Protein AF-0000000066030313 (afdb_homodimer)

InterPro domains:
  IPR007260 Putative N-acetylmannosamine-6-phosphate epimerase [MF_01235] (8-229)
  IPR007260 Putative N-acetylmannosamine-6-phosphate epimerase [NF002231] (2-230)
  IPR007260 Putative N-acetylmannosamine-6-phosphate epimerase [PF04131] (34-229)
  IPR007260 Putative N-acetylmannosamine-6-phosphate epimerase [PTHR36204] (2-231)
  IPR007260 Putative N-acetylmannosamine-6-phosphate epimerase [cd04729] (4-224)
  IPR011060 Ribulose-phosphate binding barrel [SSF51366] (8-228)
  IPR013785 Aldolase-type TIM barrel [G3DSA:3.20.20.70] (1-230)

Radius of gyration: 24.52 Å; Cα contacts (8 Å, |Δi|>4): 1024; chains: 2; bounding box: 46×73×56 Å

Organism: Lactococcus lactis subsp. cremoris (strain MG1363) (NCBI:txid416870)

Nearest PDB structures (foldseek):
  1yxy-assembly1_A  TM=9.949E-01  e=2.187E-37  Streptococcus pyogenes
  4utu-assembly1_B  TM=9.594E-01  e=4.363E-30  Clostridium perfringens str. 13
  5zkn-assembly1_A-2  TM=9.705E-01  e=3.990E-28  Fusobacterium nucleatum subsp. nucleatum ATCC 25586
  7mqt-assembly1_BBB  TM=9.387E-01  e=2.310E-27  Staphylococcus aureus
  7mfn-assembly1_AAA  TM=9.379E-01  e=8.098E-27  Staphylococcus aureus

pLDDT: mean 97.38, std 4.44, range [51.12, 98.94]

Foldseek 3Di:
DALVVLLVQFFPFEEEEQEDDPPAPQDDPVDDRSLVLLLVCVVVPGRAYEYEDLVNLLSNVVNDVHAYAYWYAADDPPWDWGICQAVVRVVSVVVSVHQEYEGEQEQTQGNVRDGSLVRLVVSCVVPVRHAYEYAYQAQVSQVVVVVSPHSAYENACHLPDPPHDHDQAWPLVRLLVCVVVVGAYEYEDNHQDPVSVVVSVVSPHSHYYDYCNRNRVVSVVVVVVVVVVVVVVD/DALVVLLVQFFPFEEEEQEDDPPAPQDDPVDDRSLVLLLVCVVVPGRAYEYEDLVNLLSNVVNDVHAYAYWYAADDPPWDWGICQAVVRVVSVVVSVGQEYEGEQEQTQGNVRDGSLVRLVVSCVVPVRRAYEYAYQAQVSQVVNVVSPHSAYENACHLPDPPHDHDQAWPLVRLLVCVVVVGAYEYEDNHQDPVSVVVSVVSPHSHYYDYCNRNRVVSVVVVVVVVVVVVVVD

Structure (mmCIF, N/CA/C/O backbone):
data_AF-0000000066030313-model_v1
#
loop_
_entity.id
_entity.type
_entity.pdbx_description
1 polymer 'Putative N-acetylmannosamine-6-phosphate 2-epimerase'
#
loop_
_atom_site.group_PDB
_atom_site.id
_atom_site.type_symbol
_atom_site.label_atom_id
_atom_site.label_alt_id
_atom_site.label_comp_id
_atom_site.label_asym_id
_atom_site.label_entity_id
_atom_site.label_seq_id
_atom_site.pdbx_PDB_ins_code
_atom_site.Cartn_x
_atom_site.Cartn_y
_atom_site.Cartn_z
_atom_site.occupancy
_atom_site.B_iso_or_equiv
_atom_site.auth_seq_id
_atom_site.auth_comp_id
_atom_site.auth_asym_id
_atom_site.auth_atom_id
_atom_site.pdbx_PDB_model_num
ATOM 1 N N . MET A 1 1 ? -4.012 29.891 -4.449 1 90.5 1 MET A N 1
ATOM 2 C CA . MET A 1 1 ? -5.156 29.234 -3.812 1 90.5 1 MET A CA 1
ATOM 3 C C . MET A 1 1 ? -5.336 29.734 -2.383 1 90.5 1 MET A C 1
ATOM 5 O O . MET A 1 1 ? -4.359 29.891 -1.647 1 90.5 1 MET A O 1
ATOM 9 N N . ASN A 1 2 ? -6.469 30.156 -2.045 1 94.06 2 ASN A N 1
ATOM 10 C CA . ASN A 1 2 ? -6.695 30.578 -0.669 1 94.06 2 ASN A CA 1
ATOM 11 C C . ASN A 1 2 ? -7.355 29.484 0.159 1 94.06 2 ASN A C 1
ATOM 13 O O . ASN A 1 2 ? -7.617 28.391 -0.349 1 94.06 2 ASN A O 1
ATOM 17 N N . LYS A 1 3 ? -7.516 29.75 1.426 1 95.69 3 LYS A N 1
ATOM 18 C CA . LYS A 1 3 ? -8.023 28.766 2.387 1 95.69 3 LYS A CA 1
ATOM 19 C C . LYS A 1 3 ? -9.352 28.188 1.929 1 95.69 3 LYS A C 1
ATOM 21 O O . LYS A 1 3 ? -9.539 26.969 1.931 1 95.69 3 LYS A O 1
ATOM 26 N N . GLU A 1 4 ? -10.273 29 1.562 1 96.44 4 GLU A N 1
ATOM 27 C CA . GLU A 1 4 ? -11.602 28.578 1.155 1 96.44 4 GLU A CA 1
ATOM 28 C C . GLU A 1 4 ? -11.539 27.672 -0.075 1 96.44 4 GLU A C 1
ATOM 30 O O . GLU A 1 4 ? -12.242 26.656 -0.15 1 96.44 4 GLU A O 1
ATOM 35 N N . GLN A 1 5 ? -10.758 28.031 -0.99 1 97.62 5 GLN A N 1
ATOM 36 C CA . GLN A 1 5 ? -10.578 27.25 -2.205 1 97.62 5 GLN A CA 1
ATOM 37 C C . GLN A 1 5 ? -9.992 25.875 -1.888 1 97.62 5 GLN A C 1
ATOM 39 O O . GLN A 1 5 ? -10.414 24.875 -2.455 1 97.62 5 GLN A O 1
ATOM 44 N N . PHE A 1 6 ? -9.023 25.891 -1.028 1 98.38 6 PHE A N 1
ATOM 45 C CA . PHE A 1 6 ? -8.414 24.625 -0.639 1 98.38 6 PHE A CA 1
ATOM 46 C C . PHE A 1 6 ? -9.438 23.719 0.04 1 98.38 6 PHE A C 1
ATOM 48 O O . PHE A 1 6 ? -9.531 22.531 -0.283 1 98.38 6 PHE A O 1
ATOM 55 N N . LEU A 1 7 ? -10.18 24.281 0.96 1 97.69 7 LEU A N 1
ATOM 56 C CA . LEU A 1 7 ? -11.18 23.516 1.686 1 97.69 7 LEU A CA 1
ATOM 57 C C . LEU A 1 7 ? -12.242 22.969 0.733 1 97.69 7 LEU A C 1
ATOM 59 O O . LEU A 1 7 ? -12.719 21.844 0.905 1 97.69 7 LEU A O 1
ATOM 63 N N . GLU A 1 8 ? -12.586 23.766 -0.223 1 97.25 8 GLU A N 1
ATOM 64 C CA . GLU A 1 8 ? -13.547 23.312 -1.224 1 97.25 8 GLU A CA 1
ATOM 65 C C . GLU A 1 8 ? -12.984 22.141 -2.035 1 97.25 8 GLU A C 1
ATOM 67 O O . GLU A 1 8 ? -13.703 21.188 -2.332 1 97.25 8 GLU A O 1
ATOM 72 N N . LYS A 1 9 ? -11.766 22.203 -2.352 1 97.5 9 LYS A N 1
ATOM 73 C CA . LYS A 1 9 ? -11.109 21.188 -3.164 1 97.5 9 LYS A CA 1
ATOM 74 C C . LYS A 1 9 ? -11.047 19.844 -2.43 1 97.5 9 LYS A C 1
ATOM 76 O O . LYS A 1 9 ? -11.164 18.797 -3.047 1 97.5 9 LYS A O 1
ATOM 81 N N . ILE A 1 10 ? -10.891 19.891 -1.136 1 97.81 10 ILE A N 1
ATOM 82 C CA . ILE A 1 10 ? -10.633 18.641 -0.428 1 97.81 10 ILE A CA 1
ATOM 83 C C . ILE A 1 10 ? -11.93 18.109 0.183 1 97.81 10 ILE A C 1
ATOM 85 O O . ILE A 1 10 ? -11.961 17.016 0.751 1 97.81 10 ILE A O 1
ATOM 89 N N . LYS A 1 11 ? -12.969 18.875 0.043 1 95.44 11 LYS A N 1
ATOM 90 C CA . LYS A 1 11 ? -14.242 18.531 0.68 1 95.44 11 LYS A CA 1
ATOM 91 C C . LYS A 1 11 ? -14.742 17.172 0.215 1 95.44 11 LYS A C 1
ATOM 93 O O . LYS A 1 11 ? -14.844 16.922 -0.987 1 95.44 11 LYS A O 1
ATOM 98 N N . GLY A 1 12 ? -14.984 16.266 1.164 1 95.38 12 GLY A N 1
ATOM 99 C CA . GLY A 1 12 ? -15.594 14.984 0.869 1 95.38 12 GLY A CA 1
ATOM 100 C C . GLY A 1 12 ? -14.617 13.984 0.281 1 95.38 12 GLY A C 1
ATOM 101 O O . GLY A 1 12 ? -14.992 12.852 -0.03 1 95.38 12 GLY A O 1
ATOM 102 N N . GLY A 1 13 ? -13.359 14.328 0.081 1 97.62 13 GLY A N 1
ATOM 103 C CA . GLY A 1 13 ? -12.359 13.438 -0.501 1 97.62 13 GLY A CA 1
ATOM 104 C C . GLY A 1 13 ? -11.281 13.023 0.48 1 97.62 13 GLY A C 1
ATOM 105 O O . GLY A 1 13 ? -11.383 13.312 1.676 1 97.62 13 GLY A O 1
ATOM 106 N N . ILE A 1 14 ? -10.336 12.297 -0.029 1 98.5 14 ILE A N 1
ATOM 107 C CA . ILE A 1 14 ? -9.242 11.82 0.806 1 98.5 14 ILE A CA 1
ATOM 108 C C . ILE A 1 14 ? -7.922 12.43 0.334 1 98.5 14 ILE A C 1
ATOM 110 O O . ILE A 1 14 ? -7.688 12.562 -0.869 1 98.5 14 ILE A O 1
ATOM 114 N N . ILE A 1 15 ? -7.172 12.961 1.251 1 98.94 15 ILE A N 1
ATOM 115 C CA . ILE A 1 15 ? -5.785 13.352 1.035 1 98.94 15 ILE A CA 1
ATOM 116 C C . ILE A 1 15 ? -4.867 12.164 1.318 1 98.94 15 ILE A C 1
ATOM 118 O O . ILE A 1 15 ? -5.004 11.492 2.346 1 98.94 15 ILE A O 1
ATOM 122 N N . VAL A 1 16 ? -3.994 11.82 0.392 1 98.94 16 VAL A N 1
ATOM 123 C CA . VAL A 1 16 ? -3.104 10.68 0.599 1 98.94 16 VAL A CA 1
ATOM 124 C C . VAL A 1 16 ? -1.712 11.18 0.984 1 98.94 16 VAL A C 1
ATOM 126 O O . VAL A 1 16 ? -1.138 12.023 0.297 1 98.94 16 VAL A O 1
ATOM 129 N N . SER A 1 17 ? -1.238 10.711 2.125 1 98.94 17 SER A N 1
ATOM 130 C CA . SER A 1 17 ? 0.113 11.039 2.568 1 98.94 17 SER A CA 1
ATOM 131 C C . SER A 1 17 ? 1.151 10.172 1.858 1 98.94 17 SER A C 1
ATOM 133 O O . SER A 1 17 ? 1.125 8.945 1.968 1 98.94 17 SER A O 1
ATOM 135 N N . CYS A 1 18 ? 2.023 10.742 1.121 1 98.75 18 CYS A N 1
ATOM 136 C CA . CYS A 1 18 ? 3.121 10.094 0.41 1 98.75 18 CYS A CA 1
ATOM 137 C C . CYS A 1 18 ? 4.469 10.5 0.996 1 98.75 18 CYS A C 1
ATOM 139 O O . CYS A 1 18 ? 5.074 11.477 0.55 1 98.75 18 CYS A O 1
ATOM 141 N N . GLN A 1 19 ? 4.902 9.727 1.975 1 97.69 19 GLN A N 1
ATOM 142 C CA . GLN A 1 19 ? 6.137 10.016 2.699 1 97.69 19 GLN A CA 1
ATOM 143 C C . GLN A 1 19 ? 6.926 8.734 2.963 1 97.69 19 GLN A C 1
ATOM 145 O O . GLN A 1 19 ? 6.348 7.691 3.264 1 97.69 19 GLN A O 1
ATOM 150 N N . ALA A 1 20 ? 8.188 8.812 2.768 1 97.19 20 ALA A N 1
ATOM 151 C CA . ALA A 1 20 ? 9.117 7.781 3.213 1 97.19 20 ALA A CA 1
ATOM 152 C C . ALA A 1 20 ? 10.352 8.406 3.859 1 97.19 20 ALA A C 1
ATOM 154 O O . ALA A 1 20 ? 11.039 9.219 3.24 1 97.19 20 ALA A O 1
ATOM 155 N N . LEU A 1 21 ? 10.633 8.039 5.066 1 96.31 21 LEU A N 1
ATOM 156 C CA . LEU A 1 21 ? 11.766 8.578 5.801 1 96.31 21 LEU A CA 1
ATOM 157 C C . LEU A 1 21 ? 12.977 7.645 5.695 1 96.31 21 LEU A C 1
ATOM 159 O O . LEU A 1 21 ? 12.82 6.457 5.41 1 96.31 21 LEU A O 1
ATOM 163 N N . PRO A 1 22 ? 14.219 8.234 5.91 1 95.19 22 PRO A N 1
ATOM 164 C CA . PRO A 1 22 ? 15.375 7.344 5.938 1 95.19 22 PRO A CA 1
ATOM 165 C C . PRO A 1 22 ? 15.188 6.152 6.875 1 95.19 22 PRO A C 1
ATOM 167 O O . PRO A 1 22 ? 14.688 6.316 7.988 1 95.19 22 PRO A O 1
ATOM 170 N N . GLY A 1 23 ? 15.523 4.969 6.387 1 95.19 23 GLY A N 1
ATOM 171 C CA . GLY A 1 23 ? 15.352 3.764 7.18 1 95.19 23 GLY A CA 1
ATOM 172 C C . GLY A 1 23 ? 14.094 2.992 6.828 1 95.19 23 GLY A C 1
ATOM 173 O O . GLY A 1 23 ? 13.992 1.802 7.129 1 95.19 23 GLY A O 1
ATOM 174 N N . GLU A 1 24 ? 13.133 3.635 6.246 1 96.88 24 GLU A N 1
ATOM 175 C CA . GLU A 1 24 ? 11.922 2.961 5.801 1 96.88 24 GLU A CA 1
ATOM 176 C C . GLU A 1 24 ? 12.125 2.293 4.445 1 96.88 24 GLU A C 1
ATOM 178 O O . GLU A 1 24 ? 12.914 2.77 3.625 1 96.88 24 GLU A O 1
ATOM 183 N N . PRO A 1 25 ? 11.438 1.259 4.168 1 97.56 25 PRO A N 1
ATOM 184 C CA . PRO A 1 25 ? 11.727 0.451 2.98 1 97.56 25 PRO A CA 1
ATOM 185 C C . PRO A 1 25 ? 11.531 1.228 1.679 1 97.56 25 PRO A C 1
ATOM 187 O O . PRO A 1 25 ? 12.266 1.009 0.712 1 97.56 25 PRO A O 1
ATOM 190 N N . LEU A 1 26 ? 10.609 2.178 1.649 1 97.75 26 LEU A N 1
ATOM 191 C CA . LEU A 1 26 ? 10.328 2.85 0.386 1 97.75 26 LEU A CA 1
ATOM 192 C C . LEU A 1 26 ? 11.172 4.113 0.24 1 97.75 26 LEU A C 1
ATOM 194 O O . LEU A 1 26 ? 11.031 4.844 -0.742 1 97.75 26 LEU A O 1
ATOM 198 N N . TYR A 1 27 ? 12 4.379 1.258 1 97.44 27 TYR A N 1
ATOM 199 C CA . TYR A 1 27 ? 12.898 5.52 1.136 1 97.44 27 TYR A CA 1
ATOM 200 C C . TYR A 1 27 ? 14.031 5.219 0.164 1 97.44 27 TYR A C 1
ATOM 202 O O . TYR A 1 27 ? 14.688 4.176 0.266 1 97.44 27 TYR A O 1
ATOM 210 N N . SER A 1 28 ? 14.188 6.035 -0.846 1 94.75 28 SER A N 1
ATOM 211 C CA . SER A 1 28 ? 15.32 6.012 -1.767 1 94.75 28 SER A CA 1
ATOM 212 C C . SER A 1 28 ? 16.125 7.301 -1.685 1 94.75 28 SER A C 1
ATOM 214 O O . SER A 1 28 ? 15.57 8.398 -1.781 1 94.75 28 SER A O 1
ATOM 216 N N . GLU A 1 29 ? 17.422 7.203 -1.538 1 93.5 29 GLU A N 1
ATOM 217 C CA . GLU A 1 29 ? 18.281 8.375 -1.461 1 93.5 29 GLU A CA 1
ATOM 218 C C . GLU A 1 29 ? 18.156 9.234 -2.719 1 93.5 29 GLU A C 1
ATOM 220 O O . GLU A 1 29 ? 18.266 10.461 -2.652 1 93.5 29 GLU A O 1
ATOM 225 N N . ASN A 1 30 ? 17.922 8.586 -3.824 1 92.31 30 ASN A N 1
ATOM 226 C CA . ASN A 1 30 ? 17.859 9.281 -5.102 1 92.31 30 ASN A CA 1
ATOM 227 C C . ASN A 1 30 ? 16.438 9.773 -5.402 1 92.31 30 ASN A C 1
ATOM 229 O O . ASN A 1 30 ? 16.203 10.414 -6.426 1 92.31 30 ASN A O 1
ATOM 233 N N . GLY A 1 31 ? 15.523 9.578 -4.512 1 95.44 31 GLY A N 1
ATOM 234 C CA . GLY A 1 31 ? 14.141 9.945 -4.766 1 95.44 31 GLY A CA 1
ATOM 235 C C . GLY A 1 31 ? 13.461 9.07 -5.801 1 95.44 31 GLY A C 1
ATOM 236 O O . GLY A 1 31 ? 13.891 7.941 -6.043 1 95.44 31 GLY A O 1
ATOM 237 N N . GLY A 1 32 ? 12.305 9.461 -6.281 1 96.44 32 GLY A N 1
ATOM 238 C CA . GLY A 1 32 ? 11.648 8.82 -7.41 1 96.44 32 GLY A CA 1
ATOM 239 C C . GLY A 1 32 ? 10.539 7.875 -6.996 1 96.44 32 GLY A C 1
ATOM 240 O O . GLY A 1 32 ? 9.781 7.387 -7.84 1 96.44 32 GLY A O 1
ATOM 241 N N . VAL A 1 33 ? 10.383 7.613 -5.715 1 97.75 33 VAL A N 1
ATOM 242 C CA . VAL A 1 33 ? 9.406 6.621 -5.277 1 97.75 33 VAL A CA 1
ATOM 243 C C . VAL A 1 33 ? 8.102 7.309 -4.895 1 97.75 33 VAL A C 1
ATOM 245 O O . VAL A 1 33 ? 7.023 6.914 -5.348 1 97.75 33 VAL A O 1
ATOM 248 N N . MET A 1 34 ? 8.141 8.398 -4.168 1 98.38 34 MET A N 1
ATOM 249 C CA . MET A 1 34 ? 6.945 9.055 -3.648 1 98.38 34 MET A CA 1
ATOM 250 C C . MET A 1 34 ? 6.117 9.656 -4.777 1 98.38 34 MET A C 1
ATOM 252 O O . MET A 1 34 ? 4.887 9.672 -4.711 1 98.38 34 MET A O 1
ATOM 256 N N . PRO A 1 35 ? 6.785 10.156 -5.902 1 98.44 35 PRO A N 1
ATOM 257 C CA . PRO A 1 35 ? 5.949 10.625 -7.012 1 98.44 35 PRO A CA 1
ATOM 258 C C . PRO A 1 35 ? 5.09 9.516 -7.613 1 98.44 35 PRO A C 1
ATOM 260 O O . PRO A 1 35 ? 3.99 9.781 -8.102 1 98.44 35 PRO A O 1
ATOM 263 N N . LEU A 1 36 ? 5.543 8.242 -7.586 1 98.56 36 LEU A N 1
ATOM 264 C CA . LEU A 1 36 ? 4.75 7.113 -8.062 1 98.56 36 LEU A CA 1
ATOM 265 C C . LEU A 1 36 ? 3.547 6.871 -7.16 1 98.56 36 LEU A C 1
ATOM 267 O O . LEU A 1 36 ? 2.439 6.625 -7.645 1 98.56 36 LEU A O 1
ATOM 271 N N . MET A 1 37 ? 3.766 7 -5.852 1 98.81 37 MET A N 1
ATOM 272 C CA . MET A 1 37 ? 2.672 6.879 -4.891 1 98.81 37 MET A CA 1
ATOM 273 C C . MET A 1 37 ? 1.629 7.969 -5.113 1 98.81 37 MET A C 1
ATOM 275 O O . MET A 1 37 ? 0.427 7.699 -5.078 1 98.81 37 MET A O 1
ATOM 279 N N . ALA A 1 38 ? 2.139 9.172 -5.336 1 98.88 38 ALA A N 1
ATOM 280 C CA . ALA A 1 38 ? 1.247 10.305 -5.566 1 98.88 38 ALA A CA 1
ATOM 281 C C . ALA A 1 38 ? 0.435 10.109 -6.844 1 98.88 38 ALA A C 1
ATOM 283 O O . ALA A 1 38 ? -0.753 10.438 -6.887 1 98.88 38 ALA A O 1
ATOM 284 N N . LYS A 1 39 ? 1.07 9.602 -7.863 1 98.81 39 LYS A N 1
ATOM 285 C CA . LYS A 1 39 ? 0.362 9.305 -9.109 1 98.81 39 LYS A CA 1
ATOM 286 C C . LYS A 1 39 ? -0.758 8.297 -8.867 1 98.81 39 LYS A C 1
ATOM 288 O O . LYS A 1 39 ? -1.868 8.461 -9.383 1 98.81 39 LYS A O 1
ATOM 293 N N . ALA A 1 40 ? -0.456 7.227 -8.148 1 98.88 40 ALA A N 1
ATOM 294 C CA . ALA A 1 40 ? -1.468 6.234 -7.789 1 98.88 40 ALA A CA 1
ATOM 295 C C . ALA A 1 40 ? -2.639 6.887 -7.059 1 98.88 40 ALA A C 1
ATOM 297 O O . ALA A 1 40 ? -3.801 6.598 -7.355 1 98.88 40 ALA A O 1
ATOM 298 N N . ALA A 1 41 ? -2.303 7.766 -6.133 1 98.94 41 ALA A N 1
ATOM 299 C CA . ALA A 1 41 ? -3.322 8.469 -5.359 1 98.94 41 ALA A CA 1
ATOM 300 C C . ALA A 1 41 ? -4.207 9.32 -6.266 1 98.94 41 ALA A C 1
ATOM 302 O O . ALA A 1 41 ? -5.434 9.281 -6.164 1 98.94 41 ALA A O 1
ATOM 303 N N . GLU A 1 42 ? -3.58 10.062 -7.125 1 98.88 42 GLU A N 1
ATOM 304 C CA . GLU A 1 42 ? -4.34 10.914 -8.039 1 98.88 42 GLU A CA 1
ATOM 305 C C . GLU A 1 42 ? -5.254 10.086 -8.938 1 98.88 42 GLU A C 1
ATOM 307 O O . GLU A 1 42 ? -6.426 10.414 -9.109 1 98.88 42 GLU A O 1
ATOM 312 N N . GLN A 1 43 ? -4.738 9.008 -9.469 1 98.75 43 GLN A N 1
ATOM 313 C CA . GLN A 1 43 ? -5.523 8.133 -10.336 1 98.75 43 GLN A CA 1
ATOM 314 C C . GLN A 1 43 ? -6.703 7.531 -9.586 1 98.75 43 GLN A C 1
ATOM 316 O O . GLN A 1 43 ? -7.758 7.285 -10.172 1 98.75 43 GLN A O 1
ATOM 321 N N . ALA A 1 44 ? -6.57 7.316 -8.305 1 98.81 44 ALA A N 1
ATOM 322 C CA . ALA A 1 44 ? -7.621 6.723 -7.484 1 98.81 44 ALA A CA 1
ATOM 323 C C . ALA A 1 44 ? -8.703 7.746 -7.156 1 98.81 44 ALA A C 1
ATOM 325 O O . ALA A 1 44 ? -9.797 7.379 -6.711 1 98.81 44 ALA A O 1
ATOM 326 N N . GLY A 1 45 ? -8.375 9.062 -7.297 1 98.81 45 GLY A N 1
ATOM 327 C CA . GLY A 1 45 ? -9.375 10.086 -7.027 1 98.81 45 GLY A CA 1
ATOM 328 C C . GLY A 1 45 ? -9.078 10.883 -5.77 1 98.81 45 GLY A C 1
ATOM 329 O O . GLY A 1 45 ? -9.953 11.586 -5.254 1 98.81 45 GLY A O 1
ATOM 330 N N . ALA A 1 46 ? -7.875 10.758 -5.258 1 98.88 46 ALA A N 1
ATOM 331 C CA . ALA A 1 46 ? -7.492 11.617 -4.133 1 98.88 46 ALA A CA 1
ATOM 332 C C . ALA A 1 46 ? -7.617 13.094 -4.496 1 98.88 46 ALA A C 1
ATOM 334 O O . ALA A 1 46 ? -7.449 13.469 -5.66 1 98.88 46 ALA A O 1
ATOM 335 N N . VAL A 1 47 ? -7.809 13.875 -3.48 1 98.81 47 VAL A N 1
ATOM 336 C CA . VAL A 1 47 ? -8.117 15.273 -3.77 1 98.81 47 VAL A CA 1
ATOM 337 C C . VAL A 1 47 ? -6.918 16.141 -3.424 1 98.81 47 VAL A C 1
ATOM 339 O O . VAL A 1 47 ? -6.859 17.312 -3.814 1 98.81 47 VAL A O 1
ATOM 342 N N . ALA A 1 48 ? -5.941 15.656 -2.764 1 98.94 48 ALA A N 1
ATOM 343 C CA . ALA A 1 48 ? -4.691 16.328 -2.414 1 98.94 48 ALA A CA 1
ATOM 344 C C . ALA A 1 48 ? -3.645 15.328 -1.938 1 98.94 48 ALA A C 1
ATOM 346 O O . ALA A 1 48 ? -3.941 14.141 -1.769 1 98.94 48 ALA A O 1
ATOM 347 N N . ILE A 1 49 ? -2.416 15.797 -1.796 1 98.94 49 ILE A N 1
ATOM 348 C CA . ILE A 1 49 ? -1.299 14.992 -1.311 1 98.94 49 ILE A CA 1
ATOM 349 C C . ILE A 1 49 ? -0.691 15.648 -0.073 1 98.94 49 ILE A C 1
ATOM 351 O O . ILE A 1 49 ? -0.614 16.875 0.013 1 98.94 49 ILE A O 1
ATOM 355 N N . ARG A 1 50 ? -0.365 14.898 0.906 1 98.94 50 ARG A N 1
ATOM 356 C CA . ARG A 1 50 ? 0.564 15.312 1.952 1 98.94 50 ARG A CA 1
ATOM 357 C C . ARG A 1 50 ? 1.942 14.695 1.735 1 98.94 50 ARG A C 1
ATOM 359 O O . ARG A 1 50 ? 2.059 13.5 1.47 1 98.94 50 ARG A O 1
ATOM 366 N N . ALA A 1 51 ? 2.982 15.477 1.784 1 98.88 51 ALA A N 1
ATOM 367 C CA . ALA A 1 51 ? 4.309 14.977 1.433 1 98.88 51 ALA A CA 1
ATOM 368 C C . ALA A 1 51 ? 5.383 15.594 2.326 1 98.88 51 ALA A C 1
ATOM 370 O O . ALA A 1 51 ? 5.227 16.719 2.805 1 98.88 51 ALA A O 1
ATOM 371 N N . ASN A 1 52 ? 6.422 14.891 2.496 1 98.62 52 ASN A N 1
ATOM 372 C CA . ASN A 1 52 ? 7.566 15.297 3.301 1 98.62 52 ASN A CA 1
ATOM 373 C C . ASN A 1 52 ? 8.781 15.602 2.43 1 98.62 52 ASN A C 1
ATOM 375 O O . ASN A 1 52 ? 9.078 14.867 1.485 1 98.62 52 ASN A O 1
ATOM 379 N N . SER A 1 53 ? 9.523 16.703 2.729 1 98.31 53 SER A N 1
ATOM 380 C CA . SER A 1 53 ? 10.82 17.125 2.205 1 98.31 53 SER A CA 1
ATOM 381 C C . SER A 1 53 ? 10.656 17.922 0.91 1 98.31 53 SER A C 1
ATOM 383 O O . SER A 1 53 ? 9.719 17.688 0.145 1 98.31 53 SER A O 1
ATOM 385 N N . VAL A 1 54 ? 11.594 18.766 0.713 1 98.62 54 VAL A N 1
ATOM 386 C CA . VAL A 1 54 ? 11.625 19.594 -0.482 1 98.62 54 VAL A CA 1
ATOM 387 C C . VAL A 1 54 ? 11.742 18.719 -1.726 1 98.62 54 VAL A C 1
ATOM 389 O O . VAL A 1 54 ? 11.008 18.906 -2.697 1 98.62 54 VAL A O 1
ATOM 392 N N . ARG A 1 55 ? 12.594 17.734 -1.683 1 98.25 55 ARG A N 1
ATOM 393 C CA . ARG A 1 55 ? 12.844 16.875 -2.832 1 98.25 55 ARG A CA 1
ATOM 394 C C . ARG A 1 55 ? 11.562 16.172 -3.275 1 98.25 55 ARG A C 1
ATOM 396 O O . ARG A 1 55 ? 11.18 16.25 -4.441 1 98.25 55 ARG A O 1
ATOM 403 N N . ASP A 1 56 ? 10.938 15.492 -2.371 1 98.56 56 ASP A N 1
ATOM 404 C CA . ASP A 1 56 ? 9.758 14.703 -2.732 1 98.56 56 ASP A CA 1
ATOM 405 C C . ASP A 1 56 ? 8.609 15.609 -3.178 1 98.56 56 ASP A C 1
ATOM 407 O O . ASP A 1 56 ? 7.871 15.273 -4.102 1 98.56 56 ASP A O 1
ATOM 411 N N . ILE A 1 57 ? 8.469 16.734 -2.506 1 98.88 57 ILE A N 1
ATOM 412 C CA . ILE A 1 57 ? 7.418 17.672 -2.875 1 98.88 57 ILE A CA 1
ATOM 413 C C . ILE A 1 57 ? 7.625 18.141 -4.312 1 98.88 57 ILE A C 1
ATOM 415 O O . ILE A 1 57 ? 6.691 18.125 -5.121 1 98.88 57 ILE A O 1
ATOM 419 N N . LYS A 1 58 ? 8.828 18.516 -4.648 1 98.88 58 LYS A N 1
ATOM 420 C CA . LYS A 1 58 ? 9.125 18.984 -6 1 98.88 58 LYS A CA 1
ATOM 421 C C . LYS A 1 58 ? 8.906 17.875 -7.027 1 98.88 58 LYS A C 1
ATOM 423 O O . LYS A 1 58 ? 8.375 18.125 -8.109 1 98.88 58 LYS A O 1
ATOM 428 N N . GLU A 1 59 ? 9.289 16.672 -6.715 1 98.75 59 GLU A N 1
ATOM 429 C CA . GLU A 1 59 ? 9.078 15.555 -7.617 1 98.75 59 GLU A CA 1
ATOM 430 C C . GLU A 1 59 ? 7.586 15.266 -7.797 1 98.75 59 GLU A C 1
ATOM 432 O O . GLU A 1 59 ? 7.137 14.961 -8.906 1 98.75 59 GLU A O 1
ATOM 437 N N . ILE A 1 60 ? 6.855 15.328 -6.727 1 98.88 60 ILE A N 1
ATOM 438 C CA . ILE A 1 60 ? 5.418 15.07 -6.773 1 98.88 60 ILE A CA 1
ATOM 439 C C . ILE A 1 60 ? 4.727 16.156 -7.59 1 98.88 60 ILE A C 1
ATOM 441 O O . ILE A 1 60 ? 3.822 15.867 -8.383 1 98.88 60 ILE A O 1
ATOM 445 N N . GLN A 1 61 ? 5.164 17.422 -7.453 1 98.88 61 GLN A N 1
ATOM 446 C CA . GLN A 1 61 ? 4.594 18.531 -8.211 1 98.88 61 GLN A CA 1
ATOM 447 C C . GLN A 1 61 ? 4.762 18.312 -9.711 1 98.88 61 GLN A C 1
ATOM 449 O O . GLN A 1 61 ? 3.928 18.75 -10.5 1 98.88 61 GLN A O 1
ATOM 454 N N . LYS A 1 62 ? 5.801 17.625 -10.102 1 98.69 62 LYS A N 1
ATOM 455 C CA . LYS A 1 62 ? 6.031 17.312 -11.508 1 98.69 62 LYS A CA 1
ATOM 456 C C . LYS A 1 62 ? 5.164 16.141 -11.969 1 98.69 62 LYS A C 1
ATOM 458 O O . LYS A 1 62 ? 4.855 16.031 -13.148 1 98.69 62 LYS A O 1
ATOM 463 N N . ALA A 1 63 ? 4.723 15.336 -11.047 1 98.31 63 ALA A N 1
ATOM 464 C CA . ALA A 1 63 ? 4.082 14.062 -11.375 1 98.31 63 ALA A CA 1
ATOM 465 C C . ALA A 1 63 ? 2.562 14.188 -11.352 1 98.31 63 ALA A C 1
ATOM 467 O O . ALA A 1 63 ? 1.861 13.461 -12.055 1 98.31 63 ALA A O 1
ATOM 468 N N . VAL A 1 64 ? 2.029 15.086 -10.484 1 98.69 64 VAL A N 1
ATOM 469 C CA . VAL A 1 64 ? 0.583 15.195 -10.336 1 98.69 64 VAL A CA 1
ATOM 470 C C . VAL A 1 64 ? 0.183 16.672 -10.227 1 98.69 64 VAL A C 1
ATOM 472 O O . VAL A 1 64 ? 1.035 17.531 -10.031 1 98.69 64 VAL A O 1
ATOM 475 N N . SER A 1 65 ? -1.117 16.969 -10.328 1 98.5 65 SER A N 1
ATOM 476 C CA . SER A 1 65 ? -1.614 18.344 -10.305 1 98.5 65 SER A CA 1
ATOM 477 C C . SER A 1 65 ? -2.393 18.625 -9.023 1 98.5 65 SER A C 1
ATOM 479 O O . SER A 1 65 ? -2.971 19.703 -8.875 1 98.5 65 SER A O 1
ATOM 481 N N . LEU A 1 66 ? -2.424 17.75 -8.109 1 98.81 66 LEU A N 1
ATOM 482 C CA . LEU A 1 66 ? -3.162 17.891 -6.859 1 98.81 66 LEU A CA 1
ATOM 483 C C . LEU A 1 66 ? -2.479 18.891 -5.934 1 98.81 66 LEU A C 1
ATOM 485 O O . LEU A 1 66 ? -1.249 18.984 -5.91 1 98.81 66 LEU A O 1
ATOM 489 N N . PRO A 1 67 ? -3.279 19.672 -5.156 1 98.88 67 PRO A N 1
ATOM 490 C CA . PRO A 1 67 ? -2.646 20.5 -4.129 1 98.88 67 PRO A CA 1
ATOM 491 C C . PRO A 1 67 ? -1.861 19.672 -3.107 1 98.88 67 PRO A C 1
ATOM 493 O O . PRO A 1 67 ? -2.162 18.5 -2.891 1 98.88 67 PRO A O 1
ATOM 496 N N . ILE A 1 68 ? -0.87 20.328 -2.482 1 98.94 68 ILE A N 1
ATOM 497 C CA . ILE A 1 68 ? 0.041 19.609 -1.603 1 98.94 68 ILE A CA 1
ATOM 498 C C . ILE A 1 68 ? 0.082 20.281 -0.233 1 98.94 68 ILE A C 1
ATOM 500 O O . ILE A 1 68 ? 0.163 21.5 -0.141 1 98.94 68 ILE A O 1
ATOM 504 N N . ILE A 1 69 ? -0.099 19.453 0.798 1 98.94 69 ILE A N 1
ATOM 505 C CA . ILE A 1 69 ? 0.302 19.812 2.152 1 98.94 69 ILE A CA 1
ATOM 506 C C . ILE A 1 69 ? 1.753 19.391 2.389 1 98.94 69 ILE A C 1
ATOM 508 O O . ILE A 1 69 ? 2.068 18.203 2.424 1 98.94 69 ILE A O 1
ATOM 512 N N . GLY A 1 70 ? 2.629 20.375 2.527 1 98.94 70 GLY A N 1
ATOM 513 C CA . GLY A 1 70 ? 4.051 20.109 2.67 1 98.94 70 GLY A CA 1
ATOM 514 C C . GLY A 1 70 ? 4.523 20.141 4.109 1 98.94 70 GLY A C 1
ATOM 515 O O . GLY A 1 70 ? 4.082 20.984 4.898 1 98.94 70 GLY A O 1
ATOM 516 N N . ILE A 1 71 ? 5.391 19.25 4.445 1 98.94 71 ILE A N 1
ATOM 517 C CA . ILE A 1 71 ? 6.055 19.234 5.742 1 98.94 71 ILE A CA 1
ATOM 518 C C . ILE A 1 71 ? 7.531 18.891 5.566 1 98.94 71 ILE A C 1
ATOM 520 O O . ILE A 1 71 ? 7.949 18.469 4.488 1 98.94 71 ILE A O 1
ATOM 524 N N . ILE A 1 72 ? 8.289 19.125 6.531 1 98.88 72 ILE A N 1
ATOM 525 C CA . ILE A 1 72 ? 9.656 18.625 6.672 1 98.88 72 ILE A CA 1
ATOM 526 C C . ILE A 1 72 ? 9.844 18.047 8.07 1 98.88 72 ILE A C 1
ATOM 528 O O . ILE A 1 72 ? 9.609 18.734 9.07 1 98.88 72 ILE A O 1
ATOM 532 N N . LYS A 1 73 ? 10.18 16.812 8.109 1 98.69 73 LYS A N 1
ATOM 533 C CA . LYS A 1 73 ? 10.516 16.172 9.383 1 98.69 73 LYS A CA 1
ATOM 534 C C . LYS A 1 73 ? 12.008 16.25 9.664 1 98.69 73 LYS A C 1
ATOM 536 O O . LYS A 1 73 ? 12.82 15.789 8.852 1 98.69 73 LYS A O 1
ATOM 541 N N . LYS A 1 74 ? 12.344 16.844 10.734 1 98.19 74 LYS A N 1
ATOM 542 C CA . LYS A 1 74 ? 13.727 16.984 11.188 1 98.19 74 LYS A CA 1
ATOM 543 C C . LYS A 1 74 ? 13.805 17.078 12.711 1 98.19 74 LYS A C 1
ATOM 545 O O . LYS A 1 74 ? 13.07 17.859 13.328 1 98.19 74 LYS A O 1
ATOM 550 N N . ASP A 1 75 ? 14.719 16.328 13.281 1 97.69 75 ASP A N 1
ATOM 551 C CA . ASP A 1 75 ? 14.898 16.344 14.734 1 97.69 75 ASP A CA 1
ATOM 552 C C . ASP A 1 75 ? 15.789 17.5 15.164 1 97.69 75 ASP A C 1
ATOM 554 O O . ASP A 1 75 ? 16.812 17.781 14.523 1 97.69 75 ASP A O 1
ATOM 558 N N . TYR A 1 76 ? 15.359 18.188 16.109 1 98 76 TYR A N 1
ATOM 559 C CA . TYR A 1 76 ? 16.156 19.172 16.828 1 98 76 TYR A CA 1
ATOM 560 C C . TYR A 1 76 ? 16.312 18.797 18.297 1 98 76 TYR A C 1
ATOM 562 O O . TYR A 1 76 ? 15.75 19.469 19.172 1 98 76 TYR A O 1
ATOM 570 N N . LEU A 1 77 ? 17.188 17.859 18.531 1 96.75 77 LEU A N 1
ATOM 571 C CA . LEU A 1 77 ? 17.328 17.312 19.875 1 96.75 77 LEU A CA 1
ATOM 572 C C . LEU A 1 77 ? 17.938 18.344 20.828 1 96.75 77 LEU A C 1
ATOM 574 O O . LEU A 1 77 ? 18.781 19.141 20.422 1 96.75 77 LEU A O 1
ATOM 578 N N . PRO A 1 78 ? 17.516 18.344 22.094 1 97.69 78 PRO A N 1
ATOM 579 C CA . PRO A 1 78 ? 16.656 17.359 22.766 1 97.69 78 PRO A CA 1
ATOM 580 C C . PRO A 1 78 ? 15.172 17.703 22.656 1 97.69 78 PRO A C 1
ATOM 582 O O . PRO A 1 78 ? 14.336 17.016 23.25 1 97.69 78 PRO A O 1
ATOM 585 N N . GLN A 1 79 ? 14.781 18.828 21.969 1 98.12 79 GLN A N 1
ATOM 586 C CA . GLN A 1 79 ? 13.375 19.203 21.875 1 98.12 79 GLN A CA 1
ATOM 587 C C . GLN A 1 79 ? 12.586 18.188 21.062 1 98.12 79 GLN A C 1
ATOM 589 O O . GLN A 1 79 ? 13.156 17.453 20.25 1 98.12 79 GLN A O 1
ATOM 594 N N . LYS A 1 80 ? 11.297 18.141 21.234 1 97.81 80 LYS A N 1
ATOM 595 C CA . LYS A 1 80 ? 10.469 17.047 20.75 1 97.81 80 LYS A CA 1
ATOM 596 C C . LYS A 1 80 ? 9.844 17.391 19.391 1 97.81 80 LYS A C 1
ATOM 598 O O . LYS A 1 80 ? 9.719 16.516 18.531 1 97.81 80 LYS A O 1
ATOM 603 N N . PRO A 1 81 ? 9.477 18.719 19.219 1 98.31 81 PRO A N 1
ATOM 604 C CA . PRO A 1 81 ? 8.867 19.031 17.922 1 98.31 81 PRO A CA 1
ATOM 605 C C . PRO A 1 81 ? 9.805 18.766 16.75 1 98.31 81 PRO A C 1
ATOM 607 O O . PRO A 1 81 ? 10.984 19.156 16.797 1 98.31 81 PRO A O 1
ATOM 610 N N . PHE A 1 82 ? 9.258 18.109 15.672 1 98.06 82 PHE A N 1
ATOM 611 C CA . PHE A 1 82 ? 10.164 17.703 14.602 1 98.06 82 PHE A CA 1
ATOM 612 C C . PHE A 1 82 ? 9.523 17.938 13.234 1 98.06 82 PHE A C 1
ATOM 614 O O . PHE A 1 82 ? 10.156 17.719 12.203 1 98.06 82 PHE A O 1
ATOM 621 N N . ILE A 1 83 ? 8.211 18.281 13.195 1 98.81 83 ILE A N 1
ATOM 622 C CA . ILE A 1 83 ? 7.539 18.547 11.93 1 98.81 83 ILE A CA 1
ATOM 623 C C . ILE A 1 83 ? 7.574 20.047 11.648 1 98.81 83 ILE A C 1
ATOM 625 O O . ILE A 1 83 ? 6.898 20.828 12.32 1 98.81 83 ILE A O 1
ATOM 629 N N . THR A 1 84 ? 8.312 20.406 10.648 1 98.88 84 THR A N 1
ATOM 630 C CA . THR A 1 84 ? 8.445 21.797 10.234 1 98.88 84 THR A CA 1
ATOM 631 C C . THR A 1 84 ? 8.68 22.688 11.453 1 98.88 84 THR A C 1
ATOM 633 O O . THR A 1 84 ? 7.941 23.656 11.672 1 98.88 84 THR A O 1
ATOM 636 N N . ALA A 1 85 ? 9.797 22.453 12.141 1 98.62 85 ALA A N 1
ATOM 637 C CA . ALA A 1 85 ? 9.938 22.875 13.531 1 98.62 85 ALA A CA 1
ATOM 638 C C . ALA A 1 85 ? 10.531 24.281 13.617 1 98.62 85 ALA A C 1
ATOM 640 O O . ALA A 1 85 ? 10.469 24.922 14.664 1 98.62 85 ALA A O 1
ATOM 641 N N . THR A 1 86 ? 11.148 24.781 12.547 1 98.62 86 THR A N 1
ATOM 642 C CA . THR A 1 86 ? 11.797 26.094 12.594 1 98.62 86 THR A CA 1
ATOM 643 C C . THR A 1 86 ? 11.453 26.906 11.344 1 98.62 86 THR A C 1
ATOM 645 O O . THR A 1 86 ? 10.852 26.391 10.406 1 98.62 86 THR A O 1
ATOM 648 N N . MET A 1 87 ? 11.914 28.125 11.375 1 98.81 87 MET A N 1
ATOM 649 C CA . MET A 1 87 ? 11.688 29.016 10.234 1 98.81 87 MET A CA 1
ATOM 650 C C . MET A 1 87 ? 12.469 28.547 9.016 1 98.81 87 MET A C 1
ATOM 652 O O . MET A 1 87 ? 12.078 28.828 7.879 1 98.81 87 MET A O 1
ATOM 656 N N . LYS A 1 88 ? 13.523 27.797 9.258 1 98.75 88 LYS A N 1
ATOM 657 C CA . LYS A 1 88 ? 14.266 27.25 8.125 1 98.75 88 LYS A CA 1
ATOM 658 C C . LYS A 1 88 ? 13.375 26.344 7.273 1 98.75 88 LYS A C 1
ATOM 660 O O . LYS A 1 88 ? 13.312 26.5 6.051 1 98.75 88 LYS A O 1
ATOM 665 N N . GLU A 1 89 ? 12.68 25.406 7.883 1 98.88 89 GLU A N 1
ATOM 666 C CA . GLU A 1 89 ? 11.789 24.516 7.16 1 98.88 89 GLU A CA 1
ATOM 667 C C . GLU A 1 89 ? 10.625 25.281 6.535 1 98.88 89 GLU A C 1
ATOM 669 O O . GLU A 1 89 ? 10.188 24.953 5.43 1 98.88 89 GLU A O 1
ATOM 674 N N . ILE A 1 90 ? 10.133 26.281 7.242 1 98.94 90 ILE A N 1
ATOM 675 C CA . ILE A 1 90 ? 9.07 27.109 6.691 1 98.94 90 ILE A CA 1
ATOM 676 C C . ILE A 1 90 ? 9.539 27.75 5.387 1 98.94 90 ILE A C 1
ATOM 678 O O . ILE A 1 90 ? 8.859 27.656 4.363 1 98.94 90 ILE A O 1
ATOM 682 N N . ASP A 1 91 ? 10.703 28.344 5.441 1 98.94 91 ASP A N 1
ATOM 683 C CA . ASP A 1 91 ? 11.258 29 4.262 1 98.94 91 ASP A CA 1
ATOM 684 C C . ASP A 1 91 ? 11.406 28.031 3.102 1 98.94 91 ASP A C 1
ATOM 686 O O . ASP A 1 91 ? 11.062 28.344 1.962 1 98.94 91 ASP A O 1
ATOM 690 N N . GLU A 1 92 ? 11.898 26.891 3.387 1 98.94 92 GLU A N 1
ATOM 691 C CA . GLU A 1 92 ? 12.117 25.859 2.371 1 98.94 92 GLU A CA 1
ATOM 692 C C . GLU A 1 92 ? 10.805 25.422 1.747 1 98.94 92 GLU A C 1
ATOM 694 O O . GLU A 1 92 ? 10.719 25.234 0.53 1 98.94 92 GLU A O 1
ATOM 699 N N . LEU A 1 93 ? 9.82 25.234 2.539 1 98.94 93 LEU A N 1
ATOM 700 C CA . LEU A 1 93 ? 8.531 24.766 2.049 1 98.94 93 LEU A CA 1
ATOM 701 C C . LEU A 1 93 ? 7.828 25.844 1.237 1 98.94 93 LEU A C 1
ATOM 703 O O . LEU A 1 93 ? 7.207 25.562 0.211 1 98.94 93 LEU A O 1
ATOM 707 N N . VAL A 1 94 ? 7.852 27.125 1.732 1 98.88 94 VAL A N 1
ATOM 708 C CA . VAL A 1 94 ? 7.266 28.219 0.966 1 98.88 94 VAL A CA 1
ATOM 709 C C . VAL A 1 94 ? 7.887 28.266 -0.429 1 98.88 94 VAL A C 1
ATOM 711 O O . VAL A 1 94 ? 7.184 28.484 -1.42 1 98.88 94 VAL A O 1
ATOM 714 N N . ALA A 1 95 ? 9.195 28.016 -0.488 1 98.81 95 ALA A N 1
ATOM 715 C CA . ALA A 1 95 ? 9.922 28.078 -1.749 1 98.81 95 ALA A CA 1
ATOM 716 C C . ALA A 1 95 ? 9.453 27 -2.719 1 98.81 95 ALA A C 1
ATOM 718 O O . ALA A 1 95 ? 9.633 27.125 -3.932 1 98.81 95 ALA A O 1
ATOM 719 N N . THR A 1 96 ? 8.867 25.922 -2.254 1 98.75 96 THR A N 1
ATOM 720 C CA . THR A 1 96 ? 8.344 24.859 -3.121 1 98.75 96 THR A CA 1
ATOM 721 C C . THR A 1 96 ? 7.023 25.297 -3.754 1 98.75 96 THR A C 1
ATOM 723 O O . THR A 1 96 ? 6.566 24.672 -4.719 1 98.75 96 THR A O 1
ATOM 726 N N . SER A 1 97 ? 6.328 26.25 -3.182 1 98.5 97 SER A N 1
ATOM 727 C CA . SER A 1 97 ? 5.02 26.734 -3.594 1 98.5 97 SER A CA 1
ATOM 728 C C . SER A 1 97 ? 3.922 25.719 -3.285 1 98.5 97 SER A C 1
ATOM 730 O O . SER A 1 97 ? 2.895 25.688 -3.965 1 98.5 97 SER A O 1
ATOM 732 N N . CYS A 1 98 ? 4.145 24.781 -2.348 1 98.56 98 CYS A N 1
ATOM 733 C CA . CYS A 1 98 ? 3.037 23.938 -1.913 1 98.56 98 CYS A CA 1
ATOM 734 C C . CYS A 1 98 ? 1.908 24.781 -1.331 1 98.56 98 CYS A C 1
ATOM 736 O O . CYS A 1 98 ? 2.146 25.875 -0.808 1 98.56 98 CYS A O 1
ATOM 738 N N . GLU A 1 99 ? 0.709 24.312 -1.42 1 98.75 99 GLU A N 1
ATOM 739 C CA . GLU A 1 99 ? -0.468 25.109 -1.084 1 98.75 99 GLU A CA 1
ATOM 740 C C . GLU A 1 99 ? -0.602 25.297 0.426 1 98.75 99 GLU A C 1
ATOM 742 O O . GLU A 1 99 ? -0.928 26.375 0.902 1 98.75 99 GLU A O 1
ATOM 747 N N . VAL A 1 100 ? -0.345 24.25 1.2 1 98.94 100 VAL A N 1
ATOM 748 C CA . VAL A 1 100 ? -0.495 24.266 2.652 1 98.94 100 VAL A CA 1
ATOM 749 C C . VAL A 1 100 ? 0.807 23.812 3.309 1 98.94 100 VAL A C 1
ATOM 751 O O . VAL A 1 100 ? 1.472 22.891 2.816 1 98.94 100 VAL A O 1
ATOM 754 N N . ILE A 1 101 ? 1.205 24.484 4.336 1 98.94 101 ILE A N 1
ATOM 755 C CA . ILE A 1 101 ? 2.322 24.031 5.164 1 98.94 101 ILE A CA 1
ATOM 756 C C . ILE A 1 101 ? 1.807 23.578 6.523 1 98.94 101 ILE A C 1
ATOM 758 O O . ILE A 1 101 ? 1.084 24.312 7.203 1 98.94 101 ILE A O 1
ATOM 762 N N . ALA A 1 102 ? 2.098 22.359 6.863 1 98.94 102 ALA A N 1
ATOM 763 C CA . ALA A 1 102 ? 1.751 21.844 8.188 1 98.94 102 ALA A CA 1
ATOM 764 C C . ALA A 1 102 ? 2.955 21.875 9.125 1 98.94 102 ALA A C 1
ATOM 766 O O . ALA A 1 102 ? 4.098 21.75 8.68 1 98.94 102 ALA A O 1
ATOM 767 N N . LEU A 1 103 ? 2.732 22.062 10.367 1 98.88 103 LEU A N 1
ATOM 768 C CA . LEU A 1 103 ? 3.801 22.172 11.352 1 98.88 103 LEU A CA 1
ATOM 769 C C . LEU A 1 103 ? 3.338 21.656 12.711 1 98.88 103 LEU A C 1
ATOM 771 O O . LEU A 1 103 ? 2.139 21.625 13 1 98.88 103 LEU A O 1
ATOM 775 N N . ASP A 1 104 ? 4.258 21.219 13.5 1 98.81 104 ASP A N 1
ATOM 776 C CA . ASP A 1 104 ? 4.012 20.797 14.875 1 98.81 104 ASP A CA 1
ATOM 777 C C . ASP A 1 104 ? 3.555 21.953 15.742 1 98.81 104 ASP A C 1
ATOM 779 O O . ASP A 1 104 ? 4.328 22.891 16 1 98.81 104 ASP A O 1
ATOM 783 N N . CYS A 1 105 ? 2.32 21.875 16.188 1 98.81 105 CYS A N 1
ATOM 784 C CA . CYS A 1 105 ? 1.787 22.969 17 1 98.81 105 CYS A CA 1
ATOM 785 C C . CYS A 1 105 ? 1.455 22.484 18.406 1 98.81 105 CYS A C 1
ATOM 787 O O . CYS A 1 105 ? 0.486 22.938 19.016 1 98.81 105 CYS A O 1
ATOM 789 N N . THR A 1 106 ? 2.139 21.453 18.844 1 98.56 106 THR A N 1
ATOM 790 C CA . THR A 1 106 ? 2.021 21.047 20.234 1 98.56 106 THR A CA 1
ATOM 791 C C . THR A 1 106 ? 2.545 22.141 21.156 1 98.56 106 THR A C 1
ATOM 793 O O . THR A 1 106 ? 3.113 23.141 20.703 1 98.56 106 THR A O 1
ATOM 796 N N . LEU A 1 107 ? 2.289 21.969 22.453 1 98.38 107 LEU A N 1
ATOM 797 C CA . LEU A 1 107 ? 2.709 22.969 23.422 1 98.38 107 LEU A CA 1
ATOM 798 C C . LEU A 1 107 ? 4.078 22.609 24 1 98.38 107 LEU A C 1
ATOM 800 O O . LEU A 1 107 ? 4.5 23.203 25 1 98.38 107 LEU A O 1
ATOM 804 N N . ARG A 1 108 ? 4.742 21.703 23.391 1 97.88 108 ARG A N 1
ATOM 805 C CA . ARG A 1 108 ? 6.055 21.25 23.844 1 97.88 108 ARG A CA 1
ATOM 806 C C . ARG A 1 108 ? 7.117 22.312 23.562 1 97.88 108 ARG A C 1
ATOM 808 O O . ARG A 1 108 ? 6.949 23.156 22.672 1 97.88 108 ARG A O 1
ATOM 815 N N . GLU A 1 109 ? 8.227 22.172 24.297 1 98.06 109 GLU A N 1
ATOM 816 C CA . GLU A 1 109 ? 9.328 23.125 24.125 1 98.06 109 GLU A CA 1
ATOM 817 C C . GLU A 1 109 ? 9.922 23.031 22.719 1 98.06 109 GLU A C 1
ATOM 819 O O . GLU A 1 109 ? 10.156 21.938 22.203 1 98.06 109 GLU A O 1
ATOM 824 N N . ARG A 1 110 ? 10.219 24.188 22.188 1 98.25 110 ARG A N 1
ATOM 825 C CA . ARG A 1 110 ? 10.711 24.25 20.812 1 98.25 110 ARG A CA 1
ATOM 826 C C . ARG A 1 110 ? 12.203 24.547 20.781 1 98.25 110 ARG A C 1
ATOM 828 O O . ARG A 1 110 ? 12.734 25.203 21.672 1 98.25 110 ARG A O 1
ATOM 835 N N . HIS A 1 111 ? 12.812 24.094 19.734 1 98.12 111 HIS A N 1
ATOM 836 C CA . HIS A 1 111 ? 14.25 24.234 19.531 1 98.12 111 HIS A CA 1
ATOM 837 C C . HIS A 1 111 ? 14.648 25.703 19.422 1 98.12 111 HIS A C 1
ATOM 839 O O . HIS A 1 111 ? 15.734 26.094 19.859 1 98.12 111 HIS A O 1
ATOM 845 N N . ASP A 1 112 ? 13.844 26.547 18.875 1 97 112 ASP A N 1
ATOM 846 C CA . ASP A 1 112 ? 14.172 27.938 18.625 1 97 112 ASP A CA 1
ATOM 847 C C . ASP A 1 112 ? 13.859 28.812 19.844 1 97 112 ASP A C 1
ATOM 849 O O . ASP A 1 112 ? 14.023 30.031 19.797 1 97 112 ASP A O 1
ATOM 853 N N . GLY A 1 113 ? 13.266 28.203 20.859 1 97.62 113 GLY A N 1
ATOM 854 C CA . GLY A 1 113 ? 13 28.922 22.094 1 97.62 113 GLY A CA 1
ATOM 855 C C . GLY A 1 113 ? 11.68 29.672 22.078 1 97.62 113 GLY A C 1
ATOM 856 O O . GLY A 1 113 ? 11.281 30.25 23.094 1 97.62 113 GLY A O 1
ATOM 857 N N . LEU A 1 114 ? 10.977 29.672 21.016 1 98.31 114 LEU A N 1
ATOM 858 C CA . LEU A 1 114 ? 9.695 30.344 20.891 1 98.31 114 LEU A CA 1
ATOM 859 C C . LEU A 1 114 ? 8.562 29.469 21.422 1 98.31 114 LEU A C 1
ATOM 861 O O . LEU A 1 114 ? 8.648 28.25 21.375 1 98.31 114 LEU A O 1
ATOM 865 N N . THR A 1 115 ? 7.539 30.141 21.969 1 98.5 115 THR A N 1
ATOM 866 C CA . THR A 1 115 ? 6.277 29.422 22.094 1 98.5 115 THR A CA 1
ATOM 867 C C . THR A 1 115 ? 5.68 29.156 20.703 1 98.5 115 THR A C 1
ATOM 869 O O . THR A 1 115 ? 6.039 29.812 19.734 1 98.5 115 THR A O 1
ATOM 872 N N . ILE A 1 116 ? 4.789 28.25 20.703 1 98.75 116 ILE A N 1
ATOM 873 C CA . ILE A 1 116 ? 4.176 27.938 19.406 1 98.75 116 ILE A CA 1
ATOM 874 C C . ILE A 1 116 ? 3.395 29.141 18.906 1 98.75 116 ILE A C 1
ATOM 876 O O . ILE A 1 116 ? 3.352 29.391 17.703 1 98.75 116 ILE A O 1
ATOM 880 N N . ASN A 1 117 ? 2.768 29.922 19.766 1 98.88 117 ASN A N 1
ATOM 881 C CA . ASN A 1 117 ? 2.051 31.125 19.375 1 98.88 117 ASN A CA 1
ATOM 882 C C . ASN A 1 117 ? 2.986 32.156 18.734 1 98.88 117 ASN A C 1
ATOM 884 O O . ASN A 1 117 ? 2.646 32.781 17.734 1 98.88 117 ASN A O 1
ATOM 888 N N . GLN A 1 118 ? 4.148 32.312 19.328 1 98.81 118 GLN A N 1
ATOM 889 C CA . GLN A 1 118 ? 5.148 33.219 18.781 1 98.81 118 GLN A CA 1
ATOM 890 C C . GLN A 1 118 ? 5.629 32.75 17.406 1 98.81 118 GLN A C 1
ATOM 892 O O . GLN A 1 118 ? 5.844 33.562 16.516 1 98.81 118 GLN A O 1
ATOM 897 N N . PHE A 1 119 ? 5.84 31.516 17.297 1 98.81 119 PHE A N 1
ATOM 898 C CA . PHE A 1 119 ? 6.293 30.922 16.047 1 98.81 119 PHE A CA 1
ATOM 899 C C . PHE A 1 119 ? 5.266 31.156 14.945 1 98.81 119 PHE A C 1
ATOM 901 O O . PHE A 1 119 ? 5.617 31.609 13.852 1 98.81 119 PHE A O 1
ATOM 908 N N . ILE A 1 120 ? 3.982 30.844 15.203 1 98.88 120 ILE A N 1
ATOM 909 C CA . ILE A 1 120 ? 2.904 31.062 14.242 1 98.88 120 ILE A CA 1
ATOM 910 C C . ILE A 1 120 ? 2.859 32.531 13.82 1 98.88 120 ILE A C 1
ATOM 912 O O . ILE A 1 120 ? 2.74 32.844 12.633 1 98.88 120 ILE A O 1
ATOM 916 N N . LYS A 1 121 ? 2.947 33.406 14.812 1 98.75 121 LYS A N 1
ATOM 917 C CA . LYS A 1 121 ? 2.943 34.844 14.523 1 98.75 121 LYS A CA 1
ATOM 918 C C . LYS A 1 121 ? 4.086 35.219 13.586 1 98.75 121 LYS A C 1
ATOM 920 O O . LYS A 1 121 ? 3.887 35.969 12.633 1 98.75 121 LYS A O 1
ATOM 925 N N . LYS A 1 122 ? 5.27 34.688 13.883 1 98.69 122 LYS A N 1
ATOM 926 C CA . LYS A 1 122 ? 6.441 34.969 13.055 1 98.69 122 LYS A CA 1
ATOM 927 C C . LYS A 1 122 ? 6.215 34.5 11.617 1 98.69 122 LYS A C 1
ATOM 929 O O . LYS A 1 122 ? 6.566 35.219 10.672 1 98.69 122 LYS A O 1
ATOM 934 N N . ILE A 1 123 ? 5.656 33.344 11.398 1 98.88 123 ILE A N 1
ATOM 935 C CA . ILE A 1 123 ? 5.375 32.812 10.07 1 98.88 123 ILE A CA 1
ATOM 936 C C . ILE A 1 123 ? 4.391 33.75 9.352 1 98.88 123 ILE A C 1
ATOM 938 O O . ILE A 1 123 ? 4.617 34.125 8.203 1 98.88 123 ILE A O 1
ATOM 942 N N . LYS A 1 124 ? 3.314 34.125 10.062 1 98.44 124 LYS A N 1
ATOM 943 C CA . LYS A 1 124 ? 2.254 34.906 9.445 1 98.44 124 LYS A CA 1
ATOM 944 C C . LYS A 1 124 ? 2.752 36.312 9.094 1 98.44 124 LYS A C 1
ATOM 946 O O . LYS A 1 124 ? 2.295 36.906 8.117 1 98.44 124 LYS A O 1
ATOM 951 N N . GLU A 1 125 ? 3.648 36.812 9.867 1 98.62 125 GLU A N 1
ATOM 952 C CA . GLU A 1 125 ? 4.238 38.125 9.562 1 98.62 125 GLU A CA 1
ATOM 953 C C . GLU A 1 125 ? 5.086 38.062 8.297 1 98.62 125 GLU A C 1
ATOM 955 O O . GLU A 1 125 ? 5.02 38.969 7.453 1 98.62 125 GLU A O 1
ATOM 960 N N . LYS A 1 126 ? 5.852 37.031 8.156 1 98.69 126 LYS A N 1
ATOM 961 C CA . LYS A 1 126 ? 6.742 36.906 7.008 1 98.69 126 LYS A CA 1
ATOM 962 C C . LYS A 1 126 ? 5.98 36.438 5.766 1 98.69 126 LYS A C 1
ATOM 964 O O . LYS A 1 126 ? 6.273 36.875 4.652 1 98.69 126 LYS A O 1
ATOM 969 N N . TYR A 1 127 ? 5.078 35.531 5.93 1 98.62 127 TYR A N 1
ATOM 970 C CA . TYR A 1 127 ? 4.285 34.969 4.848 1 98.62 127 TYR A CA 1
ATOM 971 C C . TYR A 1 127 ? 2.795 35.094 5.141 1 98.62 127 TYR A C 1
ATOM 973 O O . TYR A 1 127 ? 2.131 34.094 5.406 1 98.62 127 TYR A O 1
ATOM 981 N N . PRO A 1 128 ? 2.166 36.219 4.969 1 97.56 128 PRO A N 1
ATOM 982 C CA . PRO A 1 128 ? 0.803 36.469 5.43 1 97.56 128 PRO A CA 1
ATOM 983 C C . PRO A 1 128 ? -0.25 35.688 4.656 1 97.56 128 PRO A C 1
ATOM 985 O O . PRO A 1 128 ? -1.357 35.469 5.156 1 97.56 128 PRO A O 1
ATOM 988 N N . THR A 1 129 ? 0.083 35.188 3.473 1 97.44 129 THR A N 1
ATOM 989 C CA . THR A 1 129 ? -0.929 34.5 2.66 1 97.44 129 THR A CA 1
ATOM 990 C C . THR A 1 129 ? -0.733 33 2.686 1 97.44 129 THR A C 1
ATOM 992 O O . THR A 1 129 ? -1.528 32.25 2.107 1 97.44 129 THR A O 1
ATOM 995 N N . GLN A 1 130 ? 0.34 32.531 3.318 1 98.5 130 GLN A N 1
ATOM 996 C CA . GLN A 1 130 ? 0.591 31.109 3.391 1 98.5 130 GLN A CA 1
ATOM 997 C C . GLN A 1 130 ? -0.443 30.406 4.27 1 98.5 130 GLN A C 1
ATOM 999 O O . GLN A 1 130 ? -0.692 30.844 5.402 1 98.5 130 GLN A O 1
ATOM 1004 N N . ILE A 1 131 ? -1.116 29.344 3.711 1 98.88 131 ILE A N 1
ATOM 1005 C CA . ILE A 1 131 ? -2.066 28.562 4.48 1 98.88 131 ILE A CA 1
ATOM 1006 C C . ILE A 1 131 ? -1.312 27.625 5.43 1 98.88 131 ILE A C 1
ATOM 1008 O O . ILE A 1 131 ? -0.389 26.922 5.016 1 98.88 131 ILE A O 1
ATOM 1012 N N . LEU A 1 132 ? -1.695 27.641 6.707 1 98.94 132 LEU A N 1
ATOM 1013 C CA . LEU A 1 132 ? -1.021 26.844 7.73 1 98.94 132 LEU A CA 1
ATOM 1014 C C . LEU A 1 132 ? -1.97 25.812 8.328 1 98.94 132 LEU A C 1
ATOM 1016 O O . LEU A 1 132 ? -3.139 26.109 8.586 1 98.94 132 LEU A O 1
ATOM 1020 N N . MET A 1 133 ? -1.493 24.594 8.461 1 98.94 133 MET A N 1
ATOM 1021 C CA . MET A 1 133 ? -2.176 23.531 9.18 1 98.94 133 MET A CA 1
ATOM 1022 C C . MET A 1 133 ? -1.414 23.156 10.445 1 98.94 133 MET A C 1
ATOM 1024 O O . MET A 1 133 ? -0.197 22.969 10.414 1 98.94 133 MET A O 1
ATOM 1028 N N . ALA A 1 134 ? -2.137 23.047 11.539 1 98.94 134 ALA A N 1
ATOM 1029 C CA . ALA A 1 134 ? -1.52 22.688 12.812 1 98.94 134 ALA A CA 1
ATOM 1030 C C . ALA A 1 134 ? -1.604 21.188 13.062 1 98.94 134 ALA A C 1
ATOM 1032 O O . ALA A 1 134 ? -2.699 20.641 13.211 1 98.94 134 ALA A O 1
ATOM 1033 N N . ASP A 1 135 ? -0.501 20.531 13.133 1 98.88 135 ASP A N 1
ATOM 1034 C CA . ASP A 1 135 ? -0.467 19.156 13.609 1 98.88 135 ASP A CA 1
ATOM 1035 C C . ASP A 1 135 ? -0.459 19.109 15.141 1 98.88 135 ASP A C 1
ATOM 1037 O O . ASP A 1 135 ? 0.492 19.562 15.773 1 98.88 135 ASP A O 1
ATOM 1041 N N . CYS A 1 136 ? -1.476 18.547 15.703 1 98.75 136 CYS A N 1
ATOM 1042 C CA . CYS A 1 136 ? -1.687 18.594 17.141 1 98.75 136 CYS A CA 1
ATOM 1043 C C . CYS A 1 136 ? -1.919 17.188 17.703 1 98.75 136 CYS A C 1
ATOM 1045 O O . CYS A 1 136 ? -2.162 16.25 16.938 1 98.75 136 CYS A O 1
ATOM 1047 N N . SER A 1 137 ? -1.806 17.078 19.062 1 98.38 137 SER A N 1
ATOM 1048 C CA . SER A 1 137 ? -1.963 15.781 19.703 1 98.38 137 SER A CA 1
ATOM 1049 C C . SER A 1 137 ? -3.201 15.75 20.578 1 98.38 137 SER A C 1
ATOM 1051 O O . SER A 1 137 ? -3.633 14.68 21.016 1 98.38 137 SER A O 1
ATOM 1053 N N . ASN A 1 138 ? -3.787 16.922 20.906 1 98.19 138 ASN A N 1
ATOM 1054 C CA . ASN A 1 138 ? -4.969 16.984 21.766 1 98.19 138 ASN A CA 1
ATOM 1055 C C . ASN A 1 138 ? -5.77 18.266 21.516 1 98.19 138 ASN A C 1
ATOM 1057 O O . ASN A 1 138 ? -5.355 19.109 20.719 1 98.19 138 ASN A O 1
ATOM 1061 N N . PHE A 1 139 ? -6.918 18.344 22.188 1 98.62 139 PHE A N 1
ATOM 1062 C CA . PHE A 1 139 ? -7.855 19.422 21.922 1 98.62 139 PHE A CA 1
ATOM 1063 C C . PHE A 1 139 ? -7.25 20.766 22.312 1 98.62 139 PHE A C 1
ATOM 1065 O O . PHE A 1 139 ? -7.398 21.75 21.578 1 98.62 139 PHE A O 1
ATOM 1072 N N . LYS A 1 140 ? -6.598 20.875 23.438 1 98.69 140 LYS A N 1
ATOM 1073 C CA . LYS A 1 140 ? -6.02 22.109 23.938 1 98.69 140 LYS A CA 1
ATOM 1074 C C . LYS A 1 140 ? -5.023 22.688 22.938 1 98.69 140 LYS A C 1
ATOM 1076 O O . LYS A 1 140 ? -5.023 23.891 22.672 1 98.69 140 LYS A O 1
ATOM 1081 N N . GLU A 1 141 ? -4.219 21.891 22.391 1 98.88 141 GLU A N 1
ATOM 1082 C CA . GLU A 1 141 ? -3.25 22.297 21.375 1 98.88 141 GLU A CA 1
ATOM 1083 C C . GLU A 1 141 ? -3.951 22.828 20.125 1 98.88 141 GLU A C 1
ATOM 1085 O O . GLU A 1 141 ? -3.545 23.844 19.562 1 98.88 141 GLU A O 1
ATOM 1090 N N . CYS A 1 142 ? -4.965 22.109 19.703 1 98.88 142 CYS A N 1
ATOM 1091 C CA . CYS A 1 142 ? -5.723 22.5 18.516 1 98.88 142 CYS A CA 1
ATOM 1092 C C . CYS A 1 142 ? -6.375 23.875 18.719 1 98.88 142 CYS A C 1
ATOM 1094 O O . CYS A 1 142 ? -6.266 24.75 17.875 1 98.88 142 CYS A O 1
ATOM 1096 N N . GLU A 1 143 ? -7.031 24 19.828 1 98.81 143 GLU A N 1
ATOM 1097 C CA . GLU A 1 143 ? -7.691 25.266 20.141 1 98.81 143 GLU A CA 1
ATOM 1098 C C . GLU A 1 143 ? -6.684 26.406 20.203 1 98.81 143 GLU A C 1
ATOM 1100 O O . GLU A 1 143 ? -6.934 27.5 19.672 1 98.81 143 GLU A O 1
ATOM 1105 N N . ASN A 1 144 ? -5.613 26.203 20.844 1 98.88 144 ASN A N 1
ATOM 1106 C CA . ASN A 1 144 ? -4.562 27.219 20.953 1 98.88 144 ASN A CA 1
ATOM 1107 C C . ASN A 1 144 ? -4.039 27.641 19.594 1 98.88 144 ASN A C 1
ATOM 1109 O O . ASN A 1 144 ? -3.934 28.828 19.297 1 98.88 144 ASN A O 1
ATOM 1113 N N . ALA A 1 145 ? -3.676 26.641 18.766 1 98.88 145 ALA A N 1
ATOM 1114 C CA . ALA A 1 145 ? -3.113 26.922 17.453 1 98.88 145 ALA A CA 1
ATOM 1115 C C . ALA A 1 145 ? -4.109 27.688 16.578 1 98.88 145 ALA A C 1
ATOM 1117 O O . ALA A 1 145 ? -3.732 28.641 15.883 1 98.88 145 ALA A O 1
ATOM 1118 N N . TYR A 1 146 ? -5.348 27.25 16.625 1 98.81 146 TYR A N 1
ATOM 1119 C CA . TYR A 1 146 ? -6.379 27.922 15.844 1 98.81 146 TYR A CA 1
ATOM 1120 C C . TYR A 1 146 ? -6.539 29.375 16.297 1 98.81 146 TYR A C 1
ATOM 1122 O O . TYR A 1 146 ? -6.609 30.281 15.469 1 98.81 146 TYR A O 1
ATOM 1130 N N . SER A 1 147 ? -6.57 29.547 17.562 1 98.56 147 SER A N 1
ATOM 1131 C CA . SER A 1 147 ? -6.684 30.891 18.125 1 98.56 147 SER A CA 1
ATOM 1132 C C . SER A 1 147 ? -5.473 31.75 17.766 1 98.56 147 SER A C 1
ATOM 1134 O O . SER A 1 147 ? -5.582 32.969 17.625 1 98.56 147 SER A O 1
ATOM 1136 N N . ALA A 1 148 ? -4.336 31.094 17.516 1 98.69 148 ALA A N 1
ATOM 1137 C CA . ALA A 1 148 ? -3.088 31.781 17.219 1 98.69 148 ALA A CA 1
ATOM 1138 C C . ALA A 1 148 ? -3.01 32.156 15.734 1 98.69 148 ALA A C 1
ATOM 1140 O O . ALA A 1 148 ? -2.117 32.875 15.312 1 98.69 148 ALA A O 1
ATOM 1141 N N . GLY A 1 149 ? -3.902 31.594 14.953 1 98.12 149 GLY A N 1
ATOM 1142 C CA . GLY A 1 149 ? -4 32.125 13.609 1 98.12 149 GLY A CA 1
ATOM 1143 C C . GLY A 1 149 ? -3.77 31.078 12.531 1 98.12 149 GLY A C 1
ATOM 1144 O O . GLY A 1 149 ? -3.744 31.406 11.344 1 98.12 149 GLY A O 1
ATOM 1145 N N . VAL A 1 150 ? -3.6 29.812 12.867 1 98.69 150 VAL A N 1
ATOM 1146 C CA . VAL A 1 150 ? -3.512 28.797 11.82 1 98.69 150 VAL A CA 1
ATOM 1147 C C . VAL A 1 150 ? -4.852 28.688 11.102 1 98.69 150 VAL A C 1
ATOM 1149 O O . VAL A 1 150 ? -5.879 29.141 11.617 1 98.69 150 VAL A O 1
ATOM 1152 N N . ASP A 1 151 ? -4.844 28.125 9.922 1 98.5 151 ASP A N 1
ATOM 1153 C CA . ASP A 1 151 ? -6.043 28.078 9.094 1 98.5 151 ASP A CA 1
ATOM 1154 C C . ASP A 1 151 ? -6.898 26.859 9.43 1 98.5 151 ASP A C 1
ATOM 1156 O O . ASP A 1 151 ? -8.125 26.938 9.422 1 98.5 151 ASP A O 1
ATOM 1160 N N . PHE A 1 152 ? -6.305 25.719 9.695 1 97.69 152 PHE A N 1
ATOM 1161 C CA . PHE A 1 152 ? -6.988 24.516 10.18 1 97.69 152 PHE A CA 1
ATOM 1162 C C . PHE A 1 152 ? -6.031 23.641 10.969 1 97.69 152 PHE A C 1
ATOM 1164 O O . PHE A 1 152 ? -4.824 23.875 10.984 1 97.69 152 PHE A O 1
ATOM 1171 N N . VAL A 1 153 ? -6.684 22.703 11.766 1 98.88 153 VAL A N 1
ATOM 1172 C CA . VAL A 1 153 ? -5.906 21.828 12.633 1 98.88 153 VAL A CA 1
ATOM 1173 C C . VAL A 1 153 ? -5.988 20.391 12.133 1 98.88 153 VAL A C 1
ATOM 1175 O O . VAL A 1 153 ? -6.898 20.031 11.375 1 98.88 153 VAL A O 1
ATOM 1178 N N . GLY A 1 154 ? -4.984 19.609 12.453 1 98.75 154 GLY A N 1
ATOM 1179 C CA . GLY A 1 154 ? -4.945 18.188 12.188 1 98.75 154 GLY A CA 1
ATOM 1180 C C . GLY A 1 154 ? -4.648 17.359 13.414 1 98.75 154 GLY A C 1
ATOM 1181 O O . GLY A 1 154 ? -3.869 17.766 14.281 1 98.75 154 GLY A O 1
ATOM 1182 N N . THR A 1 155 ? -5.184 16.203 13.445 1 98.69 155 THR A N 1
ATOM 1183 C CA . THR A 1 155 ? -5.016 15.32 14.594 1 98.69 155 THR A CA 1
ATOM 1184 C C . THR A 1 155 ? -3.826 14.391 14.391 1 98.69 155 THR A C 1
ATOM 1186 O O . THR A 1 155 ? -3.779 13.297 14.961 1 98.69 155 THR A O 1
ATOM 1189 N N . THR A 1 156 ? -2.943 14.789 13.625 1 97.69 156 THR A N 1
ATOM 1190 C CA . THR A 1 156 ? -1.795 14.039 13.133 1 97.69 156 THR A CA 1
ATOM 1191 C C . THR A 1 156 ? -1.017 13.414 14.281 1 97.69 156 THR A C 1
ATOM 1193 O O . THR A 1 156 ? -0.556 12.273 14.18 1 97.69 156 THR A O 1
ATOM 1196 N N . LEU A 1 157 ? -0.871 14.141 15.398 1 98.19 157 LEU A N 1
ATOM 1197 C CA . LEU A 1 157 ? 0.059 13.734 16.453 1 98.19 157 LEU A CA 1
ATOM 1198 C C . LEU A 1 157 ? -0.676 13.047 17.594 1 98.19 157 LEU A C 1
ATOM 1200 O O . LEU A 1 157 ? -0.052 12.594 18.562 1 98.19 157 LEU A O 1
ATOM 1204 N N . SER A 1 158 ? -2.008 13 17.484 1 98 158 SER A N 1
ATOM 1205 C CA . SER A 1 158 ? -2.781 12.297 18.516 1 98 158 SER A CA 1
ATOM 1206 C C . SER A 1 158 ? -2.379 10.828 18.609 1 98 158 SER A C 1
ATOM 1208 O O . SER A 1 158 ? -2.32 10.133 17.594 1 98 158 SER A O 1
ATOM 1210 N N . GLY A 1 159 ? -2.07 10.383 19.797 1 96.44 159 GLY A N 1
ATOM 1211 C CA . GLY A 1 159 ? -1.665 9 20.016 1 96.44 159 GLY A CA 1
ATOM 1212 C C . GLY A 1 159 ? -0.169 8.789 19.891 1 96.44 159 GLY A C 1
ATOM 1213 O O . GLY A 1 159 ? 0.337 7.703 20.172 1 96.44 159 GLY A O 1
ATOM 1214 N N . TYR A 1 160 ? 0.602 9.883 19.562 1 94.94 160 TYR A N 1
ATOM 1215 C CA . TYR A 1 160 ? 2.023 9.711 19.297 1 94.94 160 TYR A CA 1
ATOM 1216 C C . TYR A 1 160 ? 2.867 10.539 20.25 1 94.94 160 TYR A C 1
ATOM 1218 O O . TYR A 1 160 ? 4.098 10.469 20.234 1 94.94 160 TYR A O 1
ATOM 1226 N N . THR A 1 161 ? 2.24 11.359 21.047 1 95.88 161 THR A N 1
ATOM 1227 C CA . THR A 1 161 ? 2.938 12.164 22.031 1 95.88 161 THR A CA 1
ATOM 1228 C C . THR A 1 161 ? 2.602 11.688 23.453 1 95.88 161 THR A C 1
ATOM 1230 O O . THR A 1 161 ? 1.629 10.961 23.656 1 95.88 161 THR A O 1
ATOM 1233 N N . GLU A 1 162 ? 3.445 12.125 24.406 1 94.38 162 GLU A N 1
ATOM 1234 C CA . GLU A 1 162 ? 3.207 11.773 25.797 1 94.38 162 GLU A CA 1
ATOM 1235 C C . GLU A 1 162 ? 1.898 12.383 26.297 1 94.38 162 GLU A C 1
ATOM 1237 O O . GLU A 1 162 ? 1.247 11.812 27.188 1 94.38 162 GLU A O 1
ATOM 1242 N N . GLU A 1 163 ? 1.361 13.453 25.688 1 92.5 163 GLU A N 1
ATOM 1243 C CA . GLU A 1 163 ? 0.206 14.227 26.125 1 92.5 163 GLU A CA 1
ATOM 1244 C C . GLU A 1 163 ? -1.093 13.641 25.578 1 92.5 163 GLU A C 1
ATOM 1246 O O . GLU A 1 163 ? -2.184 14.078 25.953 1 92.5 163 GLU A O 1
ATOM 1251 N N . SER A 1 164 ? -0.95 12.633 24.703 1 93.06 164 SER A N 1
ATOM 1252 C CA . SER A 1 164 ? -2.158 12.125 24.062 1 93.06 164 SER A CA 1
ATOM 1253 C C . SER A 1 164 ? -2.361 10.641 24.375 1 93.06 164 SER A C 1
ATOM 1255 O O . SER A 1 164 ? -1.396 9.914 24.625 1 93.06 164 SER A O 1
ATOM 1257 N N . LYS A 1 165 ? -3.586 10.266 24.375 1 89.81 165 LYS A N 1
ATOM 1258 C CA . LYS A 1 165 ? -3.963 8.875 24.656 1 89.81 165 LYS A CA 1
ATOM 1259 C C . LYS A 1 165 ? -3.502 7.949 23.531 1 89.81 165 LYS A C 1
ATOM 1261 O O . LYS A 1 165 ? -3.627 8.281 22.359 1 89.81 165 LYS A O 1
ATOM 1266 N N . LYS A 1 166 ? -2.939 6.832 23.984 1 91.25 166 LYS A N 1
ATOM 1267 C CA . LYS A 1 166 ? -2.529 5.812 23.031 1 91.25 166 LYS A CA 1
ATOM 1268 C C . LYS A 1 166 ? -3.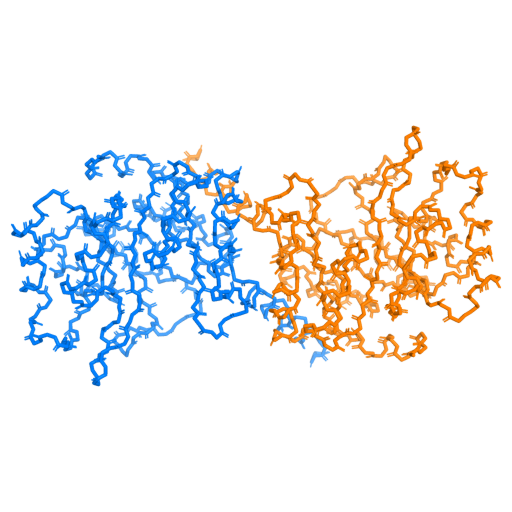695 4.898 22.656 1 91.25 166 LYS A C 1
ATOM 1270 O O . LYS A 1 166 ? -4.441 4.457 23.531 1 91.25 166 LYS A O 1
ATOM 1275 N N . GLN A 1 167 ? -3.861 4.801 21.328 1 90.56 167 GLN A N 1
ATOM 1276 C CA . GLN A 1 167 ? -4.918 3.928 20.844 1 90.56 167 GLN A CA 1
ATOM 1277 C C . GLN A 1 167 ? -4.594 3.402 19.438 1 90.56 167 GLN A C 1
ATOM 1279 O O . GLN A 1 167 ? -3.742 3.963 18.75 1 90.56 167 GLN A O 1
ATOM 1284 N N . ASP A 1 168 ? -5.152 2.264 18.906 1 87.25 168 ASP A N 1
ATOM 1285 C CA . ASP A 1 168 ? -4.859 1.636 17.625 1 87.25 168 ASP A CA 1
ATOM 1286 C C . ASP A 1 168 ? -5.586 2.35 16.484 1 87.25 168 ASP A C 1
ATOM 1288 O O . ASP A 1 168 ? -5.062 2.445 15.367 1 87.25 168 ASP A O 1
ATOM 1292 N N . GLY A 1 169 ? -6.668 3.086 16.672 1 94.56 169 GLY A N 1
ATOM 1293 C CA . GLY A 1 169 ? -7.48 3.725 15.641 1 94.56 169 GLY A CA 1
ATOM 1294 C C . GLY A 1 169 ? -7.512 5.238 15.766 1 94.56 169 GLY A C 1
ATOM 1295 O O . GLY A 1 169 ? -6.816 5.812 16.609 1 94.56 169 GLY A O 1
ATOM 1296 N N . PRO A 1 170 ? -8.18 5.832 14.781 1 97.31 170 PRO A N 1
ATOM 1297 C CA . PRO A 1 170 ? -8.281 7.293 14.82 1 97.31 170 PRO A CA 1
ATOM 1298 C C . PRO A 1 170 ? -8.859 7.809 16.141 1 97.31 170 PRO A C 1
ATOM 1300 O O . PRO A 1 170 ? -9.609 7.094 16.812 1 97.31 170 PRO A O 1
ATOM 1303 N N . ASP A 1 171 ? -8.477 8.969 16.547 1 98 171 ASP A N 1
ATOM 1304 C CA . ASP A 1 171 ? -9.023 9.609 17.734 1 98 171 ASP A CA 1
ATOM 1305 C C . ASP A 1 171 ? -10.383 10.234 17.453 1 98 171 ASP A C 1
ATOM 1307 O O . ASP A 1 171 ? -10.5 11.461 17.344 1 98 171 ASP A O 1
ATOM 1311 N N . PHE A 1 172 ? -11.43 9.414 17.391 1 98.19 172 PHE A N 1
ATOM 1312 C CA . PHE A 1 172 ? -12.773 9.852 17.031 1 98.19 172 PHE A CA 1
ATOM 1313 C C . PHE A 1 172 ? -13.281 10.898 18.016 1 98.19 172 PHE A C 1
ATOM 1315 O O . PHE A 1 172 ? -13.93 11.867 17.625 1 98.19 172 PHE A O 1
ATOM 1322 N N . GLU A 1 173 ? -13 10.672 19.25 1 97.88 173 GLU A N 1
ATOM 1323 C CA . GLU A 1 173 ? -13.453 11.602 20.281 1 97.88 173 GLU A CA 1
ATOM 1324 C C . GLU A 1 173 ? -12.891 13 20.062 1 97.88 173 GLU A C 1
ATOM 1326 O O . GLU A 1 173 ? -13.617 13.992 20.141 1 97.88 173 GLU A O 1
ATOM 1331 N N . LEU A 1 174 ? -11.648 13.102 19.797 1 98.56 174 LEU A N 1
ATOM 1332 C CA . LEU A 1 174 ? -11.016 14.383 19.516 1 98.56 174 LEU A CA 1
ATOM 1333 C C . LEU A 1 174 ? -11.633 15.039 18.281 1 98.56 174 LEU A C 1
ATOM 1335 O O . LEU A 1 174 ? -11.891 16.25 18.281 1 98.56 174 LEU A O 1
ATOM 1339 N N . LEU A 1 175 ? -11.875 14.258 17.266 1 98.75 175 LEU A N 1
ATOM 1340 C CA . LEU A 1 175 ? -12.477 14.773 16.031 1 98.75 175 LEU A CA 1
ATOM 1341 C C . LEU A 1 175 ? -13.867 15.352 16.312 1 98.75 175 LEU A C 1
ATOM 1343 O O . LEU A 1 175 ? -14.188 16.453 15.859 1 98.75 175 LEU A O 1
ATOM 1347 N N . GLU A 1 176 ? -14.633 14.617 17.047 1 98.81 176 GLU A N 1
ATOM 1348 C CA . GLU A 1 176 ? -15.977 15.062 17.391 1 98.81 176 GLU A CA 1
ATOM 1349 C C . GLU A 1 176 ? -15.953 16.375 18.172 1 98.81 176 GLU A C 1
ATOM 1351 O O . GLU A 1 176 ? -16.734 17.281 17.891 1 98.81 176 GLU A O 1
ATOM 1356 N N . LYS A 1 177 ? -15.055 16.484 19.094 1 98.75 177 LYS A N 1
ATOM 1357 C CA . LYS A 1 177 ? -14.922 17.703 19.906 1 98.75 177 LYS A CA 1
ATOM 1358 C C . LYS A 1 177 ? -14.547 18.891 19.031 1 98.75 177 LYS A C 1
ATOM 1360 O O . LYS A 1 177 ? -15.07 20 19.234 1 98.75 177 LYS A O 1
ATOM 1365 N N . LEU A 1 178 ? -13.656 18.656 18.141 1 98.88 178 LEU A N 1
ATOM 1366 C CA . LEU A 1 178 ? -13.203 19.734 17.281 1 98.88 178 LEU A CA 1
ATOM 1367 C C . LEU A 1 178 ? -14.328 20.203 16.359 1 98.88 178 LEU A C 1
ATOM 1369 O O . LEU A 1 178 ? -14.516 21.406 16.156 1 98.88 178 LEU A O 1
ATOM 1373 N N . VAL A 1 179 ? -15.039 19.25 15.789 1 98.75 179 VAL A N 1
ATOM 1374 C CA . VAL A 1 179 ? -16.172 19.594 14.93 1 98.75 179 VAL A CA 1
ATOM 1375 C C . VAL A 1 179 ? -17.219 20.344 15.734 1 98.75 179 VAL A C 1
ATOM 1377 O O . VAL A 1 179 ? -17.766 21.359 15.266 1 98.75 179 VAL A O 1
ATOM 1380 N N . GLU A 1 180 ? -17.5 19.891 16.922 1 98.69 180 GLU A N 1
ATOM 1381 C CA . GLU A 1 180 ? -18.469 20.562 17.797 1 98.69 180 GLU A CA 1
ATOM 1382 C C . GLU A 1 180 ? -18.031 21.984 18.125 1 98.69 180 GLU A C 1
ATOM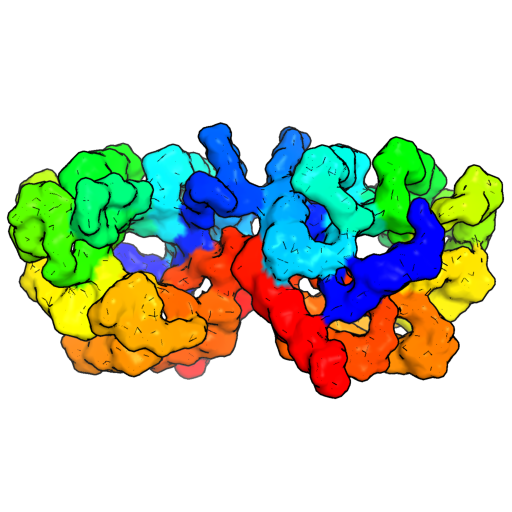 1384 O O . GLU A 1 180 ? -18.859 22.891 18.203 1 98.69 180 GLU A O 1
ATOM 1389 N N . ALA A 1 181 ? -16.797 22.188 18.266 1 98.69 181 ALA A N 1
ATOM 1390 C CA . ALA A 1 181 ? -16.234 23.5 18.609 1 98.69 181 ALA A CA 1
ATOM 1391 C C . ALA A 1 181 ? -16.141 24.391 17.375 1 98.69 181 ALA A C 1
ATOM 1393 O O . ALA A 1 181 ? -15.711 25.547 17.453 1 98.69 181 ALA A O 1
ATOM 1394 N N . LYS A 1 182 ? -16.453 23.859 16.219 1 98.19 182 LYS A N 1
ATOM 1395 C CA . LYS A 1 182 ? -16.422 24.578 14.945 1 98.19 182 LYS A CA 1
ATOM 1396 C C . LYS A 1 182 ? -15 25.016 14.594 1 98.19 182 LYS A C 1
ATOM 1398 O O . LYS A 1 182 ? -14.797 26.094 14.047 1 98.19 182 LYS A O 1
ATOM 1403 N N . ILE A 1 183 ? -14.047 24.234 14.992 1 98.5 183 ILE A N 1
ATOM 1404 C CA . ILE A 1 183 ? -12.664 24.406 14.555 1 98.5 183 ILE A CA 1
ATOM 1405 C C . ILE A 1 183 ? -12.422 23.578 13.297 1 98.5 183 ILE A C 1
ATOM 1407 O O . ILE A 1 183 ? -12.602 22.344 13.305 1 98.5 183 ILE A O 1
ATOM 1411 N N . PRO A 1 184 ? -12.086 24.25 12.133 1 98.44 184 PRO A N 1
ATOM 1412 C CA . PRO A 1 184 ? -11.828 23.469 10.922 1 98.44 184 PRO A CA 1
ATOM 1413 C C . PRO A 1 184 ? -10.766 22.391 11.125 1 98.44 184 PRO A C 1
ATOM 1415 O O . PRO A 1 184 ? -9.664 22.688 11.594 1 98.44 184 PRO A O 1
ATOM 1418 N N . VAL A 1 185 ? -11.117 21.141 10.797 1 98.75 185 VAL A N 1
ATOM 1419 C CA . VAL A 1 185 ? -10.234 20.031 11.172 1 98.75 185 VAL A CA 1
ATOM 1420 C C . VAL A 1 185 ? -10.055 19.078 9.992 1 98.75 185 VAL A C 1
ATOM 1422 O O . VAL A 1 185 ? -11.023 18.75 9.312 1 98.75 185 VAL A O 1
ATOM 1425 N N . ILE A 1 186 ? -8.82 18.71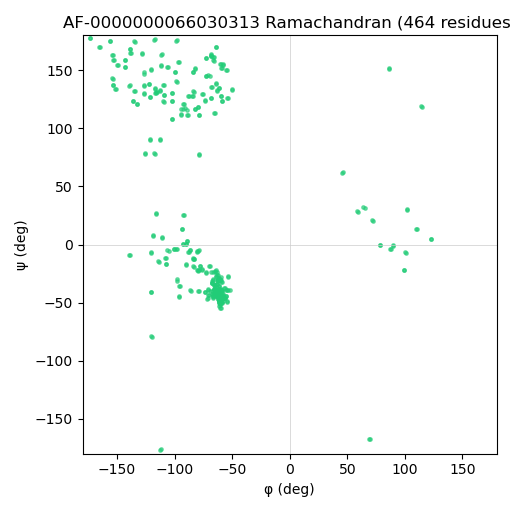9 9.711 1 98.81 186 ILE A N 1
ATOM 1426 C CA . ILE A 1 186 ? -8.43 17.641 8.812 1 98.81 186 ILE A CA 1
ATOM 1427 C C . ILE A 1 186 ? -8.008 16.422 9.617 1 98.81 186 ILE A C 1
ATOM 1429 O O . ILE A 1 186 ? -6.961 16.438 10.266 1 98.81 186 ILE A O 1
ATOM 1433 N N . ALA A 1 187 ? -8.859 15.43 9.586 1 98.81 187 ALA A N 1
ATOM 1434 C CA . ALA A 1 187 ? -8.578 14.203 10.336 1 98.81 187 ALA A CA 1
ATOM 1435 C C . ALA A 1 187 ? -7.316 13.523 9.812 1 98.81 187 ALA A C 1
ATOM 1437 O O . ALA A 1 187 ? -7.152 13.344 8.609 1 98.81 187 ALA A O 1
ATOM 1438 N N . GLU A 1 188 ? -6.484 13.148 10.68 1 98.38 188 GLU A N 1
ATOM 1439 C CA . GLU A 1 188 ? -5.27 12.406 10.336 1 98.38 188 GLU A CA 1
ATOM 1440 C C . GLU A 1 188 ? -4.793 11.555 11.508 1 98.38 188 GLU A C 1
ATOM 1442 O O . GLU A 1 188 ? -4.863 11.977 12.664 1 98.38 188 GLU A O 1
ATOM 1447 N N . GLY A 1 189 ? -4.305 10.438 11.109 1 97 189 GLY A N 1
ATOM 1448 C CA . GLY A 1 189 ? -3.717 9.547 12.102 1 97 189 GLY A CA 1
ATOM 1449 C C . GLY A 1 189 ? -4.484 8.25 12.273 1 97 189 GLY A C 1
ATOM 1450 O O . GLY A 1 189 ? -5.656 8.258 12.648 1 97 189 GLY A O 1
ATOM 1451 N N . ARG A 1 190 ? -3.867 7.176 12.016 1 96.69 190 ARG A N 1
ATOM 1452 C CA . ARG A 1 190 ? -4.246 5.805 12.344 1 96.69 190 ARG A CA 1
ATOM 1453 C C . ARG A 1 190 ? -5.598 5.449 11.727 1 96.69 190 ARG A C 1
ATOM 1455 O O . ARG A 1 190 ? -6.41 4.773 12.352 1 96.69 190 ARG A O 1
ATOM 1462 N N . ILE A 1 191 ? -5.957 6.047 10.648 1 98 191 ILE A N 1
ATOM 1463 C CA . ILE A 1 191 ? -7.082 5.562 9.852 1 98 191 ILE A CA 1
ATOM 1464 C C . ILE A 1 191 ? -6.645 4.363 9.016 1 98 191 ILE A C 1
ATOM 1466 O O . ILE A 1 191 ? -5.941 4.52 8.016 1 98 191 ILE A O 1
ATOM 1470 N N . HIS A 1 192 ? -7.16 3.199 9.359 1 96.75 192 HIS A N 1
ATOM 1471 C CA . HIS A 1 192 ? -6.551 1.979 8.844 1 96.75 192 HIS A CA 1
ATOM 1472 C C . HIS A 1 192 ? -7.434 1.329 7.777 1 96.75 192 HIS A C 1
ATOM 1474 O O . HIS A 1 192 ? -6.977 0.465 7.027 1 96.75 192 HIS A O 1
ATOM 1480 N N . SER A 1 193 ? -8.719 1.723 7.727 1 96.88 193 SER A N 1
ATOM 1481 C CA . SER A 1 193 ? -9.633 1 6.848 1 96.88 193 SER A CA 1
ATOM 1482 C C . SER A 1 193 ? -10.633 1.944 6.199 1 96.88 193 SER A C 1
ATOM 1484 O O . SER A 1 193 ? -10.883 3.041 6.703 1 96.88 193 SER A O 1
ATOM 1486 N N . PRO A 1 194 ? -11.211 1.529 5.094 1 97.56 194 PRO A N 1
ATOM 1487 C CA . PRO A 1 194 ? -12.281 2.309 4.469 1 97.56 194 PRO A CA 1
ATOM 1488 C C . PRO A 1 194 ? -13.453 2.566 5.418 1 97.56 194 PRO A C 1
ATOM 1490 O O . PRO A 1 194 ? -14.039 3.65 5.395 1 97.56 194 PRO A O 1
ATOM 1493 N N . GLU A 1 195 ? -13.766 1.571 6.238 1 96.88 195 GLU A N 1
ATOM 1494 C CA . GLU A 1 195 ? -14.852 1.735 7.199 1 96.88 195 GLU A CA 1
ATOM 1495 C C . GLU A 1 195 ? -14.547 2.85 8.195 1 96.88 195 GLU A C 1
ATOM 1497 O O . GLU A 1 195 ? -15.422 3.652 8.523 1 96.88 195 GLU A O 1
ATOM 1502 N N . GLN A 1 196 ? -13.367 2.916 8.656 1 97.69 196 GLN A N 1
ATOM 1503 C CA . GLN A 1 196 ? -12.961 3.984 9.562 1 97.69 196 GLN A CA 1
ATOM 1504 C C . GLN A 1 196 ? -13.008 5.344 8.867 1 97.69 196 GLN A C 1
ATOM 1506 O O . GLN A 1 196 ? -13.43 6.336 9.461 1 97.69 196 GLN A O 1
ATOM 1511 N N . ALA A 1 197 ? -12.586 5.34 7.621 1 98.5 197 ALA A N 1
ATOM 1512 C CA . ALA A 1 197 ? -12.625 6.578 6.844 1 98.5 197 ALA A CA 1
ATOM 1513 C C . ALA A 1 197 ? -14.055 7.078 6.684 1 98.5 197 ALA A C 1
ATOM 1515 O O . ALA A 1 197 ? -14.312 8.281 6.773 1 98.5 197 ALA A O 1
ATOM 1516 N N . GLN A 1 198 ? -14.953 6.164 6.477 1 98 198 GLN A N 1
ATOM 1517 C CA . GLN A 1 198 ? -16.359 6.523 6.379 1 98 198 GLN A CA 1
ATOM 1518 C C . GLN A 1 198 ? -16.859 7.156 7.676 1 98 198 GLN A C 1
ATOM 1520 O O . GLN A 1 198 ? -17.578 8.156 7.648 1 98 198 GLN A O 1
ATOM 1525 N N . TYR A 1 199 ? -16.484 6.512 8.727 1 97.88 199 TYR A N 1
ATOM 1526 C CA . TYR A 1 199 ? -16.922 7.027 10.023 1 97.88 199 TYR A CA 1
ATOM 1527 C C . TYR A 1 199 ? -16.359 8.422 10.266 1 97.88 199 TYR A C 1
ATOM 1529 O O . TYR A 1 199 ? -17.062 9.305 10.75 1 97.88 199 TYR A O 1
ATOM 1537 N N . VAL A 1 200 ? -15.156 8.609 9.922 1 98.38 200 VAL A N 1
ATOM 1538 C CA . VAL A 1 200 ? -14.508 9.914 10.047 1 98.38 200 VAL A CA 1
ATOM 1539 C C . VAL A 1 200 ? -15.273 10.953 9.227 1 98.38 200 VAL A C 1
ATOM 1541 O O . VAL A 1 200 ? -15.539 12.055 9.695 1 98.38 200 VAL A O 1
ATOM 1544 N N . GLN A 1 201 ? -15.578 10.594 8.023 1 98 201 GLN A N 1
ATOM 1545 C CA . GLN A 1 201 ? -16.328 11.484 7.152 1 98 201 GLN A CA 1
ATOM 1546 C C . GLN A 1 201 ? -17.688 11.844 7.77 1 98 201 GLN A C 1
ATOM 1548 O O . GLN A 1 201 ? -18.125 12.992 7.699 1 98 201 GLN A O 1
ATOM 1553 N N . LYS A 1 202 ? -18.359 10.898 8.391 1 97.81 202 LYS A N 1
ATOM 1554 C CA . LYS A 1 202 ? -19.672 11.094 8.992 1 97.81 202 LYS A CA 1
ATOM 1555 C C . LYS A 1 202 ? -19.594 12.039 10.18 1 97.81 202 LYS A C 1
ATOM 1557 O O . LYS A 1 202 ? -20.578 12.719 10.5 1 97.81 202 LYS A O 1
ATOM 1562 N N . ILE A 1 203 ? -18.484 12.078 10.883 1 97.94 203 ILE A N 1
ATOM 1563 C CA . ILE A 1 203 ? -18.281 12.984 12 1 97.94 203 ILE A CA 1
ATOM 1564 C C . ILE A 1 203 ? -18.391 14.43 11.523 1 97.94 203 ILE A C 1
ATOM 1566 O O . ILE A 1 203 ? -18.797 15.312 12.281 1 97.94 203 ILE A O 1
ATOM 1570 N N . GLY A 1 204 ? -18.016 14.664 10.25 1 97.44 204 GLY A N 1
ATOM 1571 C CA . GLY A 1 204 ? -18.188 15.984 9.672 1 97.44 204 GLY A CA 1
ATOM 1572 C C . GLY A 1 204 ? -16.891 16.781 9.625 1 97.44 204 GLY A C 1
ATOM 1573 O O . GLY A 1 204 ? -16.922 18.016 9.75 1 97.44 204 GLY A O 1
ATOM 1574 N N . VAL A 1 205 ? -15.812 16.141 9.508 1 98.25 205 VAL A N 1
ATOM 1575 C CA . VAL A 1 205 ? -14.523 16.812 9.414 1 98.25 205 VAL A CA 1
ATOM 1576 C C . VAL A 1 205 ? -14.43 17.562 8.086 1 98.25 205 VAL A C 1
ATOM 1578 O O . VAL A 1 205 ? -15.219 17.328 7.172 1 98.25 205 VAL A O 1
ATOM 1581 N N . ASP A 1 206 ? -13.492 18.516 7.969 1 98.12 206 ASP A N 1
ATOM 1582 C CA . ASP A 1 206 ? -13.328 19.328 6.766 1 98.12 206 ASP A CA 1
ATOM 1583 C C . ASP A 1 206 ? -12.484 18.594 5.723 1 98.12 206 ASP A C 1
ATOM 1585 O O . ASP A 1 206 ? -12.492 18.953 4.543 1 98.12 206 ASP A O 1
ATOM 1589 N N . GLY A 1 207 ? -11.727 17.594 6.121 1 98.06 207 GLY A N 1
ATOM 1590 C CA . GLY A 1 207 ? -10.875 16.766 5.281 1 98.06 207 GLY A CA 1
ATOM 1591 C C . GLY A 1 207 ? -10.266 15.602 6.027 1 98.06 207 GLY A C 1
ATOM 1592 O O . GLY A 1 207 ? -10.477 15.445 7.23 1 98.06 207 GLY A O 1
ATOM 1593 N N . MET A 1 208 ? -9.539 14.805 5.312 1 98.69 208 MET A N 1
ATOM 1594 C CA . MET A 1 208 ? -8.891 13.664 5.949 1 98.69 208 MET A CA 1
ATOM 1595 C C . MET A 1 208 ? -7.637 13.25 5.191 1 98.69 208 MET A C 1
ATOM 1597 O O . MET A 1 208 ? -7.621 13.25 3.959 1 98.69 208 MET A O 1
ATOM 1601 N N . VAL A 1 209 ? -6.617 12.969 5.961 1 98.88 209 VAL A N 1
ATOM 1602 C CA . VAL A 1 209 ? -5.363 12.461 5.426 1 98.88 209 VAL A CA 1
ATOM 1603 C C . VAL A 1 209 ? -5.199 10.992 5.805 1 98.88 209 VAL A C 1
ATOM 1605 O O . VAL A 1 209 ? -5.363 10.617 6.969 1 98.88 209 VAL A O 1
ATOM 1608 N N . ILE A 1 210 ? -4.926 10.188 4.848 1 98.88 210 ILE A N 1
ATOM 1609 C CA . ILE A 1 210 ? -4.613 8.781 5.082 1 98.88 210 ILE A CA 1
ATOM 1610 C C . ILE A 1 210 ? -3.229 8.461 4.523 1 98.88 210 ILE A C 1
ATOM 1612 O O . ILE A 1 210 ? -2.934 8.766 3.367 1 98.88 210 ILE A O 1
ATOM 1616 N N . GLY A 1 211 ? -2.348 7.867 5.379 1 98.31 211 GLY A N 1
ATOM 1617 C CA . GLY A 1 211 ? -0.998 7.52 4.965 1 98.31 211 GLY A CA 1
ATOM 1618 C C . GLY A 1 211 ? -0.703 6.035 5.074 1 98.31 211 GLY A C 1
ATOM 1619 O O . GLY A 1 211 ? -0.906 5.285 4.117 1 98.31 211 GLY A O 1
ATOM 1620 N N . GLY A 1 212 ? -0.42 5.559 6.258 1 97 212 GLY A N 1
ATOM 1621 C CA . GLY A 1 212 ? 0.087 4.227 6.539 1 97 212 GLY A CA 1
ATOM 1622 C C . GLY A 1 212 ? -0.772 3.125 5.953 1 97 212 GLY A C 1
ATOM 1623 O O . GLY A 1 212 ? -0.263 2.066 5.578 1 97 212 GLY A O 1
ATOM 1624 N N . ALA A 1 213 ? -2.031 3.32 5.762 1 98.12 213 ALA A N 1
ATOM 1625 C CA . ALA A 1 213 ? -2.967 2.311 5.277 1 98.12 213 ALA A CA 1
ATOM 1626 C C . ALA A 1 213 ? -2.932 2.219 3.754 1 98.12 213 ALA A C 1
ATOM 1628 O O . ALA A 1 213 ? -3.445 1.261 3.17 1 98.12 213 ALA A O 1
ATOM 1629 N N . ILE A 1 214 ? -2.273 3.221 3.104 1 98.75 214 ILE A N 1
ATOM 1630 C CA . ILE A 1 214 ? -2.299 3.246 1.646 1 98.75 214 ILE A CA 1
ATOM 1631 C C . ILE A 1 214 ? -0.874 3.174 1.103 1 98.75 214 ILE A C 1
ATOM 1633 O O . ILE A 1 214 ? -0.596 2.416 0.17 1 98.75 214 ILE A O 1
ATOM 1637 N N . THR A 1 215 ? 0.061 3.885 1.743 1 98.69 215 THR A N 1
ATOM 1638 C CA . THR A 1 215 ? 1.333 4.129 1.072 1 98.69 215 THR A CA 1
ATOM 1639 C C . THR A 1 215 ? 2.486 3.516 1.862 1 98.69 215 THR A C 1
ATOM 1641 O O . THR A 1 215 ? 3.654 3.787 1.575 1 98.69 215 THR A O 1
ATOM 1644 N N . ARG A 1 216 ? 2.246 2.744 2.906 1 98.44 216 ARG A N 1
ATOM 1645 C CA . ARG A 1 216 ? 3.305 2.092 3.668 1 98.44 216 ARG A CA 1
ATOM 1646 C C . ARG A 1 216 ? 3.127 0.577 3.666 1 98.44 216 ARG A C 1
ATOM 1648 O O . ARG A 1 216 ? 2.578 0.009 4.613 1 98.44 216 ARG A O 1
ATOM 1655 N N . PRO A 1 217 ? 3.727 -0.081 2.693 1 98.69 217 PRO A N 1
ATOM 1656 C CA . PRO A 1 217 ? 3.529 -1.525 2.555 1 98.69 217 PRO A CA 1
ATOM 1657 C C . PRO A 1 217 ? 4.027 -2.309 3.768 1 98.69 217 PRO A C 1
ATOM 1659 O O . PRO A 1 217 ? 3.479 -3.363 4.094 1 98.69 217 PRO A O 1
ATOM 1662 N N . LEU A 1 218 ? 5.059 -1.809 4.473 1 98.75 218 LEU A N 1
ATOM 1663 C CA . LEU A 1 218 ? 5.52 -2.482 5.684 1 98.75 218 LEU A CA 1
ATOM 1664 C C . LEU A 1 218 ? 4.406 -2.555 6.723 1 98.75 218 LEU A C 1
ATOM 1666 O O . LEU A 1 218 ? 4.129 -3.623 7.27 1 98.75 218 LEU A O 1
ATOM 1670 N N . GLU A 1 219 ? 3.781 -1.401 6.98 1 98 219 GLU A N 1
ATOM 1671 C CA . GLU A 1 219 ? 2.697 -1.357 7.953 1 98 219 GLU A CA 1
ATOM 1672 C C . GLU A 1 219 ? 1.513 -2.207 7.5 1 98 219 GLU A C 1
ATOM 1674 O O . GLU A 1 219 ? 0.93 -2.945 8.297 1 98 219 GLU A O 1
ATOM 1679 N N . ILE A 1 220 ? 1.153 -2.096 6.266 1 98.69 220 ILE A N 1
ATOM 1680 C CA . ILE A 1 220 ? 0.019 -2.836 5.723 1 98.69 220 ILE A CA 1
ATOM 1681 C C . ILE A 1 220 ? 0.276 -4.336 5.844 1 98.69 220 ILE A C 1
ATOM 1683 O O . ILE A 1 220 ? -0.546 -5.07 6.398 1 98.69 220 ILE A O 1
ATOM 1687 N N . ALA A 1 221 ? 1.451 -4.773 5.332 1 98.81 221 ALA A N 1
ATOM 1688 C CA . ALA A 1 221 ? 1.804 -6.191 5.379 1 98.81 221 ALA A CA 1
ATOM 1689 C C . ALA A 1 221 ? 1.85 -6.699 6.816 1 98.81 221 ALA A C 1
ATOM 1691 O O . ALA A 1 221 ? 1.444 -7.828 7.098 1 98.81 221 ALA A O 1
ATOM 1692 N N . SER A 1 222 ? 2.359 -5.871 7.738 1 98.56 222 SER A N 1
ATOM 1693 C CA . SER A 1 222 ? 2.443 -6.266 9.141 1 98.56 222 SER A CA 1
ATOM 1694 C C . SER A 1 222 ? 1.062 -6.578 9.711 1 98.56 222 SER A C 1
ATOM 1696 O O . SER A 1 222 ? 0.908 -7.512 10.5 1 98.56 222 SER A O 1
ATOM 1698 N N . ARG A 1 223 ? 0.08 -5.797 9.32 1 97.31 223 ARG A N 1
ATOM 1699 C CA . ARG A 1 223 ? -1.276 -6.059 9.789 1 97.31 223 ARG A CA 1
ATOM 1700 C C . ARG A 1 223 ? -1.78 -7.406 9.289 1 97.31 223 ARG A C 1
ATOM 1702 O O . ARG A 1 223 ? -2.432 -8.148 10.031 1 97.31 223 ARG A O 1
ATOM 1709 N N . PHE A 1 224 ? -1.502 -7.762 8.047 1 98.56 224 PHE A N 1
ATOM 1710 C CA . PHE A 1 224 ? -1.892 -9.055 7.492 1 98.56 224 PHE A CA 1
ATOM 1711 C C . PHE A 1 224 ? -1.147 -10.188 8.188 1 98.56 224 PHE A C 1
ATOM 1713 O O . PHE A 1 224 ? -1.749 -11.195 8.555 1 98.56 224 PHE A O 1
ATOM 1720 N N . VAL A 1 225 ? 0.172 -10.016 8.359 1 98.5 225 VAL A N 1
ATOM 1721 C CA . VAL A 1 225 ? 1.003 -11.047 8.977 1 98.5 225 VAL A CA 1
ATOM 1722 C C . VAL A 1 225 ? 0.517 -11.32 10.398 1 98.5 225 VAL A C 1
ATOM 1724 O O . VAL A 1 225 ? 0.327 -12.477 10.789 1 98.5 225 VAL A O 1
ATOM 1727 N N . GLN A 1 226 ? 0.299 -10.25 11.141 1 97.25 226 GLN A N 1
ATOM 1728 C CA . GLN A 1 226 ? -0.167 -10.391 12.516 1 97.25 226 GLN A CA 1
ATOM 1729 C C . GLN A 1 226 ? -1.516 -11.102 12.57 1 97.25 226 GLN A C 1
ATOM 1731 O O . GLN A 1 226 ? -1.734 -11.961 13.43 1 97.25 226 GLN A O 1
ATOM 1736 N N . ALA A 1 227 ? -2.375 -10.742 11.703 1 96.88 227 ALA A N 1
ATOM 1737 C CA . ALA A 1 227 ? -3.707 -11.336 11.664 1 96.88 227 ALA A CA 1
ATOM 1738 C C . ALA A 1 227 ? -3.631 -12.836 11.398 1 96.88 227 ALA A C 1
ATOM 1740 O O . ALA A 1 227 ? -4.281 -13.633 12.078 1 96.88 227 ALA A O 1
ATOM 1741 N N . VAL A 1 228 ? -2.852 -13.234 10.461 1 97.5 228 VAL A N 1
ATOM 1742 C CA . VAL A 1 228 ? -2.754 -14.625 10.047 1 97.5 228 VAL A CA 1
ATOM 1743 C C . VAL A 1 228 ? -2.041 -15.438 11.125 1 97.5 228 VAL A C 1
ATOM 1745 O O . VAL A 1 228 ? -2.426 -16.578 11.406 1 97.5 228 VAL A O 1
ATOM 1748 N N . GLU A 1 229 ? -1.04 -14.844 11.711 1 95.25 229 GLU A N 1
ATOM 1749 C CA . GLU A 1 229 ? -0.304 -15.516 12.781 1 95.25 229 GLU A CA 1
ATOM 1750 C C . GLU A 1 229 ? -1.198 -15.773 13.992 1 95.25 229 GLU A C 1
ATOM 1752 O O . GLU A 1 229 ? -0.955 -16.703 14.766 1 95.25 229 GLU A O 1
ATOM 1757 N N . SER A 1 230 ? -2.178 -14.984 14.156 1 92.5 230 SER A N 1
ATOM 1758 C CA . SER A 1 230 ? -3.07 -15.133 15.305 1 92.5 230 SER A CA 1
ATOM 1759 C C . SER A 1 230 ? -3.971 -16.359 15.148 1 92.5 230 SER A C 1
ATOM 1761 O O . SER A 1 230 ? -4.535 -16.844 16.125 1 92.5 230 SER A O 1
ATOM 1763 N N . VAL A 1 231 ? -4.234 -16.828 13.953 1 90.38 231 VAL A N 1
ATOM 1764 C CA . VAL A 1 231 ? -5.031 -18.031 13.703 1 90.38 231 VAL A CA 1
ATOM 1765 C C . VAL A 1 231 ? -4.25 -19.266 14.117 1 90.38 231 VAL A C 1
ATOM 1767 O O . VAL A 1 231 ? -4.828 -20.234 14.633 1 90.38 231 VAL A O 1
ATOM 1770 N N . GLU A 1 232 ? -3.01 -19.406 13.781 1 71.75 232 GLU A N 1
ATOM 1771 C CA . GLU A 1 232 ? -2.164 -20.562 14.078 1 71.75 232 GLU A CA 1
ATOM 1772 C C . GLU A 1 232 ? -2.018 -20.75 15.586 1 71.75 232 GLU A C 1
ATOM 1774 O O . GLU A 1 232 ? -1.768 -21.875 16.047 1 71.75 232 GLU A O 1
ATOM 1779 N N . LYS A 1 233 ? -2.105 -19.656 16.266 1 65.69 233 LYS A N 1
ATOM 1780 C CA . LYS A 1 233 ? -1.973 -19.766 17.719 1 65.69 233 LYS A CA 1
ATOM 1781 C C . LYS A 1 233 ? -3.262 -20.266 18.344 1 65.69 233 LYS A C 1
ATOM 1783 O O . LYS A 1 233 ? -3.279 -20.641 19.531 1 65.69 233 LYS A O 1
ATOM 1788 N N . LEU A 1 234 ? -4.477 -20.5 17.641 1 51.22 234 LEU A N 1
ATOM 1789 C CA . LEU A 1 234 ? -5.711 -21.031 18.203 1 51.22 234 LEU A CA 1
ATOM 1790 C C . LEU A 1 234 ? -5.852 -22.516 17.906 1 51.22 234 LEU A C 1
ATOM 1792 O O . LEU A 1 234 ? -5.43 -22.984 16.828 1 51.22 234 LEU A O 1
ATOM 1796 N N . MET B 1 1 ? 15.961 -26.078 -3.094 1 90.5 1 MET B N 1
ATOM 1797 C CA . MET B 1 1 ? 14.773 -26.25 -2.262 1 90.5 1 MET B CA 1
ATOM 1798 C C . MET B 1 1 ? 13.758 -27.156 -2.938 1 90.5 1 MET B C 1
ATOM 1800 O O . MET B 1 1 ? 13.523 -27.047 -4.145 1 90.5 1 MET B O 1
ATOM 1804 N N . ASN B 1 2 ? 13.297 -28.109 -2.273 1 94 2 ASN B N 1
ATOM 1805 C CA . ASN B 1 2 ? 12.273 -28.969 -2.865 1 94 2 ASN B CA 1
ATOM 1806 C C . ASN B 1 2 ? 10.875 -28.578 -2.402 1 94 2 ASN B C 1
ATOM 1808 O O . ASN B 1 2 ? 10.719 -27.625 -1.63 1 94 2 ASN B O 1
ATOM 1812 N N . LYS B 1 3 ? 9.875 -29.234 -2.953 1 95.69 3 LYS B N 1
ATOM 1813 C CA . LYS B 1 3 ? 8.477 -28.906 -2.719 1 95.69 3 LYS B CA 1
ATOM 1814 C C . LYS B 1 3 ? 8.156 -28.891 -1.226 1 95.69 3 LYS B C 1
ATOM 1816 O O . LYS B 1 3 ? 7.547 -27.938 -0.727 1 95.69 3 LYS B O 1
ATOM 1821 N N . GLU B 1 4 ? 8.539 -29.891 -0.52 1 96.38 4 GLU B N 1
ATOM 1822 C CA . GLU B 1 4 ? 8.25 -30.016 0.906 1 96.38 4 GLU B CA 1
ATOM 1823 C C . GLU B 1 4 ? 8.883 -28.875 1.698 1 96.38 4 GLU B C 1
ATOM 1825 O O . GLU B 1 4 ? 8.266 -28.312 2.605 1 96.38 4 GLU B O 1
ATOM 1830 N N . GLN B 1 5 ? 10.062 -28.562 1.384 1 97.56 5 GLN B N 1
ATOM 1831 C CA . GLN B 1 5 ? 10.773 -27.484 2.041 1 97.56 5 GLN B CA 1
ATOM 1832 C C . GLN B 1 5 ? 10.078 -26.141 1.795 1 97.56 5 GLN B C 1
ATOM 1834 O O . GLN B 1 5 ? 9.953 -25.328 2.709 1 97.56 5 GLN B O 1
ATOM 1839 N N . PHE B 1 6 ? 9.688 -25.969 0.577 1 98.31 6 PHE B N 1
ATOM 1840 C CA . PHE B 1 6 ? 8.992 -24.734 0.244 1 98.31 6 PHE B CA 1
ATOM 1841 C C . PHE B 1 6 ? 7.688 -24.609 1.021 1 98.31 6 PHE B C 1
ATOM 1843 O O . PHE B 1 6 ? 7.391 -23.562 1.595 1 98.31 6 PHE B O 1
ATOM 1850 N N . LEU B 1 7 ? 6.93 -25.688 1.037 1 97.69 7 LEU B N 1
ATOM 1851 C CA . LEU B 1 7 ? 5.648 -25.688 1.74 1 97.69 7 LEU B CA 1
ATOM 1852 C C . LEU B 1 7 ? 5.848 -25.453 3.232 1 97.69 7 LEU B C 1
ATOM 1854 O O . LEU B 1 7 ? 5.043 -24.766 3.863 1 97.69 7 LEU B O 1
ATOM 1858 N N . GLU B 1 8 ? 6.891 -26.016 3.756 1 97.25 8 GLU B N 1
ATOM 1859 C CA . GLU B 1 8 ? 7.203 -25.781 5.16 1 97.25 8 GLU B CA 1
ATOM 1860 C C . GLU B 1 8 ? 7.535 -24.312 5.418 1 97.25 8 GLU B C 1
ATOM 1862 O O . GLU B 1 8 ? 7.113 -23.734 6.426 1 97.25 8 GLU B O 1
ATOM 1867 N N . LYS B 1 9 ? 8.227 -23.719 4.535 1 97.5 9 LYS B N 1
ATOM 1868 C CA . LYS B 1 9 ? 8.656 -22.328 4.672 1 97.5 9 LYS B CA 1
ATOM 1869 C C . LYS B 1 9 ? 7.461 -21.375 4.648 1 97.5 9 LYS B C 1
ATOM 1871 O O . LYS B 1 9 ? 7.457 -20.359 5.348 1 97.5 9 LYS B O 1
ATOM 1876 N N . ILE B 1 10 ? 6.457 -21.703 3.879 1 97.81 10 ILE B N 1
ATOM 1877 C CA . ILE B 1 10 ? 5.387 -20.734 3.684 1 97.81 10 ILE B CA 1
ATOM 1878 C C . ILE B 1 10 ? 4.223 -21.047 4.617 1 97.81 10 ILE B C 1
ATOM 1880 O O . ILE B 1 10 ? 3.244 -20.297 4.68 1 97.81 10 ILE B O 1
ATOM 1884 N N . LYS B 1 11 ? 4.344 -22.125 5.332 1 95.38 11 LYS B N 1
ATOM 1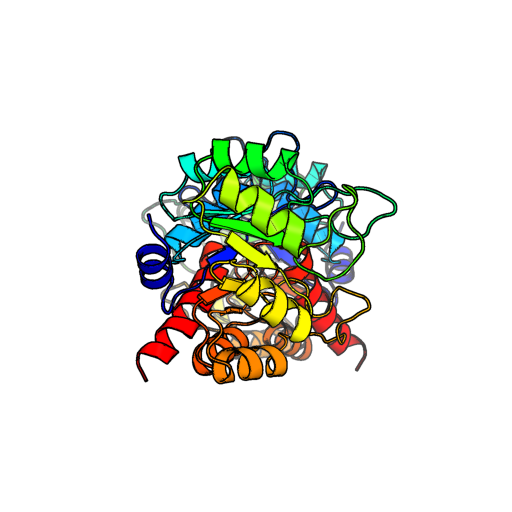885 C CA . LYS B 1 11 ? 3.252 -22.594 6.18 1 95.38 11 LYS B CA 1
ATOM 1886 C C . LYS B 1 11 ? 2.863 -21.531 7.211 1 95.38 11 LYS B C 1
ATOM 1888 O O . LYS B 1 11 ? 3.719 -21.016 7.941 1 95.38 11 LYS B O 1
ATOM 1893 N N . GLY B 1 12 ? 1.587 -21.141 7.223 1 95.38 12 GLY B N 1
ATOM 1894 C CA . GLY B 1 12 ? 1.06 -20.234 8.234 1 95.38 12 GLY B CA 1
ATOM 1895 C C . GLY B 1 12 ? 1.415 -18.781 7.988 1 95.38 12 GLY B C 1
ATOM 1896 O O . GLY B 1 12 ? 1.049 -17.906 8.773 1 95.38 12 GLY B O 1
ATOM 1897 N N . GLY B 1 13 ? 2.139 -18.453 6.93 1 97.62 13 GLY B N 1
ATOM 1898 C CA . GLY B 1 13 ? 2.543 -17.094 6.633 1 97.62 13 GLY B CA 1
ATOM 1899 C C . GLY B 1 13 ? 1.891 -16.531 5.383 1 97.62 13 GLY B C 1
ATOM 1900 O O . GLY B 1 13 ? 0.998 -17.156 4.809 1 97.62 13 GLY B O 1
ATOM 1901 N N . ILE B 1 14 ? 2.283 -15.344 5.047 1 98.5 14 ILE B N 1
ATOM 1902 C CA . ILE B 1 14 ? 1.727 -14.688 3.867 1 98.5 14 ILE B CA 1
ATOM 1903 C C . ILE B 1 14 ? 2.826 -14.477 2.828 1 98.5 14 ILE B C 1
ATOM 1905 O O . ILE B 1 14 ? 3.959 -14.141 3.174 1 98.5 14 ILE B O 1
ATOM 1909 N N . ILE B 1 15 ? 2.559 -14.844 1.621 1 98.94 15 ILE B N 1
ATOM 1910 C CA . ILE B 1 15 ? 3.363 -14.484 0.46 1 98.94 15 ILE B CA 1
ATOM 1911 C C . ILE B 1 15 ? 2.891 -13.141 -0.097 1 98.94 15 ILE B C 1
ATOM 1913 O O . ILE B 1 15 ? 1.689 -12.93 -0.28 1 98.94 15 ILE B O 1
ATOM 1917 N N . VAL B 1 16 ? 3.783 -12.195 -0.281 1 98.94 16 VAL B N 1
ATOM 1918 C CA . VAL B 1 16 ? 3.387 -10.891 -0.795 1 98.94 16 VAL B CA 1
ATOM 1919 C C . VAL B 1 16 ? 3.742 -10.789 -2.275 1 98.94 16 VAL B C 1
ATOM 1921 O O . VAL B 1 16 ? 4.883 -11.039 -2.666 1 98.94 16 VAL B O 1
ATOM 1924 N N . SER B 1 17 ? 2.736 -10.5 -3.088 1 98.94 17 SER B N 1
ATOM 1925 C CA . SER B 1 17 ? 2.953 -10.289 -4.516 1 98.94 17 SER B CA 1
ATOM 1926 C C . SER B 1 17 ? 3.486 -8.891 -4.793 1 98.94 17 SER B C 1
ATOM 1928 O O . SER B 1 17 ? 2.832 -7.895 -4.473 1 98.94 17 SER B O 1
ATOM 1930 N N . CYS B 1 18 ? 4.637 -8.758 -5.328 1 98.75 18 CYS B N 1
ATOM 1931 C CA . CYS B 1 18 ? 5.289 -7.512 -5.715 1 98.75 18 CYS B CA 1
ATOM 1932 C C . CYS B 1 18 ? 5.422 -7.414 -7.23 1 98.75 18 CYS B C 1
ATOM 1934 O O . CYS B 1 18 ? 6.426 -7.844 -7.797 1 98.75 18 CYS B O 1
ATOM 1936 N N . GLN B 1 19 ? 4.41 -6.832 -7.836 1 97.62 19 GLN B N 1
ATOM 1937 C CA . GLN B 1 19 ? 4.34 -6.723 -9.289 1 97.62 19 GLN B CA 1
ATOM 1938 C C . GLN B 1 19 ? 3.801 -5.359 -9.711 1 97.62 19 GLN B C 1
ATOM 1940 O O . GLN B 1 19 ? 2.887 -4.824 -9.078 1 97.62 19 GLN B O 1
ATOM 1945 N N . ALA B 1 20 ? 4.414 -4.809 -10.68 1 97.12 20 ALA B N 1
ATOM 1946 C CA . ALA B 1 20 ? 3.887 -3.639 -11.383 1 97.12 20 ALA B CA 1
ATOM 1947 C C . ALA B 1 20 ? 4.043 -3.791 -12.898 1 97.12 20 ALA B C 1
ATOM 1949 O O . ALA B 1 20 ? 5.152 -4 -13.391 1 97.12 20 ALA B O 1
ATOM 1950 N N . LEU B 1 21 ? 2.961 -3.695 -13.609 1 96.38 21 LEU B N 1
ATOM 1951 C CA . LEU B 1 21 ? 2.975 -3.842 -15.062 1 96.38 21 LEU B CA 1
ATOM 1952 C C . LEU B 1 21 ? 3.031 -2.48 -15.742 1 96.38 21 LEU B C 1
ATOM 1954 O O . LEU B 1 21 ? 2.68 -1.463 -15.141 1 96.38 21 LEU B O 1
ATOM 1958 N N . PRO B 1 22 ? 3.527 -2.467 -17.031 1 95.19 22 PRO B N 1
ATOM 1959 C CA . PRO B 1 22 ? 3.477 -1.197 -17.766 1 95.19 22 PRO B CA 1
ATOM 1960 C C . PRO B 1 22 ? 2.096 -0.547 -17.719 1 95.19 22 PRO B C 1
ATOM 1962 O O . PRO B 1 22 ? 1.083 -1.23 -17.891 1 95.19 22 PRO B O 1
ATOM 1965 N N . GLY B 1 23 ? 2.068 0.753 -17.438 1 95.19 23 GLY B N 1
ATOM 1966 C CA . GLY B 1 23 ? 0.804 1.466 -17.344 1 95.19 23 GLY B CA 1
ATOM 1967 C C . GLY B 1 23 ? 0.333 1.647 -15.906 1 95.19 23 GLY B C 1
ATOM 1968 O O . GLY B 1 23 ? -0.492 2.52 -15.625 1 95.19 23 GLY B O 1
ATOM 1969 N N . GLU B 1 24 ? 0.794 0.828 -15.008 1 96.88 24 GLU B N 1
ATOM 1970 C CA . GLU B 1 24 ? 0.46 0.972 -13.594 1 96.88 24 GLU B CA 1
ATOM 1971 C C . GLU B 1 24 ? 1.346 2.018 -12.922 1 96.88 24 GLU B C 1
ATOM 1973 O O . GLU B 1 24 ? 2.498 2.209 -13.32 1 96.88 24 GLU B O 1
ATOM 1978 N N . PRO B 1 25 ? 0.876 2.656 -11.922 1 97.62 25 PRO B N 1
ATOM 1979 C CA . PRO B 1 25 ? 1.586 3.803 -11.352 1 97.62 25 PRO B CA 1
ATOM 1980 C C . PRO B 1 25 ? 2.955 3.43 -10.789 1 97.62 25 PRO B C 1
ATOM 1982 O O . PRO B 1 25 ? 3.896 4.223 -10.867 1 97.62 25 PRO B O 1
ATOM 1985 N N . LEU B 1 26 ? 3.113 2.213 -10.281 1 97.81 26 LEU B N 1
ATOM 1986 C CA . LEU B 1 26 ? 4.371 1.876 -9.625 1 97.81 26 LEU B CA 1
ATOM 1987 C C . LEU B 1 26 ? 5.344 1.238 -10.609 1 97.81 26 LEU B C 1
ATOM 1989 O O . LEU B 1 26 ? 6.445 0.837 -10.234 1 97.81 26 LEU B O 1
ATOM 1993 N N . TYR B 1 27 ? 4.891 1.104 -11.875 1 97.5 27 TYR B N 1
ATOM 1994 C CA . TYR B 1 27 ? 5.805 0.587 -12.883 1 97.5 27 TYR B CA 1
ATOM 1995 C C . TYR B 1 27 ? 6.844 1.637 -13.266 1 97.5 27 TYR B C 1
ATOM 1997 O O . TYR B 1 27 ? 6.496 2.783 -13.562 1 97.5 27 TYR B O 1
ATOM 2005 N N . SER B 1 28 ? 8.094 1.297 -13.133 1 94.81 28 SER B N 1
ATOM 2006 C CA . SER B 1 28 ? 9.211 2.098 -13.617 1 94.81 28 SER B CA 1
ATOM 2007 C C . SER B 1 28 ? 9.992 1.356 -14.695 1 94.81 28 SER B C 1
ATOM 2009 O O . SER B 1 28 ? 10.398 0.207 -14.5 1 94.81 28 SER B O 1
ATOM 2011 N N . GLU B 1 29 ? 10.25 1.99 -15.805 1 93.56 29 GLU B N 1
ATOM 2012 C CA . GLU B 1 29 ? 11.008 1.378 -16.891 1 93.56 29 GLU B CA 1
ATOM 2013 C C . GLU B 1 29 ? 12.398 0.965 -16.438 1 93.56 29 GLU B C 1
ATOM 2015 O O . GLU B 1 29 ? 12.938 -0.041 -16.906 1 93.56 29 GLU B O 1
ATOM 2020 N N . ASN B 1 30 ? 12.938 1.711 -15.516 1 92.25 30 ASN B N 1
ATOM 2021 C CA . ASN B 1 30 ? 14.297 1.458 -15.039 1 92.25 30 ASN B CA 1
ATOM 2022 C C . ASN B 1 30 ? 14.305 0.479 -13.867 1 92.25 30 ASN B C 1
ATOM 2024 O O . ASN B 1 30 ? 15.367 0.13 -13.359 1 92.25 30 ASN B O 1
ATOM 2028 N N . GLY B 1 31 ? 13.195 -0.043 -13.484 1 95.44 31 GLY B N 1
ATOM 2029 C CA . GLY B 1 31 ? 13.117 -0.919 -12.32 1 95.44 31 GLY B CA 1
ATOM 2030 C C . GLY B 1 31 ? 13.359 -0.196 -11.016 1 95.44 31 GLY B C 1
ATOM 2031 O O . GLY B 1 31 ? 13.18 1.021 -10.93 1 95.44 31 GLY B O 1
ATOM 2032 N N . GLY B 1 32 ? 13.562 -0.916 -9.938 1 96.44 32 GLY B N 1
ATOM 2033 C CA . GLY B 1 32 ? 13.992 -0.357 -8.664 1 96.44 32 GLY B CA 1
ATOM 2034 C C . GLY B 1 32 ? 12.859 -0.178 -7.68 1 96.44 32 GLY B C 1
ATOM 2035 O O . GLY B 1 32 ? 13.086 0.131 -6.508 1 96.44 32 GLY B O 1
ATOM 2036 N N . VAL B 1 33 ? 11.625 -0.396 -8.086 1 97.75 33 VAL B N 1
ATOM 2037 C CA . VAL B 1 33 ? 10.492 -0.124 -7.211 1 97.75 33 VAL B CA 1
ATOM 2038 C C . VAL B 1 33 ? 10.062 -1.409 -6.508 1 97.75 33 VAL B C 1
ATOM 2040 O O . VAL B 1 33 ? 9.906 -1.435 -5.285 1 97.75 33 VAL B O 1
ATOM 2043 N N . MET B 1 34 ? 9.961 -2.512 -7.199 1 98.44 34 MET B N 1
ATOM 2044 C CA . MET B 1 34 ? 9.438 -3.756 -6.645 1 98.44 34 MET B CA 1
ATOM 2045 C C . MET B 1 34 ? 10.383 -4.32 -5.586 1 98.44 34 MET B C 1
ATOM 2047 O O . MET B 1 34 ? 9.938 -4.914 -4.605 1 98.44 34 MET B O 1
ATOM 2051 N N . PRO B 1 35 ? 11.758 -4.129 -5.738 1 98.5 35 PRO B N 1
ATOM 2052 C CA . PRO B 1 35 ? 12.625 -4.586 -4.648 1 98.5 35 PRO B CA 1
ATOM 2053 C C . PRO B 1 35 ? 12.344 -3.867 -3.33 1 98.5 35 PRO B C 1
ATOM 2055 O O . PRO B 1 35 ? 12.508 -4.449 -2.256 1 98.5 35 PRO B O 1
ATOM 2058 N N . LEU B 1 36 ? 11.883 -2.594 -3.359 1 98.56 36 LEU B N 1
ATOM 2059 C CA . LEU B 1 36 ? 11.523 -1.866 -2.148 1 98.56 36 LEU B CA 1
ATOM 2060 C C . LEU B 1 36 ? 10.266 -2.463 -1.514 1 98.56 36 LEU B C 1
ATOM 2062 O O . LEU B 1 36 ? 10.203 -2.619 -0.292 1 98.56 36 LEU B O 1
ATOM 2066 N N . MET B 1 37 ? 9.305 -2.836 -2.361 1 98.81 37 MET B N 1
ATOM 2067 C CA . MET B 1 37 ? 8.094 -3.5 -1.883 1 98.81 37 MET B CA 1
ATOM 2068 C C . MET B 1 37 ? 8.43 -4.832 -1.223 1 98.81 37 MET B C 1
ATOM 2070 O O . MET B 1 37 ? 7.891 -5.164 -0.166 1 98.81 37 MET B O 1
ATOM 2074 N N . ALA B 1 38 ? 9.336 -5.551 -1.873 1 98.94 38 ALA B N 1
ATOM 2075 C CA . ALA B 1 38 ? 9.742 -6.848 -1.345 1 98.94 38 ALA B CA 1
ATOM 2076 C C . ALA B 1 38 ? 10.453 -6.695 -0.004 1 98.94 38 ALA B C 1
ATOM 2078 O O . ALA B 1 38 ? 10.258 -7.5 0.91 1 98.94 38 ALA B O 1
ATOM 2079 N N . LYS B 1 39 ? 11.281 -5.699 0.093 1 98.81 39 LYS B N 1
ATOM 2080 C CA . LYS B 1 39 ? 11.953 -5.414 1.36 1 98.81 39 LYS B CA 1
ATOM 2081 C C . LYS B 1 39 ? 10.938 -5.133 2.465 1 98.81 39 LYS B C 1
ATOM 2083 O O . LYS B 1 39 ? 11.078 -5.633 3.584 1 98.81 39 LYS B O 1
ATOM 2088 N N . ALA B 1 40 ? 9.953 -4.293 2.176 1 98.88 40 ALA B N 1
ATOM 2089 C CA . ALA B 1 40 ? 8.883 -4.012 3.125 1 98.88 40 ALA B CA 1
ATOM 2090 C C . ALA B 1 40 ? 8.188 -5.301 3.562 1 98.88 40 ALA B C 1
ATOM 2092 O O . ALA B 1 40 ? 7.922 -5.496 4.75 1 98.88 40 ALA B O 1
ATOM 2093 N N . ALA B 1 41 ? 7.918 -6.152 2.592 1 98.94 41 ALA B N 1
ATOM 2094 C CA . ALA B 1 41 ? 7.266 -7.43 2.867 1 98.94 41 ALA B CA 1
ATOM 2095 C C . ALA B 1 41 ? 8.117 -8.289 3.797 1 98.94 41 ALA B C 1
ATOM 2097 O O . ALA B 1 41 ? 7.609 -8.836 4.777 1 98.94 41 ALA B O 1
ATOM 2098 N N . GLU B 1 42 ? 9.367 -8.398 3.475 1 98.88 42 GLU B N 1
ATOM 2099 C CA . GLU B 1 42 ? 10.266 -9.203 4.301 1 98.88 42 GLU B CA 1
ATOM 2100 C C . GLU B 1 42 ? 10.336 -8.656 5.727 1 98.88 42 GLU B C 1
ATOM 2102 O O . GLU B 1 42 ? 10.25 -9.422 6.691 1 98.88 42 GLU B O 1
ATOM 2107 N N . GLN B 1 43 ? 10.461 -7.355 5.855 1 98.75 43 GLN B N 1
ATOM 2108 C CA . GLN B 1 43 ? 10.539 -6.73 7.168 1 98.75 43 GLN B CA 1
ATOM 2109 C C . GLN B 1 43 ? 9.258 -6.961 7.965 1 98.75 43 GLN B C 1
ATOM 2111 O O . GLN B 1 43 ? 9.289 -7.062 9.195 1 98.75 43 GLN B O 1
ATOM 2116 N N . ALA B 1 44 ? 8.141 -7.086 7.301 1 98.81 44 ALA B N 1
ATOM 2117 C CA . ALA B 1 44 ? 6.848 -7.289 7.953 1 98.81 44 ALA B CA 1
ATOM 2118 C C . ALA B 1 44 ? 6.684 -8.734 8.406 1 98.81 44 ALA B C 1
ATOM 2120 O O . ALA B 1 44 ? 5.797 -9.047 9.203 1 98.81 44 ALA B O 1
ATOM 2121 N N . GLY B 1 45 ? 7.5 -9.664 7.828 1 98.81 45 GLY B N 1
ATOM 2122 C CA . GLY B 1 45 ? 7.418 -11.055 8.234 1 98.81 45 GLY B CA 1
ATOM 2123 C C . GLY B 1 45 ? 6.828 -11.961 7.168 1 98.81 45 GLY B C 1
ATOM 2124 O O . GLY B 1 45 ? 6.434 -13.094 7.449 1 98.81 45 GLY B O 1
ATOM 2125 N N . ALA B 1 46 ? 6.73 -11.461 5.957 1 98.88 46 ALA B N 1
ATOM 2126 C CA . ALA B 1 46 ? 6.309 -12.328 4.859 1 98.88 46 ALA B CA 1
ATOM 2127 C C . ALA B 1 46 ? 7.238 -13.523 4.719 1 98.88 46 ALA B C 1
ATOM 2129 O O . ALA B 1 46 ? 8.422 -13.445 5.039 1 98.88 46 ALA B O 1
ATOM 2130 N N . VAL B 1 47 ? 6.695 -14.555 4.156 1 98.81 47 VAL B N 1
ATOM 2131 C CA . VAL B 1 47 ? 7.469 -15.797 4.156 1 98.81 47 VAL B CA 1
ATOM 2132 C C . VAL B 1 47 ? 7.961 -16.094 2.74 1 98.81 47 VAL B C 1
ATOM 2134 O O . VAL B 1 47 ? 8.836 -16.938 2.549 1 98.81 47 VAL B O 1
ATOM 2137 N N . ALA B 1 48 ? 7.5 -15.43 1.761 1 98.94 48 ALA B N 1
ATOM 2138 C CA . ALA B 1 48 ? 7.918 -15.531 0.365 1 98.94 48 ALA B CA 1
ATOM 2139 C C . ALA B 1 48 ? 7.41 -14.344 -0.448 1 98.94 48 ALA B C 1
ATOM 2141 O O . ALA B 1 48 ? 6.637 -13.523 0.055 1 98.94 48 ALA B O 1
ATOM 2142 N N . ILE B 1 49 ? 7.906 -14.227 -1.666 1 98.94 49 ILE B N 1
ATOM 2143 C CA . ILE B 1 49 ? 7.504 -13.172 -2.598 1 98.94 49 ILE B CA 1
ATOM 2144 C C . ILE B 1 49 ? 6.969 -13.805 -3.881 1 98.94 49 ILE B C 1
ATOM 2146 O O . ILE B 1 49 ? 7.473 -14.836 -4.332 1 98.94 49 ILE B O 1
ATOM 2150 N N . ARG B 1 50 ? 5.926 -13.297 -4.414 1 98.94 50 ARG B N 1
ATOM 2151 C CA . ARG B 1 50 ? 5.543 -13.523 -5.805 1 98.94 50 ARG B CA 1
ATOM 2152 C C . ARG B 1 50 ? 5.895 -12.32 -6.672 1 98.94 50 ARG B C 1
ATOM 2154 O O . ARG B 1 50 ? 5.609 -11.18 -6.305 1 98.94 50 ARG B O 1
ATOM 2161 N N . ALA B 1 51 ? 6.543 -12.523 -7.781 1 98.88 51 ALA B N 1
ATOM 2162 C CA . ALA B 1 51 ? 7.039 -11.398 -8.57 1 98.88 51 ALA B CA 1
ATOM 2163 C C . ALA B 1 51 ? 6.926 -11.688 -10.062 1 98.88 51 ALA B C 1
ATOM 2165 O O . ALA B 1 51 ? 6.996 -12.844 -10.484 1 98.88 51 ALA B O 1
ATOM 2166 N N . ASN B 1 52 ? 6.797 -10.664 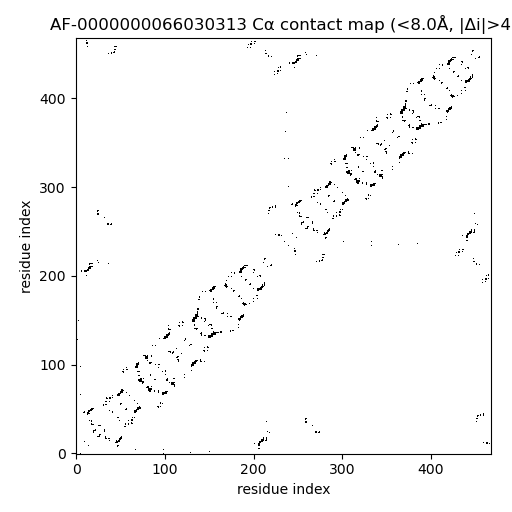-10.82 1 98.62 52 ASN B N 1
ATOM 2167 C CA . ASN B 1 52 ? 6.684 -10.719 -12.273 1 98.62 52 ASN B CA 1
ATOM 2168 C C . ASN B 1 52 ? 7.938 -10.18 -12.953 1 98.62 52 ASN B C 1
ATOM 2170 O O . ASN B 1 52 ? 8.484 -9.156 -12.531 1 98.62 52 ASN B O 1
ATOM 2174 N N . SER B 1 53 ? 8.43 -10.859 -14.016 1 98.38 53 SER B N 1
ATOM 2175 C CA . SER B 1 53 ? 9.477 -10.477 -14.961 1 98.38 53 SER B CA 1
ATOM 2176 C C . SER B 1 53 ? 10.859 -10.852 -14.438 1 98.38 53 SER B C 1
ATOM 2178 O O . SER B 1 53 ? 11.086 -10.859 -13.227 1 98.38 53 SER B O 1
ATOM 2180 N N . VAL B 1 54 ? 11.703 -11.094 -15.352 1 98.62 54 VAL B N 1
ATOM 2181 C CA . VAL B 1 54 ? 13.086 -11.445 -15.047 1 98.62 54 VAL B CA 1
ATOM 2182 C C . VAL B 1 54 ? 13.766 -10.297 -14.305 1 98.62 54 VAL B C 1
ATOM 2184 O O . VAL B 1 54 ? 14.414 -10.516 -13.281 1 98.62 54 VAL B O 1
ATOM 2187 N N . ARG B 1 55 ? 13.555 -9.102 -14.742 1 98.25 55 ARG B N 1
ATOM 2188 C CA . ARG B 1 55 ? 14.203 -7.934 -14.156 1 98.25 55 ARG B CA 1
ATOM 2189 C C . ARG B 1 55 ? 13.836 -7.789 -12.68 1 98.25 55 ARG B C 1
ATOM 2191 O O . ARG B 1 55 ? 14.719 -7.699 -11.828 1 98.25 55 ARG B O 1
ATOM 2198 N N . ASP B 1 56 ? 12.578 -7.758 -12.398 1 98.56 56 ASP B N 1
ATOM 2199 C CA . ASP B 1 56 ? 12.141 -7.523 -11.023 1 98.56 56 ASP B CA 1
ATOM 2200 C C . ASP B 1 56 ? 12.547 -8.68 -10.117 1 98.56 56 ASP B C 1
ATOM 2202 O O . ASP B 1 56 ? 12.922 -8.469 -8.961 1 98.56 56 ASP B O 1
ATOM 2206 N N . ILE B 1 57 ? 12.453 -9.875 -10.641 1 98.88 57 ILE B N 1
ATOM 2207 C CA . ILE B 1 57 ? 12.852 -11.039 -9.852 1 98.88 57 ILE B CA 1
ATOM 2208 C C . ILE B 1 57 ? 14.32 -10.93 -9.469 1 98.88 57 ILE B C 1
ATOM 2210 O O . ILE B 1 57 ? 14.68 -11.109 -8.305 1 98.88 57 ILE B O 1
ATOM 2214 N N . LYS B 1 58 ? 15.156 -10.617 -10.422 1 98.88 58 LYS B N 1
ATOM 2215 C CA . LYS B 1 58 ? 16.594 -10.492 -10.164 1 98.88 58 LYS B CA 1
ATOM 2216 C C . LYS B 1 58 ? 16.875 -9.367 -9.164 1 98.88 58 LYS B C 1
ATOM 2218 O O . LYS B 1 58 ? 17.719 -9.508 -8.281 1 98.88 58 LYS B O 1
ATOM 2223 N N . GLU B 1 59 ? 16.203 -8.266 -9.297 1 98.75 59 GLU B N 1
ATOM 2224 C CA . GLU B 1 59 ? 16.375 -7.156 -8.367 1 98.75 59 GLU B CA 1
ATOM 2225 C C . GLU B 1 59 ? 15.906 -7.539 -6.961 1 98.75 59 GLU B C 1
ATOM 2227 O O . GLU B 1 59 ? 16.547 -7.172 -5.973 1 98.75 59 GLU B O 1
ATOM 2232 N N . ILE B 1 60 ? 14.805 -8.227 -6.879 1 98.88 60 ILE B N 1
ATOM 2233 C CA . ILE B 1 60 ? 14.266 -8.648 -5.594 1 98.88 60 ILE B CA 1
ATOM 2234 C C . ILE B 1 60 ? 15.211 -9.648 -4.934 1 98.88 60 ILE B C 1
ATOM 2236 O O . ILE B 1 60 ? 15.445 -9.586 -3.723 1 98.88 60 ILE B O 1
ATOM 2240 N N . GLN B 1 61 ? 15.805 -10.555 -5.723 1 98.88 61 GLN B N 1
ATOM 2241 C CA . GLN B 1 61 ? 16.75 -11.531 -5.199 1 98.88 61 GLN B CA 1
ATOM 2242 C C . GLN B 1 61 ? 17.953 -10.852 -4.555 1 98.88 61 GLN B C 1
ATOM 2244 O O . GLN B 1 61 ? 18.547 -11.383 -3.611 1 98.88 61 GLN B O 1
ATOM 2249 N N . LYS B 1 62 ? 18.312 -9.695 -5.039 1 98.69 62 LYS B N 1
ATOM 2250 C CA . LYS B 1 62 ? 19.422 -8.938 -4.469 1 98.69 62 LYS B CA 1
ATOM 2251 C C . LYS B 1 62 ? 18.984 -8.203 -3.199 1 98.69 62 LYS B C 1
ATOM 2253 O O . LYS B 1 62 ? 19.812 -7.906 -2.334 1 98.69 62 LYS B O 1
ATOM 2258 N N . ALA B 1 63 ? 17.703 -7.973 -3.041 1 98.31 63 ALA B N 1
ATOM 2259 C CA . ALA B 1 63 ? 17.203 -7.094 -1.988 1 98.31 63 ALA B CA 1
ATOM 2260 C C . ALA B 1 63 ? 16.734 -7.898 -0.775 1 98.31 63 ALA B C 1
ATOM 2262 O O . ALA B 1 63 ? 16.766 -7.402 0.354 1 98.31 63 ALA B O 1
ATOM 2263 N N . VAL B 1 64 ? 16.25 -9.148 -1.005 1 98.69 64 VAL B N 1
ATOM 2264 C CA . VAL B 1 64 ? 15.703 -9.938 0.093 1 98.69 64 VAL B CA 1
ATOM 2265 C C . VAL B 1 64 ? 16.156 -11.391 -0.044 1 98.69 64 VAL B C 1
ATOM 2267 O O . VAL B 1 64 ? 16.656 -11.797 -1.094 1 98.69 64 VAL B O 1
ATOM 2270 N N . SER B 1 65 ? 15.953 -12.211 1 1 98.5 65 SER B N 1
ATOM 2271 C CA . SER B 1 65 ? 16.391 -13.602 1.013 1 98.5 65 SER B CA 1
ATOM 2272 C C . SER B 1 65 ? 15.203 -14.555 0.966 1 98.5 65 SER B C 1
ATOM 2274 O O . SER B 1 65 ? 15.375 -15.773 1.06 1 98.5 65 SER B O 1
ATOM 2276 N N . LEU B 1 66 ? 14.039 -14.094 0.81 1 98.81 66 LEU B N 1
ATOM 2277 C CA . LEU B 1 66 ? 12.82 -14.898 0.783 1 98.81 66 LEU B CA 1
ATOM 2278 C C . LEU B 1 66 ? 12.727 -15.695 -0.515 1 98.81 66 LEU B C 1
ATOM 2280 O O . LEU B 1 66 ? 13.148 -15.219 -1.572 1 98.81 66 LEU B O 1
ATOM 2284 N N . PRO B 1 67 ? 12.172 -16.922 -0.44 1 98.88 67 PRO B N 1
ATOM 2285 C CA . PRO B 1 67 ? 11.906 -17.625 -1.693 1 98.88 67 PRO B CA 1
ATOM 2286 C C . PRO B 1 67 ? 10.938 -16.875 -2.602 1 98.88 67 PRO B C 1
ATOM 2288 O O . PRO B 1 67 ? 10.125 -16.078 -2.119 1 98.88 67 PRO B O 1
ATOM 2291 N N . ILE B 1 68 ? 11.031 -17.156 -3.914 1 98.94 68 ILE B N 1
ATOM 2292 C CA . ILE B 1 68 ? 10.266 -16.375 -4.887 1 98.94 68 ILE B CA 1
ATOM 2293 C C . ILE B 1 68 ? 9.445 -17.328 -5.766 1 98.94 68 ILE B C 1
ATOM 2295 O O . ILE B 1 68 ? 9.953 -18.344 -6.234 1 98.94 68 ILE B O 1
ATOM 2299 N N . ILE B 1 69 ? 8.156 -17 -5.871 1 98.94 69 ILE B N 1
ATOM 2300 C CA . ILE B 1 69 ? 7.324 -17.5 -6.957 1 98.94 69 ILE B CA 1
ATOM 2301 C C . ILE B 1 69 ? 7.414 -16.562 -8.156 1 98.94 69 ILE B C 1
ATOM 2303 O O . ILE B 1 69 ? 6.945 -15.422 -8.102 1 98.94 69 ILE B O 1
ATOM 2307 N N . GLY B 1 70 ? 8.031 -17.031 -9.234 1 98.94 70 GLY B N 1
ATOM 2308 C CA . GLY B 1 70 ? 8.25 -16.203 -10.406 1 98.94 70 GLY B CA 1
ATOM 2309 C C . GLY B 1 70 ? 7.223 -16.422 -11.5 1 98.94 70 GLY B C 1
ATOM 2310 O O . GLY B 1 70 ? 6.809 -17.562 -11.75 1 98.94 70 GLY B O 1
ATOM 2311 N N . ILE B 1 71 ? 6.816 -15.367 -12.125 1 98.94 71 ILE B N 1
ATOM 2312 C CA . ILE B 1 71 ? 5.945 -15.43 -13.289 1 98.94 71 ILE B CA 1
ATOM 2313 C C . ILE B 1 71 ? 6.426 -14.422 -14.344 1 98.94 71 ILE B C 1
ATOM 2315 O O . ILE B 1 71 ? 7.262 -13.562 -14.055 1 98.94 71 ILE B O 1
ATOM 2319 N N . ILE B 1 72 ? 5.973 -14.547 -15.5 1 98.88 72 ILE B N 1
ATOM 2320 C CA . ILE B 1 72 ? 6.07 -13.547 -16.562 1 98.88 72 ILE B CA 1
ATOM 2321 C C . ILE B 1 72 ? 4.707 -13.367 -17.219 1 98.88 72 ILE B C 1
ATOM 2323 O O . ILE B 1 72 ? 4.109 -14.336 -17.703 1 98.88 72 ILE B O 1
ATOM 2327 N N . LYS B 1 73 ? 4.219 -12.18 -17.172 1 98.69 73 LYS B N 1
ATOM 2328 C CA . LYS B 1 73 ? 2.98 -11.859 -17.875 1 98.69 73 LYS B CA 1
ATOM 2329 C C . LYS B 1 73 ? 3.271 -11.32 -19.266 1 98.69 73 LYS B C 1
ATOM 2331 O O . LYS B 1 73 ? 3.994 -10.328 -19.422 1 98.69 73 LYS B O 1
ATOM 2336 N N . LYS B 1 74 ? 2.768 -11.969 -20.234 1 98.19 74 LYS B N 1
ATOM 2337 C CA . LYS B 1 74 ? 2.906 -11.586 -21.641 1 98.19 74 LYS B CA 1
ATOM 2338 C C . LYS B 1 74 ? 1.706 -12.062 -22.453 1 98.19 74 LYS B C 1
ATOM 2340 O O . LYS B 1 74 ? 1.307 -13.227 -22.359 1 98.19 74 LYS B O 1
ATOM 2345 N N . ASP B 1 75 ? 1.176 -11.18 -23.266 1 97.69 75 ASP B N 1
ATOM 2346 C CA . ASP B 1 75 ? 0.037 -11.516 -24.109 1 97.69 75 ASP B CA 1
ATOM 2347 C C . ASP B 1 75 ? 0.493 -12.219 -25.391 1 97.69 75 ASP B C 1
ATOM 2349 O O . ASP B 1 75 ? 1.478 -11.805 -26.016 1 97.69 75 ASP B O 1
ATOM 2353 N N . TYR B 1 76 ? -0.127 -13.266 -25.672 1 98 76 TYR B N 1
ATOM 2354 C CA . TYR B 1 76 ? -0.007 -13.938 -26.969 1 98 76 TYR B CA 1
ATOM 2355 C C . TYR B 1 76 ? -1.348 -13.977 -27.688 1 98 76 TYR B C 1
ATOM 2357 O O . TYR B 1 76 ? -1.95 -15.039 -27.844 1 98 76 TYR B O 1
ATOM 2365 N N . LEU B 1 77 ? -1.674 -12.844 -28.266 1 96.69 77 LEU B N 1
ATOM 2366 C CA . LEU B 1 77 ? -2.996 -12.703 -28.859 1 96.69 77 LEU B CA 1
ATOM 2367 C C . LEU B 1 77 ? -3.117 -13.555 -30.125 1 96.69 77 LEU B C 1
ATOM 2369 O O . LEU B 1 77 ? -2.143 -13.734 -30.859 1 96.69 77 LEU B O 1
ATOM 2373 N N . PRO B 1 78 ? -4.316 -14.109 -30.391 1 97.62 78 PRO B N 1
ATOM 2374 C CA . PRO B 1 78 ? -5.598 -13.859 -29.734 1 97.62 78 PRO B CA 1
ATOM 2375 C C . PRO B 1 78 ? -5.836 -14.789 -28.547 1 97.62 78 PRO B C 1
ATOM 2377 O O . PRO B 1 78 ? -6.91 -14.758 -27.938 1 97.62 78 PRO B O 1
ATOM 2380 N N . GLN B 1 79 ? -4.887 -15.727 -28.203 1 98.12 79 GLN B N 1
ATOM 2381 C CA . GLN B 1 79 ? -5.09 -16.656 -27.094 1 98.12 79 GLN B CA 1
ATOM 2382 C C . GLN B 1 79 ? -5.133 -15.914 -25.75 1 98.12 79 GLN B C 1
ATOM 2384 O O . GLN B 1 79 ? -4.613 -14.805 -25.641 1 98.12 79 GLN B O 1
ATOM 2389 N N . LYS B 1 80 ? -5.73 -16.516 -24.766 1 97.81 80 LYS B N 1
ATOM 2390 C CA . LYS B 1 80 ? -6.09 -15.82 -23.531 1 97.81 80 LYS B CA 1
ATOM 2391 C C . LYS B 1 80 ? -5.012 -16 -22.453 1 97.81 80 LYS B C 1
ATOM 2393 O O . LYS B 1 80 ? -4.715 -15.078 -21.703 1 97.81 80 LYS B O 1
ATOM 2398 N N . PRO B 1 81 ? -4.371 -17.266 -22.438 1 98.31 81 PRO B N 1
ATOM 2399 C CA . PRO B 1 81 ? -3.346 -17.438 -21.406 1 98.31 81 PRO B CA 1
ATOM 2400 C C . PRO B 1 81 ? -2.189 -16.453 -21.547 1 98.31 81 PRO B C 1
ATOM 2402 O O . PRO B 1 81 ? -1.674 -16.266 -22.656 1 98.31 81 PRO B O 1
ATOM 2405 N N . PHE B 1 82 ? -1.771 -15.828 -20.375 1 98.06 82 PHE B N 1
ATOM 2406 C CA . PHE B 1 82 ? -0.771 -14.773 -20.5 1 98.06 82 PHE B CA 1
ATOM 2407 C C . PHE B 1 82 ? 0.26 -14.875 -19.391 1 98.06 82 PHE B C 1
ATOM 2409 O O . PHE B 1 82 ? 1.228 -14.109 -19.359 1 98.06 82 PHE B O 1
ATOM 2416 N N . ILE B 1 83 ? 0.022 -15.75 -18.375 1 98.81 83 ILE B N 1
ATOM 2417 C CA . ILE B 1 83 ? 0.98 -15.93 -17.297 1 98.81 83 ILE B CA 1
ATOM 2418 C C . ILE B 1 83 ? 1.903 -17.109 -17.609 1 98.81 83 ILE B C 1
ATOM 2420 O O . ILE B 1 83 ? 1.477 -18.266 -17.594 1 98.81 83 ILE B O 1
ATOM 2424 N N . THR B 1 84 ? 3.143 -16.781 -17.844 1 98.88 84 THR B N 1
ATOM 2425 C CA . THR B 1 84 ? 4.156 -17.781 -18.156 1 98.88 84 THR B CA 1
ATOM 2426 C C . THR B 1 84 ? 3.629 -18.781 -19.188 1 98.88 84 THR B C 1
ATOM 2428 O O . THR B 1 84 ? 3.637 -19.984 -18.953 1 98.88 84 THR B O 1
ATOM 2431 N N . ALA B 1 85 ? 3.303 -18.266 -20.375 1 98.62 85 ALA B N 1
ATOM 2432 C CA . ALA B 1 85 ? 2.387 -18.969 -21.266 1 98.62 85 ALA B CA 1
ATOM 2433 C C . ALA B 1 85 ? 3.141 -19.906 -22.203 1 98.62 85 ALA B C 1
ATOM 2435 O O . ALA B 1 85 ? 2.543 -20.781 -22.828 1 98.62 85 ALA B O 1
ATOM 2436 N N . THR B 1 86 ? 4.457 -19.734 -22.359 1 98.56 86 THR B N 1
ATOM 2437 C CA . THR B 1 86 ? 5.223 -20.562 -23.297 1 98.56 86 THR B CA 1
ATOM 2438 C C . THR B 1 86 ? 6.516 -21.047 -22.641 1 98.56 86 THR B C 1
ATOM 2440 O O . THR B 1 86 ? 6.871 -20.609 -21.547 1 98.56 86 THR B O 1
ATOM 2443 N N . MET B 1 87 ? 7.203 -21.906 -23.391 1 98.81 87 MET B N 1
ATOM 2444 C CA . MET B 1 87 ? 8.477 -22.422 -22.906 1 98.81 87 MET B CA 1
ATOM 2445 C C . MET B 1 87 ? 9.523 -21.328 -22.828 1 98.81 87 MET B C 1
ATOM 2447 O O . MET B 1 87 ? 10.477 -21.422 -22.047 1 98.81 87 MET B O 1
ATOM 2451 N N . LYS B 1 88 ? 9.32 -20.281 -23.609 1 98.69 88 LYS B N 1
ATOM 2452 C CA . LYS B 1 88 ? 10.258 -19.156 -23.531 1 98.69 88 LYS B CA 1
ATOM 2453 C C . LYS B 1 88 ? 10.266 -18.562 -22.125 1 98.69 88 LYS B C 1
ATOM 2455 O O . LYS B 1 88 ? 11.336 -18.375 -21.547 1 98.69 88 LYS B O 1
ATOM 2460 N N . GLU B 1 89 ? 9.117 -18.266 -21.594 1 98.88 89 GLU B N 1
ATOM 2461 C CA . GLU B 1 89 ? 9.023 -17.703 -20.25 1 98.88 89 GLU B CA 1
ATOM 2462 C C . GLU B 1 89 ? 9.516 -18.688 -19.203 1 98.88 89 GLU B C 1
ATOM 2464 O O . GLU B 1 89 ? 10.141 -18.297 -18.219 1 98.88 89 GLU B O 1
ATOM 2469 N N . ILE B 1 90 ? 9.211 -19.969 -19.406 1 98.94 90 ILE B N 1
ATOM 2470 C CA . ILE B 1 90 ? 9.703 -20.984 -18.5 1 98.94 90 ILE B CA 1
ATOM 2471 C C . ILE B 1 90 ? 11.227 -20.953 -18.438 1 98.94 90 ILE B C 1
ATOM 2473 O O . ILE B 1 90 ? 11.812 -20.891 -17.359 1 98.94 90 ILE B O 1
ATOM 2477 N N . ASP B 1 91 ? 11.828 -20.938 -19.609 1 98.94 91 ASP B N 1
ATOM 2478 C CA . ASP B 1 91 ? 13.289 -20.922 -19.688 1 98.94 91 ASP B CA 1
ATOM 2479 C C . ASP B 1 91 ? 13.859 -19.688 -18.984 1 98.94 91 ASP B C 1
ATOM 2481 O O . ASP B 1 91 ? 14.836 -19.797 -18.234 1 98.94 91 ASP B O 1
ATOM 2485 N N . GLU B 1 92 ? 13.266 -18.594 -19.203 1 98.94 92 GLU B N 1
ATOM 2486 C CA . GLU B 1 92 ? 13.719 -17.344 -18.609 1 98.94 92 GLU B CA 1
ATOM 2487 C C . GLU B 1 92 ? 13.609 -17.375 -17.094 1 98.94 92 GLU B C 1
ATOM 2489 O O . GLU B 1 92 ? 14.508 -16.922 -16.375 1 98.94 92 GLU B O 1
ATOM 2494 N N . LEU B 1 93 ? 12.555 -17.891 -16.594 1 98.94 93 LEU B N 1
ATOM 2495 C CA . LEU B 1 93 ? 12.328 -17.938 -15.156 1 98.94 93 LEU B CA 1
ATOM 2496 C C . LEU B 1 93 ? 13.266 -18.938 -14.492 1 98.94 93 LEU B C 1
ATOM 2498 O O . LEU B 1 93 ? 13.781 -18.688 -13.406 1 98.94 93 LEU B O 1
ATOM 2502 N N . VAL B 1 94 ? 13.438 -20.156 -15.117 1 98.88 94 VAL B N 1
ATOM 2503 C CA . VAL B 1 94 ? 14.383 -21.125 -14.57 1 98.88 94 VAL B CA 1
ATOM 2504 C C . VAL B 1 94 ? 15.758 -20.484 -14.43 1 98.88 94 VAL B C 1
ATOM 2506 O O . VAL B 1 94 ? 16.453 -20.703 -13.438 1 98.88 94 VAL B O 1
ATOM 2509 N N . ALA B 1 95 ? 16.109 -19.672 -15.414 1 98.81 95 ALA B N 1
ATOM 2510 C CA . ALA B 1 95 ? 17.438 -19.031 -15.445 1 98.81 95 ALA B CA 1
ATOM 2511 C C . ALA B 1 95 ? 17.594 -18.062 -14.281 1 98.81 95 ALA B C 1
ATOM 2513 O O . ALA B 1 95 ? 18.719 -17.734 -13.883 1 98.81 95 ALA B O 1
ATOM 2514 N N . THR B 1 96 ? 16.531 -17.531 -13.711 1 98.75 96 THR B N 1
ATOM 2515 C CA . THR B 1 96 ? 16.609 -16.641 -12.562 1 98.75 96 THR B CA 1
ATOM 2516 C C . THR B 1 96 ? 16.891 -17.422 -11.281 1 98.75 96 THR B C 1
ATOM 2518 O O . THR B 1 96 ? 17.266 -16.828 -10.266 1 98.75 96 THR B O 1
ATOM 2521 N N . SER B 1 97 ? 16.625 -18.703 -11.242 1 98.5 97 SER B N 1
ATOM 2522 C CA . SER B 1 97 ? 16.766 -19.594 -10.102 1 98.5 97 SER B CA 1
ATOM 2523 C C . SER B 1 97 ? 15.695 -19.328 -9.047 1 98.5 97 SER B C 1
ATOM 2525 O O . SER B 1 97 ? 15.906 -19.578 -7.859 1 98.5 97 SER B O 1
ATOM 2527 N N . CYS B 1 98 ? 14.57 -18.688 -9.414 1 98.56 98 CYS B N 1
ATOM 2528 C CA . CYS B 1 98 ? 13.469 -18.594 -8.461 1 98.56 98 CYS B CA 1
ATOM 2529 C C . CYS B 1 98 ? 13 -19.984 -8.047 1 98.56 98 CYS B C 1
ATOM 2531 O O . CYS B 1 98 ? 13.133 -20.938 -8.805 1 98.56 98 CYS B O 1
ATOM 2533 N N . GLU B 1 99 ? 12.469 -20.109 -6.871 1 98.75 99 GLU B N 1
ATOM 2534 C CA . GLU B 1 99 ? 12.172 -21.406 -6.285 1 98.75 99 GLU B CA 1
ATOM 2535 C C . GLU B 1 99 ? 10.953 -22.047 -6.945 1 98.75 99 GLU B C 1
ATOM 2537 O O . GLU B 1 99 ? 10.945 -23.25 -7.219 1 98.75 99 GLU B O 1
ATOM 2542 N N . VAL B 1 100 ? 9.922 -21.281 -7.227 1 98.94 100 VAL B N 1
ATOM 2543 C CA . VAL B 1 100 ? 8.664 -21.766 -7.797 1 98.94 100 VAL B CA 1
ATOM 2544 C C . VAL B 1 100 ? 8.336 -20.969 -9.062 1 98.94 100 VAL B C 1
ATOM 2546 O O . VAL B 1 100 ? 8.555 -19.766 -9.117 1 98.94 100 VAL B O 1
ATOM 2549 N N . ILE B 1 101 ? 7.922 -21.656 -10.078 1 98.94 101 ILE B N 1
ATOM 2550 C CA . ILE B 1 101 ? 7.395 -21.016 -11.273 1 98.94 101 ILE B CA 1
ATOM 2551 C C . ILE B 1 101 ? 5.887 -21.234 -11.367 1 98.94 101 ILE B C 1
ATOM 2553 O O . ILE B 1 101 ? 5.422 -22.375 -11.297 1 98.94 101 ILE B O 1
ATOM 2557 N N . ALA B 1 102 ? 5.145 -20.172 -11.43 1 98.94 102 ALA B N 1
ATOM 2558 C CA . ALA B 1 102 ? 3.701 -20.266 -11.625 1 98.94 102 ALA B CA 1
ATOM 2559 C C . ALA B 1 102 ? 3.33 -20.016 -13.086 1 98.94 102 ALA B C 1
ATOM 2561 O O . ALA B 1 102 ? 4.008 -19.266 -13.781 1 98.94 102 ALA B O 1
ATOM 2562 N N . LEU B 1 103 ? 2.314 -20.625 -13.547 1 98.88 103 LEU B N 1
ATOM 2563 C CA . LEU B 1 103 ? 1.891 -20.516 -14.938 1 98.88 103 LEU B CA 1
ATOM 2564 C C . LEU B 1 103 ? 0.378 -20.656 -15.055 1 98.88 103 LEU B C 1
ATOM 2566 O O . LEU B 1 103 ? -0.26 -21.266 -14.195 1 98.88 103 LEU B O 1
ATOM 2570 N N . ASP B 1 104 ? -0.177 -20.094 -16.078 1 98.81 104 ASP B N 1
ATOM 2571 C CA . ASP B 1 104 ? -1.592 -20.234 -16.406 1 98.81 104 ASP B CA 1
ATOM 2572 C C . ASP B 1 104 ? -1.934 -21.672 -16.781 1 98.81 104 ASP B C 1
ATOM 2574 O O . ASP B 1 104 ? -1.482 -22.188 -17.812 1 98.81 104 ASP B O 1
ATOM 2578 N N . CYS B 1 105 ? -2.734 -22.297 -15.945 1 98.81 105 CYS B N 1
ATOM 2579 C CA . CYS B 1 105 ? -3.096 -23.688 -16.203 1 98.81 105 CYS B CA 1
ATOM 2580 C C . CYS B 1 105 ? -4.594 -23.828 -16.453 1 98.81 105 CYS B C 1
ATOM 2582 O O . CYS B 1 105 ? -5.207 -24.812 -16.078 1 98.81 105 CYS B O 1
ATOM 2584 N N . THR B 1 106 ? -5.199 -22.781 -16.938 1 98.56 106 THR B N 1
ATOM 2585 C CA . THR B 1 106 ? -6.582 -22.891 -17.391 1 98.56 106 THR B CA 1
ATOM 2586 C C . THR B 1 106 ? -6.68 -23.844 -18.578 1 98.56 106 THR B C 1
ATOM 2588 O O . THR B 1 106 ? -5.66 -24.281 -19.109 1 98.56 106 THR B O 1
ATOM 2591 N N . LEU B 1 107 ? -7.914 -24.172 -18.938 1 98.38 107 LEU B N 1
ATOM 2592 C CA . LEU B 1 107 ? -8.133 -25.094 -20.047 1 98.38 107 LEU B CA 1
ATOM 2593 C C . LEU B 1 107 ? -8.328 -24.359 -21.359 1 98.38 107 LEU B C 1
ATOM 2595 O O . LEU B 1 107 ? -8.758 -24.938 -22.359 1 98.38 107 LEU B O 1
ATOM 2599 N N . ARG B 1 108 ? -8.016 -23.109 -21.359 1 97.88 108 ARG B N 1
ATOM 2600 C CA . ARG B 1 108 ? -8.172 -22.266 -22.531 1 97.88 108 ARG B CA 1
ATOM 2601 C C . ARG B 1 108 ? -7.117 -22.594 -23.578 1 97.88 108 ARG B C 1
ATOM 2603 O O . ARG B 1 108 ? -6.051 -23.125 -23.25 1 97.88 108 ARG B O 1
ATOM 2610 N N . GLU B 1 109 ? -7.422 -22.188 -24.812 1 98.06 109 GLU B N 1
ATOM 2611 C CA . GLU B 1 109 ? -6.5 -22.438 -25.922 1 98.06 109 GLU B CA 1
ATOM 2612 C C . GLU B 1 109 ? -5.18 -21.703 -25.719 1 98.06 109 GLU B C 1
ATOM 2614 O O . GLU B 1 109 ? -5.172 -20.516 -25.359 1 98.06 109 GLU B O 1
ATOM 2619 N N . ARG B 1 110 ? -4.113 -22.391 -26.031 1 98.25 110 ARG B N 1
ATOM 2620 C CA . ARG B 1 110 ? -2.787 -21.828 -25.797 1 98.25 110 ARG B CA 1
ATOM 2621 C C . ARG B 1 110 ? -2.139 -21.391 -27.109 1 98.25 110 ARG B C 1
ATOM 2623 O O . ARG B 1 110 ? -2.408 -21.969 -28.172 1 98.25 110 ARG B O 1
ATOM 2630 N N . HIS B 1 111 ? -1.281 -20.438 -26.984 1 98.12 111 HIS B N 1
ATOM 2631 C CA . HIS B 1 111 ? -0.594 -19.844 -28.125 1 98.12 111 HIS B CA 1
ATOM 2632 C C . HIS B 1 111 ? 0.292 -20.875 -28.828 1 98.12 111 HIS B C 1
ATOM 2634 O O . HIS B 1 111 ? 0.447 -20.828 -30.047 1 98.12 111 HIS B O 1
ATOM 2640 N N . ASP B 1 112 ? 0.872 -21.797 -28.141 1 96.94 112 ASP B N 1
ATOM 2641 C CA . ASP B 1 112 ? 1.82 -22.766 -28.703 1 96.94 112 ASP B CA 1
ATOM 2642 C C . ASP B 1 112 ? 1.098 -23.984 -29.266 1 96.94 112 ASP B C 1
ATOM 2644 O O . ASP B 1 112 ? 1.736 -24.922 -29.734 1 96.94 112 ASP B O 1
ATOM 2648 N N . GLY B 1 113 ? -0.207 -24.031 -29.078 1 97.56 113 GLY B N 1
ATOM 2649 C CA . GLY B 1 113 ? -1.01 -25.109 -29.656 1 97.56 113 GLY B CA 1
ATOM 2650 C C . GLY B 1 113 ? -1.086 -26.328 -28.75 1 97.56 113 GLY B C 1
ATOM 2651 O O . GLY B 1 113 ? -1.784 -27.297 -29.078 1 97.56 113 GLY B O 1
ATOM 2652 N N . LEU B 1 114 ? -0.425 -26.344 -27.656 1 98.31 114 LEU B N 1
ATOM 2653 C CA . LEU B 1 114 ? -0.427 -27.453 -26.734 1 98.31 114 LEU B CA 1
ATOM 2654 C C . LEU B 1 114 ? -1.63 -27.391 -25.797 1 98.31 114 LEU B C 1
ATOM 2656 O O . LEU B 1 114 ? -2.123 -26.297 -25.5 1 98.31 114 LEU B O 1
ATOM 2660 N N . THR B 1 115 ? -2.113 -28.562 -25.391 1 98.5 115 THR B N 1
ATOM 2661 C CA . THR B 1 115 ? -2.947 -28.562 -24.203 1 98.5 115 THR B CA 1
ATOM 2662 C C . THR B 1 115 ? -2.119 -28.219 -22.969 1 98.5 115 THR B C 1
ATOM 2664 O O . THR B 1 115 ? -0.892 -28.328 -22.984 1 98.5 115 THR B O 1
ATOM 2667 N N . ILE B 1 116 ? -2.811 -27.859 -21.953 1 98.75 116 ILE B N 1
ATOM 2668 C CA . ILE B 1 116 ? -2.084 -27.5 -20.734 1 98.75 116 ILE B CA 1
ATOM 2669 C C . ILE B 1 116 ? -1.366 -28.734 -20.188 1 98.75 116 ILE B C 1
ATOM 2671 O O . ILE B 1 116 ? -0.261 -28.641 -19.656 1 98.75 116 ILE B O 1
ATOM 2675 N N . ASN B 1 117 ? -1.938 -29.922 -20.312 1 98.88 117 ASN B N 1
ATOM 2676 C CA . ASN B 1 117 ? -1.293 -31.156 -19.859 1 98.88 117 ASN B CA 1
ATOM 2677 C C . ASN B 1 117 ? -0.002 -31.422 -20.625 1 98.88 117 ASN B C 1
ATOM 2679 O O . ASN B 1 117 ? 1.008 -31.812 -20.047 1 98.88 117 ASN B O 1
ATOM 2683 N N . GLN B 1 118 ? -0.047 -31.188 -21.922 1 98.81 118 GLN B N 1
ATOM 2684 C CA . GLN B 1 118 ? 1.146 -31.359 -22.75 1 98.81 118 GLN B CA 1
ATOM 2685 C C . GLN B 1 118 ? 2.225 -30.344 -22.359 1 98.81 118 GLN B C 1
ATOM 2687 O O . GLN B 1 118 ? 3.41 -30.688 -22.344 1 98.81 118 GLN B O 1
ATOM 2692 N N . PHE B 1 119 ? 1.832 -29.188 -22.141 1 98.81 119 PHE B N 1
ATOM 2693 C CA . PHE B 1 119 ? 2.754 -28.125 -21.75 1 98.81 119 PHE B CA 1
ATOM 2694 C C . PHE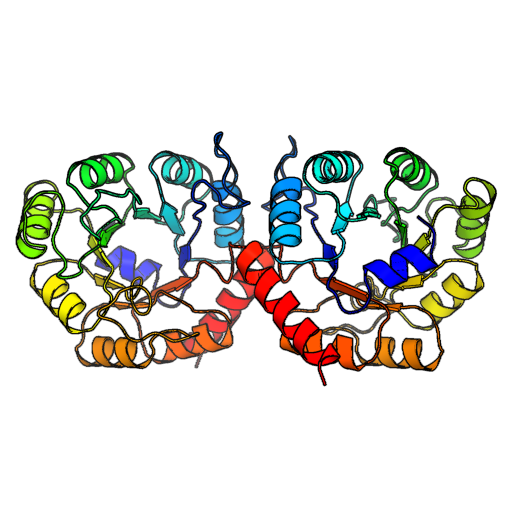 B 1 119 ? 3.441 -28.469 -20.438 1 98.81 119 PHE B C 1
ATOM 2696 O O . PHE B 1 119 ? 4.668 -28.375 -20.328 1 98.81 119 PHE B O 1
ATOM 2703 N N . ILE B 1 120 ? 2.67 -28.859 -19.391 1 98.88 120 ILE B N 1
ATOM 2704 C CA . ILE B 1 120 ? 3.215 -29.25 -18.094 1 98.88 120 ILE B CA 1
ATOM 2705 C C . ILE B 1 120 ? 4.211 -30.391 -18.281 1 98.88 120 ILE B C 1
ATOM 2707 O O . ILE B 1 120 ? 5.297 -30.375 -17.703 1 98.88 120 ILE B O 1
ATOM 2711 N N . LYS B 1 121 ? 3.816 -31.391 -19.078 1 98.69 121 LYS B N 1
ATOM 2712 C CA . LYS B 1 121 ? 4.699 -32.531 -19.344 1 98.69 121 LYS B CA 1
ATOM 2713 C C . LYS B 1 121 ? 6.023 -32.062 -19.938 1 98.69 121 LYS B C 1
ATOM 2715 O O . LYS B 1 121 ? 7.094 -32.5 -19.531 1 98.69 121 LYS B O 1
ATOM 2720 N N . LYS B 1 122 ? 5.918 -31.156 -20.922 1 98.69 122 LYS B N 1
ATOM 2721 C CA . LYS B 1 122 ? 7.109 -30.625 -21.578 1 98.69 122 LYS B CA 1
ATOM 2722 C C . LYS B 1 122 ? 8.031 -29.938 -20.578 1 98.69 122 LYS B C 1
ATOM 2724 O O . LYS B 1 122 ? 9.25 -30.109 -20.625 1 98.69 122 LYS B O 1
ATOM 2729 N N . ILE B 1 123 ? 7.496 -29.141 -19.688 1 98.88 123 ILE B N 1
ATOM 2730 C CA . ILE B 1 123 ? 8.273 -28.438 -18.656 1 98.88 123 ILE B CA 1
ATOM 2731 C C . ILE B 1 123 ? 8.969 -29.453 -17.766 1 98.88 123 ILE B C 1
ATOM 2733 O O . ILE B 1 123 ? 10.172 -29.359 -17.516 1 98.88 123 ILE B O 1
ATOM 2737 N N . LYS B 1 124 ? 8.211 -30.469 -17.312 1 98.44 124 LYS B N 1
ATOM 2738 C CA . LYS B 1 124 ? 8.734 -31.453 -16.359 1 98.44 124 LYS B CA 1
ATOM 2739 C C . LYS B 1 124 ? 9.82 -32.312 -17 1 98.44 124 LYS B C 1
ATOM 2741 O O . LYS B 1 124 ? 10.758 -32.75 -16.328 1 98.44 124 LYS B O 1
ATOM 2746 N N . GLU B 1 125 ? 9.695 -32.562 -18.266 1 98.62 125 GLU B N 1
ATOM 2747 C CA . GLU B 1 125 ? 10.727 -33.312 -18.984 1 98.62 125 GLU B CA 1
ATOM 2748 C C . GLU B 1 125 ? 12.031 -32.5 -19.062 1 98.62 125 GLU B C 1
ATOM 2750 O O . GLU B 1 125 ? 13.109 -33.062 -18.859 1 98.62 125 GLU B O 1
ATOM 2755 N N . LYS B 1 126 ? 11.922 -31.25 -19.328 1 98.69 126 LYS B N 1
ATOM 2756 C CA . LYS B 1 126 ? 13.109 -30.422 -19.484 1 98.69 126 LYS B CA 1
ATOM 2757 C C . LYS B 1 126 ? 13.688 -30.016 -18.125 1 98.69 126 LYS B C 1
ATOM 2759 O O . LYS B 1 126 ? 14.906 -29.938 -17.969 1 98.69 126 LYS B O 1
ATOM 2764 N N . TYR B 1 127 ? 12.852 -29.703 -17.219 1 98.62 127 TYR B N 1
ATOM 2765 C CA . TYR B 1 127 ? 13.234 -29.266 -15.875 1 98.62 127 TYR B CA 1
ATOM 2766 C C . TYR B 1 127 ? 12.555 -30.125 -14.812 1 98.62 127 TYR B C 1
ATOM 2768 O O . TYR B 1 127 ? 11.672 -29.656 -14.102 1 98.62 127 TYR B O 1
ATOM 2776 N N . PRO B 1 128 ? 13.008 -31.328 -14.523 1 97.56 128 PRO B N 1
ATOM 2777 C CA . PRO B 1 128 ? 12.305 -32.312 -13.688 1 97.56 128 PRO B CA 1
ATOM 2778 C C . PRO B 1 128 ? 12.242 -31.891 -12.219 1 97.56 128 PRO B C 1
ATOM 2780 O O . PRO B 1 128 ? 11.375 -32.344 -11.477 1 97.56 128 PRO B O 1
ATOM 2783 N N . THR B 1 129 ? 13.102 -30.953 -11.781 1 97.44 129 THR B N 1
ATOM 2784 C CA . THR B 1 129 ? 13.148 -30.625 -10.367 1 97.44 129 THR B CA 1
ATOM 2785 C C . THR B 1 129 ? 12.508 -29.266 -10.109 1 97.44 129 THR B C 1
ATOM 2787 O O . THR B 1 129 ? 12.383 -28.828 -8.961 1 97.44 129 THR B O 1
ATOM 2790 N N . GLN B 1 130 ? 12.125 -28.578 -11.172 1 98.5 130 GLN B N 1
ATOM 2791 C CA . GLN B 1 130 ? 11.5 -27.266 -11.008 1 98.5 130 GLN B CA 1
ATOM 2792 C C . GLN B 1 130 ? 10.117 -27.391 -10.367 1 98.5 130 GLN B C 1
ATOM 2794 O O . GLN B 1 130 ? 9.289 -28.188 -10.828 1 98.5 130 GLN B O 1
ATOM 2799 N N . ILE B 1 131 ? 9.875 -26.641 -9.234 1 98.81 131 ILE B N 1
ATOM 2800 C CA . ILE B 1 131 ? 8.57 -26.625 -8.594 1 98.81 131 ILE B CA 1
ATOM 2801 C C . ILE B 1 131 ? 7.605 -25.766 -9.406 1 98.81 131 ILE B C 1
ATOM 2803 O O . ILE B 1 131 ? 7.93 -24.641 -9.773 1 98.81 131 ILE B O 1
ATOM 2807 N N . LEU B 1 132 ? 6.434 -26.312 -9.711 1 98.94 132 LEU B N 1
ATOM 2808 C CA . LEU B 1 132 ? 5.445 -25.625 -10.531 1 98.94 132 LEU B CA 1
ATOM 2809 C C . LEU B 1 132 ? 4.168 -25.359 -9.742 1 98.94 132 LEU B C 1
ATOM 2811 O O . LEU B 1 132 ? 3.711 -26.203 -8.984 1 98.94 132 LEU B O 1
ATOM 2815 N N . MET B 1 133 ? 3.664 -24.141 -9.852 1 98.94 133 MET B N 1
ATOM 2816 C CA . MET B 1 133 ? 2.359 -23.75 -9.32 1 98.94 133 MET B CA 1
ATOM 2817 C C . MET B 1 133 ? 1.385 -23.438 -10.453 1 98.94 133 MET B C 1
ATOM 2819 O O . MET B 1 133 ? 1.721 -22.719 -11.391 1 98.94 133 MET B O 1
ATOM 2823 N N . ALA B 1 134 ? 0.208 -24 -10.352 1 98.94 134 ALA B N 1
ATOM 2824 C CA . ALA B 1 134 ? -0.813 -23.781 -11.375 1 98.94 134 ALA B CA 1
ATOM 2825 C C . ALA B 1 134 ? -1.723 -22.609 -10.992 1 98.94 134 ALA B C 1
ATOM 2827 O O . ALA B 1 134 ? -2.441 -22.672 -9.992 1 98.94 134 ALA B O 1
ATOM 2828 N N . ASP B 1 135 ? -1.718 -21.578 -11.758 1 98.88 135 ASP B N 1
ATOM 2829 C CA . ASP B 1 135 ? -2.727 -20.531 -11.625 1 98.88 135 ASP B CA 1
ATOM 2830 C C . ASP B 1 135 ? -4.016 -20.922 -12.352 1 98.88 135 ASP B C 1
ATOM 2832 O O . ASP B 1 135 ? -4.031 -21.047 -13.578 1 98.88 135 ASP B O 1
ATOM 2836 N N . CYS B 1 136 ? -5.07 -21.062 -11.609 1 98.75 136 CYS B N 1
ATOM 2837 C CA . CYS B 1 136 ? -6.32 -21.609 -12.133 1 98.75 136 CYS B CA 1
ATOM 2838 C C . CYS B 1 136 ? -7.492 -20.688 -11.812 1 98.75 136 CYS B C 1
ATOM 2840 O O . CYS B 1 136 ? -7.367 -19.797 -10.977 1 98.75 136 CYS B O 1
ATOM 2842 N N . SER B 1 137 ? -8.633 -20.922 -12.531 1 98.38 137 SER B N 1
ATOM 2843 C CA . SER B 1 137 ? -9.797 -20.078 -12.336 1 98.38 137 SER B CA 1
ATOM 2844 C C . SER B 1 137 ? -10.961 -20.859 -11.727 1 98.38 137 SER B C 1
ATOM 2846 O O . SER B 1 137 ? -11.938 -20.266 -11.258 1 98.38 137 SER B O 1
ATOM 2848 N N . ASN B 1 138 ? -10.898 -22.203 -11.727 1 98.19 138 ASN B N 1
ATOM 2849 C CA . ASN B 1 138 ? -11.961 -23.031 -11.172 1 98.19 138 ASN B CA 1
ATOM 2850 C C . ASN B 1 138 ? -11.43 -24.406 -10.75 1 98.19 138 ASN B C 1
ATOM 2852 O O . ASN B 1 138 ? -10.25 -24.703 -10.953 1 98.19 138 ASN B O 1
ATOM 2856 N N . PHE B 1 139 ? -12.328 -25.188 -10.141 1 98.62 139 PHE B N 1
ATOM 2857 C CA . PHE B 1 139 ? -11.922 -26.453 -9.547 1 98.62 139 PHE B CA 1
ATOM 2858 C C . PHE B 1 139 ? -11.438 -27.422 -10.609 1 98.62 139 PHE B C 1
ATOM 2860 O O . PHE B 1 139 ? -10.438 -28.125 -10.422 1 98.62 139 PHE B O 1
ATOM 2867 N N . LYS B 1 140 ? -12.125 -27.531 -11.727 1 98.69 140 LYS B N 1
ATOM 2868 C CA . LYS B 1 140 ? -11.781 -28.469 -12.797 1 98.69 140 LYS B CA 1
ATOM 2869 C C . LYS B 1 140 ? -10.359 -28.219 -13.312 1 98.69 140 LYS B C 1
ATOM 2871 O O . LYS B 1 140 ? -9.602 -29.172 -13.523 1 98.69 140 LYS B O 1
ATOM 2876 N N . GLU B 1 141 ? -10.008 -27.016 -13.484 1 98.88 141 GLU B N 1
ATOM 2877 C CA . GLU B 1 141 ? -8.664 -26.641 -13.922 1 98.88 141 GLU B CA 1
ATOM 2878 C C . GLU B 1 141 ? -7.617 -27.047 -12.891 1 98.88 141 GLU B C 1
ATOM 2880 O O . GLU B 1 141 ? -6.562 -27.578 -13.25 1 98.88 141 GLU B O 1
ATOM 2885 N N . CYS B 1 142 ? -7.922 -26.781 -11.641 1 98.88 142 CYS B N 1
ATOM 2886 C CA . CYS B 1 142 ? -7.004 -27.141 -10.562 1 98.88 142 CYS B CA 1
ATOM 2887 C C . CYS B 1 142 ? -6.773 -28.641 -10.508 1 98.88 142 CYS B C 1
ATOM 2889 O O . CYS B 1 142 ? -5.633 -29.094 -10.445 1 98.88 142 CYS B O 1
ATOM 2891 N N . GLU B 1 143 ? -7.848 -29.359 -10.531 1 98.81 143 GLU B N 1
ATOM 2892 C CA . GLU B 1 143 ? -7.754 -30.812 -10.492 1 98.81 143 GLU B CA 1
ATOM 2893 C C . GLU B 1 143 ? -6.961 -31.344 -11.68 1 98.81 143 GLU B C 1
ATOM 2895 O O . GLU B 1 143 ? -6.109 -32.219 -11.523 1 98.81 143 GLU B O 1
ATOM 2900 N N . ASN B 1 144 ? -7.238 -30.875 -12.812 1 98.88 144 ASN B N 1
ATOM 2901 C CA . ASN B 1 144 ? -6.539 -31.297 -14.023 1 98.88 144 ASN B CA 1
ATOM 2902 C C . ASN B 1 144 ? -5.039 -31.016 -13.922 1 98.88 144 ASN B C 1
ATOM 2904 O O . ASN B 1 144 ? -4.227 -31.906 -14.211 1 98.88 144 ASN B O 1
ATOM 2908 N N . ALA B 1 145 ? -4.684 -29.781 -13.555 1 98.88 145 ALA B N 1
ATOM 2909 C CA . ALA B 1 145 ? -3.279 -29.391 -13.469 1 98.88 145 ALA B CA 1
ATOM 2910 C C . ALA B 1 145 ? -2.535 -30.234 -12.445 1 98.88 145 ALA B C 1
ATOM 2912 O O . ALA B 1 145 ? -1.408 -30.672 -12.695 1 98.88 145 ALA B O 1
ATOM 2913 N N . TYR B 1 146 ? -3.174 -30.422 -11.312 1 98.81 146 TYR B N 1
ATOM 2914 C CA . TYR B 1 146 ? -2.557 -31.25 -10.281 1 98.81 146 TYR B CA 1
ATOM 2915 C C . TYR B 1 146 ? -2.326 -32.656 -10.773 1 98.81 146 TYR B C 1
ATOM 2917 O O . TYR B 1 146 ? -1.25 -33.25 -10.57 1 98.81 146 TYR B O 1
ATOM 2925 N N . SER B 1 147 ? -3.311 -33.219 -11.406 1 98.5 147 SER B N 1
ATOM 2926 C CA . SER B 1 147 ? -3.201 -34.562 -11.961 1 98.5 147 SER B CA 1
ATOM 2927 C C . SER B 1 147 ? -2.119 -34.625 -13.039 1 98.5 147 SER B C 1
ATOM 2929 O O . SER B 1 147 ? -1.492 -35.656 -13.227 1 98.5 147 SER B O 1
ATOM 2931 N N . ALA B 1 148 ? -1.853 -33.469 -13.68 1 98.62 148 ALA B N 1
ATOM 2932 C CA . ALA B 1 148 ? -0.878 -33.438 -14.766 1 98.62 148 ALA B CA 1
ATOM 2933 C C . ALA B 1 148 ? 0.541 -33.281 -14.227 1 98.62 148 ALA B C 1
ATOM 2935 O O . ALA B 1 148 ? 1.514 -33.375 -14.977 1 98.62 148 ALA B O 1
ATOM 2936 N N . GLY B 1 149 ? 0.651 -32.969 -12.953 1 98.12 149 GLY B N 1
ATOM 2937 C CA . GLY B 1 149 ? 1.981 -33.094 -12.375 1 98.12 149 GLY B CA 1
ATOM 2938 C C . GLY B 1 149 ? 2.484 -31.797 -11.758 1 98.12 149 GLY B C 1
ATOM 2939 O O . GLY B 1 149 ? 3.629 -31.734 -11.305 1 98.12 149 GLY B O 1
ATOM 2940 N N . VAL B 1 150 ? 1.686 -30.75 -11.703 1 98.69 150 VAL B N 1
ATOM 2941 C CA . VAL B 1 150 ? 2.127 -29.562 -10.984 1 98.69 150 VAL B CA 1
ATOM 2942 C C . VAL B 1 150 ? 2.244 -29.875 -9.492 1 98.69 150 VAL B C 1
ATOM 2944 O O . VAL B 1 150 ? 1.694 -30.859 -9.016 1 98.69 150 VAL B O 1
ATOM 2947 N N . ASP B 1 151 ? 2.973 -29.062 -8.766 1 98.5 151 ASP B N 1
ATOM 2948 C CA . ASP B 1 151 ? 3.256 -29.312 -7.363 1 98.5 151 ASP B CA 1
ATOM 2949 C C . ASP B 1 151 ? 2.145 -28.781 -6.465 1 98.5 151 ASP B C 1
ATOM 2951 O O . ASP B 1 151 ? 1.785 -29.391 -5.465 1 98.5 151 ASP B O 1
ATOM 2955 N N . PHE B 1 152 ? 1.593 -27.625 -6.762 1 97.69 152 PHE B N 1
ATOM 2956 C CA . PHE B 1 152 ? 0.422 -27.062 -6.094 1 97.69 152 PHE B CA 1
ATOM 2957 C C . PHE B 1 152 ? -0.32 -26.094 -7.008 1 97.69 152 PHE B C 1
ATOM 2959 O O . PHE B 1 152 ? 0.169 -25.766 -8.086 1 97.69 152 PHE B O 1
ATOM 2966 N N . VAL B 1 153 ? -1.618 -25.828 -6.578 1 98.88 153 VAL B N 1
ATOM 2967 C CA . VAL B 1 153 ? -2.486 -24.984 -7.395 1 98.88 153 VAL B CA 1
ATOM 2968 C C . VAL B 1 153 ? -2.744 -23.656 -6.676 1 98.88 153 VAL B C 1
ATOM 2970 O O . VAL B 1 153 ? -2.576 -23.562 -5.457 1 98.88 153 VAL B O 1
ATOM 2973 N N . GLY B 1 154 ? -3.025 -22.641 -7.445 1 98.75 154 GLY B N 1
ATOM 2974 C CA . GLY B 1 154 ? -3.43 -21.344 -6.945 1 98.75 154 GLY B CA 1
ATOM 2975 C C . GLY B 1 154 ? -4.73 -20.844 -7.547 1 98.75 154 GLY B C 1
ATOM 2976 O O . GLY B 1 154 ? -5.004 -21.078 -8.727 1 98.75 154 GLY B O 1
ATOM 2977 N N . THR B 1 155 ? -5.457 -20.141 -6.789 1 98.69 155 THR B N 1
ATOM 2978 C CA . THR B 1 155 ? -6.754 -19.641 -7.223 1 98.69 155 THR B CA 1
ATOM 2979 C C . THR B 1 155 ? -6.621 -18.25 -7.844 1 98.69 155 THR B C 1
ATOM 2981 O O . THR B 1 155 ? -7.574 -17.469 -7.836 1 98.69 155 THR B O 1
ATOM 2984 N N . THR B 1 156 ? -5.52 -17.969 -8.336 1 97.69 156 THR B N 1
ATOM 2985 C CA . THR B 1 156 ? -5.074 -16.672 -8.836 1 97.69 156 THR B CA 1
ATOM 2986 C C . THR B 1 156 ? -6.062 -16.125 -9.859 1 97.69 156 THR B C 1
ATOM 2988 O O . THR B 1 156 ? -6.348 -14.922 -9.867 1 97.69 156 THR B O 1
ATOM 2991 N N . LEU B 1 157 ? -6.621 -16.984 -10.719 1 98.19 157 LEU B N 1
ATOM 2992 C CA . LEU B 1 157 ? -7.371 -16.516 -11.875 1 98.19 157 LEU B CA 1
ATOM 2993 C C . LEU B 1 157 ? -8.875 -16.594 -11.609 1 98.19 157 LEU B C 1
ATOM 2995 O O . LEU B 1 157 ? -9.672 -16.203 -12.461 1 98.19 157 LEU B O 1
ATOM 2999 N N . SER B 1 158 ? -9.242 -17.125 -10.445 1 98 158 SER B N 1
ATOM 3000 C CA . SER B 1 158 ? -10.656 -17.172 -10.094 1 98 158 SER B CA 1
ATOM 3001 C C . SER B 1 158 ? -11.266 -15.773 -10.055 1 98 158 SER B C 1
ATOM 3003 O O . SER B 1 158 ? -10.719 -14.875 -9.414 1 98 158 SER B O 1
ATOM 3005 N N . GLY B 1 159 ? -12.352 -15.594 -10.766 1 96.38 159 GLY B N 1
ATOM 3006 C CA . GLY B 1 159 ? -13.031 -14.305 -10.812 1 96.38 159 GLY B CA 1
ATOM 3007 C C . GLY B 1 159 ? -12.523 -13.414 -11.93 1 96.38 159 GLY B C 1
ATOM 3008 O O . GLY B 1 159 ? -13.086 -12.344 -12.18 1 96.38 159 GLY B O 1
ATOM 3009 N N . TYR B 1 160 ? -11.523 -13.883 -12.727 1 94.88 160 TYR B N 1
ATOM 3010 C CA . TYR B 1 160 ? -10.906 -13.023 -13.727 1 94.88 160 TYR B CA 1
ATOM 3011 C C . TYR B 1 160 ? -11.062 -13.609 -15.125 1 94.88 160 TYR B C 1
ATOM 3013 O O . TYR B 1 160 ? -10.672 -12.984 -16.109 1 94.88 160 TYR B O 1
ATOM 3021 N N . THR B 1 161 ? -11.555 -14.805 -15.219 1 95.88 161 THR B N 1
ATOM 3022 C CA . THR B 1 161 ? -11.789 -15.453 -16.5 1 95.88 161 THR B CA 1
ATOM 3023 C C . THR B 1 161 ? -13.281 -15.609 -16.766 1 95.88 161 THR B C 1
ATOM 3025 O O . THR B 1 161 ? -14.094 -15.484 -15.844 1 95.88 161 THR B O 1
ATOM 3028 N N . GLU B 1 162 ? -13.594 -15.867 -18.047 1 94.5 162 GLU B N 1
ATOM 3029 C CA . GLU B 1 162 ? -14.992 -16.078 -18.422 1 94.5 162 GLU B CA 1
ATOM 3030 C C . GLU B 1 162 ? -15.562 -17.328 -17.734 1 94.5 162 GLU B C 1
ATOM 3032 O O . GLU B 1 162 ? -16.766 -17.391 -17.469 1 94.5 162 GLU B O 1
ATOM 3037 N N . GLU B 1 163 ? -14.75 -18.297 -17.312 1 92.62 163 GLU B N 1
ATOM 3038 C CA . GLU B 1 163 ? -15.141 -19.609 -16.781 1 92.62 163 GLU B CA 1
ATOM 3039 C C . GLU B 1 163 ? -15.375 -19.547 -15.273 1 92.62 163 GLU B C 1
ATOM 3041 O O . GLU B 1 163 ? -15.836 -20.516 -14.672 1 92.62 163 GLU B O 1
ATOM 3046 N N . SER B 1 164 ? -15.055 -18.375 -14.68 1 93.19 164 SER B N 1
ATOM 3047 C CA . SER B 1 164 ? -15.156 -18.297 -13.227 1 93.19 164 SER B CA 1
ATOM 3048 C C . SER B 1 164 ? -16.141 -17.219 -12.789 1 93.19 164 SER B C 1
ATOM 3050 O O . SER B 1 164 ? -16.344 -16.234 -13.508 1 93.19 164 SER B O 1
ATOM 3052 N N . LYS B 1 165 ? -16.734 -17.453 -11.664 1 90 165 LYS B N 1
ATOM 3053 C CA . LYS B 1 165 ? -17.703 -16.516 -11.102 1 90 165 LYS B CA 1
ATOM 3054 C C . LYS B 1 165 ? -17.031 -15.219 -10.68 1 90 165 LYS B C 1
ATOM 3056 O O . LYS B 1 165 ? -15.953 -15.227 -10.102 1 90 165 LYS B O 1
ATOM 3061 N N . LYS B 1 166 ? -17.719 -14.141 -11.047 1 91.5 166 LYS B N 1
ATOM 3062 C CA . LYS B 1 166 ? -17.234 -12.82 -10.641 1 91.5 166 LYS B CA 1
ATOM 3063 C C . LYS B 1 166 ? -17.719 -12.469 -9.234 1 91.5 166 LYS B C 1
ATOM 3065 O O . LYS B 1 166 ? -18.891 -12.672 -8.906 1 91.5 166 LYS B O 1
ATOM 3070 N N . GLN B 1 167 ? -16.734 -12.094 -8.422 1 90.44 167 GLN B N 1
ATOM 3071 C CA . GLN B 1 167 ? -17.047 -11.688 -7.059 1 90.44 167 GLN B CA 1
ATOM 3072 C C . GLN B 1 167 ? -16.016 -10.703 -6.516 1 90.44 167 GLN B C 1
ATOM 3074 O O . GLN B 1 167 ? -14.914 -10.602 -7.047 1 90.44 167 GLN B O 1
ATOM 3079 N N . ASP B 1 168 ? -16.266 -9.852 -5.477 1 87.19 168 ASP B N 1
ATOM 3080 C CA . ASP B 1 168 ? -15.383 -8.828 -4.926 1 87.19 168 ASP B CA 1
ATOM 3081 C C . ASP B 1 168 ? -14.359 -9.438 -3.979 1 87.19 168 ASP B C 1
ATOM 3083 O O . ASP B 1 168 ? -13.219 -8.977 -3.906 1 87.19 168 ASP B O 1
ATOM 3087 N N . GLY B 1 169 ? -14.539 -10.602 -3.377 1 94.5 169 GLY B N 1
ATOM 3088 C CA . GLY B 1 169 ? -13.664 -11.227 -2.395 1 94.5 169 GLY B CA 1
ATOM 3089 C C . GLY B 1 169 ? -13.086 -12.547 -2.857 1 94.5 169 GLY B C 1
ATOM 3090 O O . GLY B 1 169 ? -13.297 -12.953 -4.004 1 94.5 169 GLY B O 1
ATOM 3091 N N . PRO B 1 170 ? -12.227 -13.086 -1.992 1 97.25 170 PRO B N 1
ATOM 3092 C CA . PRO B 1 170 ? -11.633 -14.375 -2.348 1 97.25 170 PRO B CA 1
ATOM 3093 C C . PRO B 1 170 ? -12.68 -15.445 -2.645 1 97.25 170 PRO B C 1
ATOM 3095 O O . PRO B 1 170 ? -13.805 -15.367 -2.141 1 97.25 170 PRO B O 1
ATOM 3098 N N . ASP B 1 171 ? -12.383 -16.375 -3.486 1 98 171 ASP B N 1
ATOM 3099 C CA . ASP B 1 171 ? -13.258 -17.5 -3.781 1 98 171 ASP B CA 1
ATOM 3100 C C . ASP B 1 171 ? -13.172 -18.562 -2.688 1 98 171 ASP B C 1
ATOM 3102 O O . ASP B 1 171 ? -12.57 -19.609 -2.889 1 98 171 ASP B O 1
ATOM 3106 N N . PHE B 1 172 ? -13.828 -18.328 -1.563 1 98.19 172 PHE B N 1
ATOM 3107 C CA . PHE B 1 172 ? -13.773 -19.203 -0.399 1 98.19 172 PHE B CA 1
ATOM 3108 C C . PHE B 1 172 ? -14.281 -20.594 -0.743 1 98.19 172 PHE B C 1
ATOM 3110 O O . PHE B 1 172 ? -13.727 -21.594 -0.292 1 98.19 172 PHE B O 1
ATOM 3117 N N . GLU B 1 173 ? -15.32 -20.625 -1.509 1 97.94 173 GLU B N 1
ATOM 3118 C CA . GLU B 1 173 ? -15.906 -21.906 -1.886 1 97.94 173 GLU B CA 1
ATOM 3119 C C . GLU B 1 173 ? -14.898 -22.766 -2.646 1 97.94 173 GLU B C 1
ATOM 3121 O O . GLU B 1 173 ? -14.75 -23.953 -2.361 1 97.94 173 GLU B O 1
ATOM 3126 N N . LEU B 1 174 ? -14.242 -22.219 -3.582 1 98.56 174 LEU B N 1
ATOM 3127 C CA . LEU B 1 174 ? -13.227 -22.938 -4.344 1 98.56 174 LEU B CA 1
ATOM 3128 C C . LEU B 1 174 ? -12.109 -23.422 -3.428 1 98.56 174 LEU B C 1
ATOM 3130 O O . LEU B 1 174 ? -11.648 -24.562 -3.557 1 98.56 174 LEU B O 1
ATOM 3134 N N . LEU B 1 175 ? -11.688 -22.594 -2.51 1 98.75 175 LEU B N 1
ATOM 3135 C CA . LEU B 1 175 ? -10.633 -22.953 -1.568 1 98.75 175 LEU B CA 1
ATOM 3136 C C . LEU B 1 175 ? -11.055 -24.141 -0.715 1 98.75 175 LEU B C 1
ATOM 3138 O O . LEU B 1 175 ? -10.289 -25.094 -0.539 1 98.75 175 LEU B O 1
ATOM 3142 N N . GLU B 1 176 ? -12.242 -24.078 -0.219 1 98.81 176 GLU B N 1
ATOM 3143 C CA . GLU B 1 176 ? -12.766 -25.156 0.614 1 98.81 176 GLU B CA 1
ATOM 3144 C C . GLU B 1 176 ? -12.812 -26.469 -0.157 1 98.81 176 GLU B C 1
ATOM 3146 O O . GLU B 1 176 ? -12.43 -27.516 0.367 1 98.81 176 GLU B O 1
ATOM 3151 N N . LYS B 1 177 ? -13.242 -26.422 -1.372 1 98.75 177 LYS B N 1
ATOM 3152 C CA . LYS B 1 177 ? -13.328 -27.625 -2.215 1 98.75 177 LYS B CA 1
ATOM 3153 C C . LYS B 1 177 ? -11.945 -28.219 -2.453 1 98.75 177 LYS B C 1
ATOM 3155 O O . LYS B 1 177 ? -11.781 -29.438 -2.422 1 98.75 177 LYS B O 1
ATOM 3160 N N . LEU B 1 178 ? -11.016 -27.359 -2.693 1 98.88 178 LEU B N 1
ATOM 3161 C CA . LEU B 1 178 ? -9.656 -27.828 -2.963 1 98.88 178 LEU B CA 1
ATOM 3162 C C . LEU B 1 178 ? -9.055 -28.469 -1.723 1 98.88 178 LEU B C 1
ATOM 3164 O O . LEU B 1 178 ? -8.406 -29.531 -1.815 1 98.88 178 LEU B O 1
ATOM 3168 N N . VAL B 1 179 ? -9.234 -27.844 -0.592 1 98.75 179 VAL B N 1
ATOM 3169 C CA . VAL B 1 179 ? -8.734 -28.391 0.664 1 98.75 179 VAL B CA 1
ATOM 3170 C C . VAL B 1 179 ? -9.398 -29.734 0.94 1 98.75 179 VAL B C 1
ATOM 3172 O O . VAL B 1 179 ? -8.734 -30.703 1.328 1 98.75 179 VAL B O 1
ATOM 3175 N N . GLU B 1 180 ? -10.695 -29.812 0.722 1 98.69 180 GLU B N 1
ATOM 3176 C CA . GLU B 1 180 ? -11.438 -31.047 0.919 1 98.69 180 GLU B CA 1
ATOM 3177 C C . GLU B 1 180 ? -10.922 -32.156 0.002 1 98.69 180 GLU B C 1
ATOM 3179 O O . GLU B 1 180 ? -10.844 -33.312 0.402 1 98.69 180 GLU B O 1
ATOM 3184 N N . ALA B 1 181 ? -10.539 -31.812 -1.152 1 98.69 181 ALA B N 1
ATOM 3185 C CA . ALA B 1 181 ? -10.047 -32.75 -2.146 1 98.69 181 ALA B CA 1
ATOM 3186 C C . ALA B 1 181 ? -8.586 -33.125 -1.892 1 98.69 181 ALA B C 1
ATOM 3188 O O . ALA B 1 181 ? -8 -33.938 -2.613 1 98.69 181 ALA B O 1
ATOM 3189 N N . LYS B 1 182 ? -7.961 -32.469 -0.928 1 98.19 182 LYS B N 1
ATOM 3190 C CA . LYS B 1 182 ? -6.57 -32.719 -0.546 1 98.19 182 LYS B CA 1
ATOM 3191 C C . LYS B 1 182 ? -5.621 -32.344 -1.683 1 98.19 182 LYS B C 1
ATOM 3193 O O . LYS B 1 182 ? -4.605 -33 -1.895 1 98.19 182 LYS B O 1
ATOM 3198 N N . ILE B 1 183 ? -5.996 -31.375 -2.449 1 98.5 183 ILE B N 1
ATOM 3199 C CA . ILE B 1 183 ? -5.113 -30.75 -3.436 1 98.5 183 ILE B CA 1
ATOM 3200 C C . ILE B 1 183 ? -4.363 -29.594 -2.801 1 98.5 183 ILE B C 1
ATOM 3202 O O . ILE B 1 183 ? -4.977 -28.641 -2.314 1 98.5 183 ILE B O 1
ATOM 3206 N N . PRO B 1 184 ? -2.994 -29.688 -2.703 1 98.44 184 PRO B N 1
ATOM 3207 C CA . PRO B 1 184 ? -2.25 -28.562 -2.119 1 98.44 184 PRO B CA 1
ATOM 3208 C C . PRO B 1 184 ? -2.561 -27.234 -2.799 1 98.44 184 PRO B C 1
ATOM 3210 O O . PRO B 1 184 ? -2.455 -27.109 -4.023 1 98.44 184 PRO B O 1
ATOM 3213 N N . VAL B 1 185 ? -2.963 -26.234 -1.992 1 98.75 185 VAL B N 1
ATOM 3214 C CA . VAL B 1 185 ? -3.49 -25.016 -2.598 1 98.75 185 VAL B CA 1
ATOM 3215 C C . VAL B 1 185 ? -2.885 -23.797 -1.91 1 98.75 185 VAL B C 1
ATOM 3217 O O . VAL B 1 185 ? -2.791 -23.75 -0.681 1 98.75 185 VAL B O 1
ATOM 3220 N N . ILE B 1 186 ? -2.41 -22.844 -2.697 1 98.81 186 ILE B N 1
ATOM 3221 C CA . ILE B 1 186 ? -2.023 -21.5 -2.279 1 98.81 186 ILE B CA 1
ATOM 3222 C C . ILE B 1 186 ? -3.113 -20.5 -2.668 1 98.81 186 ILE B C 1
ATOM 3224 O O . ILE B 1 186 ? -3.314 -20.219 -3.854 1 98.81 186 ILE B O 1
ATOM 3228 N N . ALA B 1 187 ? -3.809 -20.031 -1.672 1 98.81 187 ALA B N 1
ATOM 3229 C CA . ALA B 1 187 ? -4.891 -19.078 -1.913 1 98.81 187 ALA B CA 1
ATOM 3230 C C . ALA B 1 187 ? -4.359 -17.781 -2.52 1 98.81 187 ALA B C 1
ATOM 3232 O O . ALA B 1 187 ? -3.381 -17.219 -2.027 1 98.81 187 ALA B O 1
ATOM 3233 N N . GLU B 1 188 ? -4.973 -17.344 -3.523 1 98.38 188 GLU B N 1
ATOM 3234 C CA . GLU B 1 188 ? -4.621 -16.078 -4.156 1 98.38 188 GLU B CA 1
ATOM 3235 C C . GLU B 1 188 ? -5.824 -15.461 -4.867 1 98.38 188 GLU B C 1
ATOM 3237 O O . GLU B 1 188 ? -6.617 -16.172 -5.488 1 98.38 188 GLU B O 1
ATOM 3242 N N . GLY B 1 189 ? -5.848 -14.18 -4.758 1 97 189 GLY B N 1
ATOM 3243 C CA . GLY B 1 189 ? -6.883 -13.445 -5.469 1 97 189 GLY B CA 1
ATOM 3244 C C . GLY B 1 189 ? -7.855 -12.742 -4.539 1 97 189 GLY B C 1
ATOM 3245 O O . GLY B 1 189 ? -8.547 -13.391 -3.75 1 97 189 GLY B O 1
ATOM 3246 N N . ARG B 1 190 ? -7.914 -11.477 -4.625 1 96.75 190 ARG B N 1
ATOM 3247 C CA . ARG B 1 190 ? -8.93 -10.578 -4.074 1 96.75 190 ARG B CA 1
ATOM 3248 C C . ARG B 1 190 ? -9.023 -10.727 -2.559 1 96.75 190 ARG B C 1
ATOM 3250 O O . ARG B 1 190 ? -10.117 -10.703 -1.993 1 96.75 190 ARG B O 1
ATOM 3257 N N . ILE B 1 191 ? -7.973 -11.086 -1.911 1 98 191 ILE B N 1
ATOM 3258 C CA . ILE B 1 191 ? -7.902 -10.961 -0.459 1 98 191 ILE B CA 1
ATOM 3259 C C . ILE B 1 191 ? -7.609 -9.516 -0.079 1 98 191 ILE B C 1
ATOM 3261 O O . ILE B 1 191 ? -6.48 -9.039 -0.218 1 98 191 ILE B O 1
ATOM 3265 N N . HIS B 1 192 ? -8.586 -8.867 0.51 1 96.75 192 HIS B N 1
ATOM 3266 C CA . HIS B 1 192 ? -8.516 -7.41 0.6 1 96.75 192 HIS B CA 1
ATOM 3267 C C . HIS B 1 192 ? -8.211 -6.961 2.023 1 96.75 192 HIS B C 1
ATOM 3269 O O . HIS B 1 192 ? -7.824 -5.809 2.246 1 96.75 192 HIS B O 1
ATOM 3275 N N . SER B 1 193 ? -8.406 -7.867 3.01 1 96.88 193 SER B N 1
ATOM 3276 C CA . SER B 1 193 ? -8.289 -7.418 4.395 1 96.88 193 SER B CA 1
ATOM 3277 C C . SER B 1 193 ? -7.652 -8.484 5.273 1 96.88 193 SER B C 1
ATOM 3279 O O . SER B 1 193 ? -7.664 -9.672 4.926 1 96.88 193 SER B O 1
ATOM 3281 N N . PRO B 1 194 ? -7.105 -8.086 6.391 1 97.56 194 PRO B N 1
ATOM 3282 C CA . PRO B 1 194 ? -6.586 -9.055 7.359 1 97.56 194 PRO B CA 1
ATOM 3283 C C . PRO B 1 194 ? -7.637 -10.07 7.805 1 97.56 194 PRO B C 1
ATOM 3285 O O . PRO B 1 194 ? -7.32 -11.25 7.992 1 97.56 194 PRO B O 1
ATOM 3288 N N . GLU B 1 195 ? -8.867 -9.602 7.961 1 96.88 195 GLU B N 1
ATOM 3289 C CA . GLU B 1 195 ? -9.945 -10.5 8.359 1 96.88 195 GLU B CA 1
ATOM 3290 C C . GLU B 1 195 ? -10.172 -11.586 7.309 1 96.88 195 GLU B C 1
ATOM 3292 O O . GLU B 1 195 ? -10.367 -12.758 7.648 1 96.88 195 GLU B O 1
ATOM 3297 N N . GLN B 1 196 ? -10.148 -11.242 6.082 1 97.69 196 GLN B N 1
ATOM 3298 C CA . GLN B 1 196 ? -10.289 -12.219 5.004 1 97.69 196 GLN B CA 1
ATOM 3299 C C . GLN B 1 196 ? -9.109 -13.188 4.992 1 97.69 196 GLN B C 1
ATOM 3301 O O . GLN B 1 196 ? -9.289 -14.391 4.777 1 97.69 196 GLN B O 1
ATOM 3306 N N . ALA B 1 197 ? -7.938 -12.648 5.242 1 98.5 197 ALA B N 1
ATOM 3307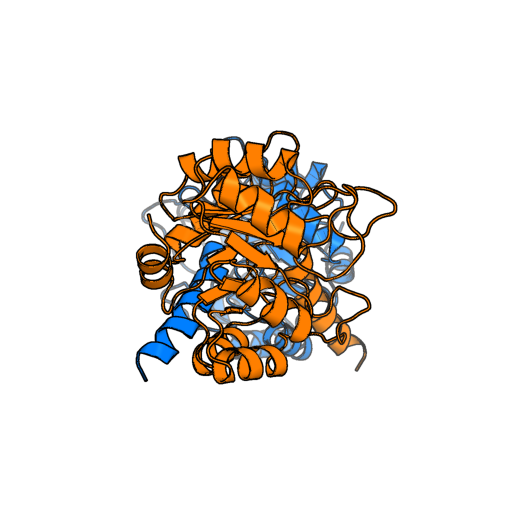 C CA . ALA B 1 197 ? -6.746 -13.492 5.297 1 98.5 197 ALA B CA 1
ATOM 3308 C C . ALA B 1 197 ? -6.852 -14.516 6.418 1 98.5 197 ALA B C 1
ATOM 3310 O O . ALA B 1 197 ? -6.465 -15.672 6.25 1 98.5 197 ALA B O 1
ATOM 3311 N N . GLN B 1 198 ? -7.379 -14.078 7.523 1 98 198 GLN B N 1
ATOM 3312 C CA . GLN B 1 198 ? -7.594 -15 8.641 1 98 198 GLN B CA 1
ATOM 3313 C C . GLN B 1 198 ? -8.547 -16.125 8.25 1 98 198 GLN B C 1
ATOM 3315 O O . GLN B 1 198 ? -8.305 -17.281 8.578 1 98 198 GLN B O 1
ATOM 3320 N N . TYR B 1 199 ? -9.594 -15.711 7.625 1 97.88 199 TYR B N 1
ATOM 3321 C CA . TYR B 1 199 ? -10.578 -16.703 7.211 1 97.88 199 TYR B CA 1
ATOM 3322 C C . TYR B 1 199 ? -9.961 -17.703 6.234 1 97.88 199 TYR B C 1
ATOM 3324 O O . TYR B 1 199 ? -10.188 -18.906 6.34 1 97.88 199 TYR B O 1
ATOM 3332 N N . VAL B 1 200 ? -9.203 -17.219 5.336 1 98.44 200 VAL B N 1
ATOM 3333 C CA . VAL B 1 200 ? -8.508 -18.078 4.371 1 98.44 200 VAL B CA 1
ATOM 3334 C C . VAL B 1 200 ? -7.605 -19.062 5.105 1 98.44 200 VAL B C 1
ATOM 3336 O O . VAL B 1 200 ? -7.586 -20.25 4.785 1 98.44 200 VAL B O 1
ATOM 3339 N N . GLN B 1 201 ? -6.867 -18.547 6.039 1 98.06 201 GLN B N 1
ATOM 3340 C CA . GLN B 1 201 ? -5.984 -19.406 6.832 1 98.06 201 GLN B CA 1
ATOM 3341 C C . GLN B 1 201 ? -6.773 -20.484 7.555 1 98.06 201 GLN B C 1
ATOM 3343 O O . GLN B 1 201 ? -6.34 -21.641 7.617 1 98.06 201 GLN B O 1
ATOM 3348 N N . LYS B 1 202 ? -7.934 -20.172 8.086 1 97.81 202 LYS B N 1
ATOM 3349 C CA . LYS B 1 202 ? -8.773 -21.094 8.836 1 97.81 202 LYS B CA 1
ATOM 3350 C C . LYS B 1 202 ? -9.312 -22.203 7.934 1 97.81 202 LYS B C 1
ATOM 3352 O O . LYS B 1 202 ? -9.586 -23.312 8.398 1 97.81 202 LYS B O 1
ATOM 3357 N N . ILE B 1 203 ? -9.523 -21.922 6.668 1 97.94 203 ILE B N 1
ATOM 3358 C CA . ILE B 1 203 ? -9.984 -22.922 5.707 1 97.94 203 ILE B CA 1
ATOM 3359 C C . ILE B 1 203 ? -8.969 -24.062 5.621 1 97.94 203 ILE B C 1
ATOM 3361 O O . ILE B 1 203 ? -9.328 -25.203 5.34 1 97.94 203 ILE B O 1
ATOM 3365 N N . GLY B 1 204 ? -7.676 -23.719 5.848 1 97.44 204 GLY B N 1
ATOM 3366 C CA . GLY B 1 204 ? -6.652 -24.75 5.887 1 97.44 204 GLY B CA 1
ATOM 3367 C C . GLY B 1 204 ? -5.84 -24.828 4.605 1 97.44 204 GLY B C 1
ATOM 3368 O O . GLY B 1 204 ? -5.391 -25.922 4.219 1 97.44 204 GLY B O 1
ATOM 3369 N N . VAL B 1 205 ? -5.672 -23.766 3.939 1 98.25 205 VAL B N 1
ATOM 3370 C CA . VAL B 1 205 ? -4.871 -23.734 2.721 1 98.25 205 VAL B CA 1
ATOM 3371 C C . VAL B 1 205 ? -3.396 -23.953 3.064 1 98.25 205 VAL B C 1
ATOM 3373 O O . VAL B 1 205 ? -3.004 -23.859 4.227 1 98.25 205 VAL B O 1
ATOM 3376 N N . ASP B 1 206 ? -2.564 -24.281 2.074 1 98.12 206 ASP B N 1
ATOM 3377 C CA . ASP B 1 206 ? -1.146 -24.547 2.287 1 98.12 206 ASP B CA 1
ATOM 3378 C C . ASP B 1 206 ? -0.333 -23.266 2.293 1 98.12 206 ASP B C 1
ATOM 3380 O O . ASP B 1 206 ? 0.806 -23.234 2.764 1 98.12 206 ASP B O 1
ATOM 3384 N N . GLY B 1 207 ? -0.875 -22.188 1.764 1 98.06 207 GLY B N 1
ATOM 3385 C CA . GLY B 1 207 ? -0.278 -20.875 1.696 1 98.06 207 GLY B CA 1
ATOM 3386 C C . GLY B 1 207 ? -1.226 -19.812 1.157 1 98.06 207 GLY B C 1
ATOM 3387 O O . GLY B 1 207 ? -2.363 -20.125 0.795 1 98.06 207 GLY B O 1
ATOM 3388 N N . MET B 1 208 ? -0.762 -18.609 1.119 1 98.69 208 MET B N 1
ATOM 3389 C CA . MET B 1 208 ? -1.597 -17.531 0.597 1 98.69 208 MET B CA 1
ATOM 3390 C C . MET B 1 208 ? -0.739 -16.406 0.033 1 98.69 208 MET B C 1
ATOM 3392 O O . MET B 1 208 ? 0.288 -16.047 0.614 1 98.69 208 MET B O 1
ATOM 3396 N N . VAL B 1 209 ? -1.175 -15.922 -1.097 1 98.88 209 VAL B N 1
ATOM 3397 C CA . VAL B 1 209 ? -0.549 -14.773 -1.738 1 98.88 209 VAL B CA 1
ATOM 3398 C C . VAL B 1 209 ? -1.473 -13.562 -1.639 1 98.88 209 VAL B C 1
ATOM 3400 O O . VAL B 1 209 ? -2.66 -13.648 -1.959 1 98.88 209 VAL B O 1
ATOM 3403 N N . ILE B 1 210 ? -0.953 -12.492 -1.174 1 98.88 210 ILE B N 1
ATOM 3404 C CA . ILE B 1 210 ? -1.683 -11.227 -1.146 1 98.88 210 ILE B CA 1
ATOM 3405 C C . ILE B 1 210 ? -0.914 -10.172 -1.935 1 98.88 210 ILE B C 1
ATOM 3407 O O . ILE B 1 210 ? 0.282 -9.969 -1.713 1 98.88 210 ILE B O 1
ATOM 3411 N N . GLY B 1 211 ? -1.601 -9.508 -2.904 1 98.31 211 GLY B N 1
ATOM 3412 C CA . GLY B 1 211 ? -0.976 -8.484 -3.727 1 98.31 211 GLY B CA 1
ATOM 3413 C C . GLY B 1 211 ? -1.648 -7.133 -3.605 1 98.31 211 GLY B C 1
ATOM 3414 O O . GLY B 1 211 ? -1.259 -6.312 -2.771 1 98.31 211 GLY B O 1
ATOM 3415 N N . GLY B 1 212 ? -2.758 -6.945 -4.266 1 97 212 GLY B N 1
ATOM 3416 C CA . GLY B 1 212 ? -3.441 -5.672 -4.445 1 97 212 GLY B CA 1
ATOM 3417 C C . GLY B 1 212 ? -3.723 -4.957 -3.137 1 97 212 GLY B C 1
ATOM 3418 O O . GLY B 1 212 ? -3.723 -3.725 -3.086 1 97 212 GLY B O 1
ATOM 3419 N N . ALA B 1 213 ? -3.881 -5.633 -2.053 1 98.19 213 ALA B N 1
ATOM 3420 C CA . ALA B 1 213 ? -4.234 -5.059 -0.757 1 98.19 213 ALA B CA 1
ATOM 3421 C C . ALA B 1 213 ? -2.996 -4.531 -0.035 1 98.19 213 ALA B C 1
ATOM 3423 O O . ALA B 1 213 ? -3.109 -3.787 0.941 1 98.19 213 ALA B O 1
ATOM 3424 N N . ILE B 1 214 ? -1.791 -4.898 -0.56 1 98.75 214 ILE B N 1
ATOM 3425 C CA . ILE B 1 214 ? -0.575 -4.52 0.152 1 98.75 214 ILE B CA 1
ATOM 3426 C C . ILE B 1 214 ? 0.305 -3.66 -0.751 1 98.75 214 ILE B C 1
ATOM 3428 O O . ILE B 1 214 ? 0.825 -2.627 -0.322 1 98.75 214 ILE B O 1
ATOM 3432 N N . THR B 1 215 ? 0.399 -4.031 -2.037 1 98.69 215 THR B N 1
ATOM 3433 C CA . THR B 1 215 ? 1.478 -3.471 -2.842 1 98.69 215 THR B CA 1
ATOM 3434 C C . THR B 1 215 ? 0.917 -2.664 -4.008 1 98.69 215 THR B C 1
ATOM 3436 O O . THR B 1 215 ? 1.655 -2.287 -4.922 1 98.69 215 THR B O 1
ATOM 3439 N N . ARG B 1 216 ? -0.38 -2.406 -4.086 1 98.44 216 ARG B N 1
ATOM 3440 C CA . ARG B 1 216 ? -0.968 -1.592 -5.145 1 98.44 216 ARG B CA 1
ATOM 3441 C C . ARG B 1 216 ? -1.708 -0.391 -4.566 1 98.44 216 ARG B C 1
ATOM 3443 O O . ARG B 1 216 ? -2.93 -0.428 -4.398 1 98.44 216 ARG B O 1
ATOM 3450 N N . PRO B 1 217 ? -1.003 0.709 -4.41 1 98.69 217 PRO B N 1
ATOM 3451 C CA . PRO B 1 217 ? -1.604 1.883 -3.77 1 98.69 217 PRO B CA 1
ATOM 3452 C C . PRO B 1 217 ? -2.803 2.426 -4.543 1 98.69 217 PRO B C 1
ATOM 3454 O O . PRO B 1 217 ? -3.73 2.979 -3.945 1 98.69 217 PRO B O 1
ATOM 3457 N N . LEU B 1 218 ? -2.832 2.26 -5.883 1 98.75 218 LEU B N 1
ATOM 3458 C CA . LEU B 1 218 ? -3.99 2.695 -6.652 1 98.75 218 LEU B CA 1
ATOM 3459 C C . LEU B 1 218 ? -5.25 1.959 -6.207 1 98.75 218 LEU B C 1
ATOM 3461 O O . LEU B 1 218 ? -6.277 2.584 -5.941 1 98.75 218 LEU B O 1
ATOM 3465 N N . GLU B 1 219 ? -5.141 0.634 -6.133 1 98 219 GLU B N 1
ATOM 3466 C CA . GLU B 1 219 ? -6.285 -0.168 -5.711 1 98 219 GLU B CA 1
ATOM 3467 C C . GLU B 1 219 ? -6.672 0.145 -4.27 1 98 219 GLU B C 1
ATOM 3469 O O . GLU B 1 219 ? -7.859 0.278 -3.955 1 98 219 GLU B O 1
ATOM 3474 N N . ILE B 1 220 ? -5.715 0.238 -3.412 1 98.69 220 ILE B N 1
ATOM 3475 C CA . ILE B 1 220 ? -5.965 0.507 -1.999 1 98.69 220 ILE B CA 1
ATOM 3476 C C . ILE B 1 220 ? -6.66 1.857 -1.847 1 98.69 220 ILE B C 1
ATOM 3478 O O . ILE B 1 220 ? -7.719 1.95 -1.22 1 98.69 220 ILE B O 1
ATOM 3482 N N . ALA B 1 221 ? -6.059 2.898 -2.453 1 98.81 221 ALA B N 1
ATOM 3483 C CA . ALA B 1 221 ? -6.625 4.242 -2.369 1 98.81 221 ALA B CA 1
ATOM 3484 C C . ALA B 1 221 ? -8.031 4.281 -2.953 1 98.81 221 ALA B C 1
ATOM 3486 O O . ALA B 1 221 ? -8.914 4.973 -2.43 1 98.81 221 ALA B O 1
ATOM 3487 N N . SER B 1 222 ? -8.25 3.555 -4.047 1 98.56 222 SER B N 1
ATOM 3488 C CA . SER B 1 222 ? -9.57 3.525 -4.676 1 98.56 222 SER B CA 1
ATOM 3489 C C . SER B 1 222 ? -10.633 3.004 -3.713 1 98.56 222 SER B C 1
ATOM 3491 O O . SER B 1 222 ? -11.758 3.5 -3.697 1 98.56 222 SER B O 1
ATOM 3493 N N . ARG B 1 223 ? -10.273 2.008 -2.932 1 97.38 223 ARG B N 1
ATOM 3494 C CA . ARG B 1 223 ? -11.227 1.483 -1.955 1 97.38 223 ARG B CA 1
ATOM 3495 C C . ARG B 1 223 ? -11.586 2.539 -0.915 1 97.38 223 ARG B C 1
ATOM 3497 O O . ARG B 1 223 ? -12.742 2.664 -0.521 1 97.38 223 ARG B O 1
ATOM 3504 N N . PHE B 1 224 ? -10.617 3.318 -0.45 1 98.56 224 PHE B N 1
ATOM 3505 C CA . PHE B 1 224 ? -10.875 4.391 0.505 1 98.56 224 PHE B CA 1
ATOM 3506 C C . PHE B 1 224 ? -11.719 5.488 -0.124 1 98.56 224 PHE B C 1
ATOM 3508 O O . PHE B 1 224 ? -12.68 5.965 0.485 1 98.56 224 PHE B O 1
ATOM 3515 N N . VAL B 1 225 ? -11.359 5.891 -1.35 1 98.5 225 VAL B N 1
ATOM 3516 C CA . VAL B 1 225 ? -12.062 6.961 -2.043 1 98.5 225 VAL B CA 1
ATOM 3517 C C . VAL B 1 225 ? -13.531 6.566 -2.246 1 98.5 225 VAL B C 1
ATOM 3519 O O . VAL B 1 225 ? -14.438 7.348 -1.947 1 98.5 225 VAL B O 1
ATOM 3522 N N . GLN B 1 226 ? -13.734 5.363 -2.725 1 97.25 226 GLN B N 1
ATOM 3523 C CA . GLN B 1 226 ? -15.086 4.879 -2.959 1 97.25 226 GLN B CA 1
ATOM 3524 C C . GLN B 1 226 ? -15.898 4.855 -1.664 1 97.25 226 GLN B C 1
ATOM 3526 O O . GLN B 1 226 ? -17.062 5.238 -1.65 1 97.25 226 GLN B O 1
ATOM 3531 N N . ALA B 1 227 ? -15.289 4.406 -0.634 1 96.94 227 ALA B N 1
ATOM 3532 C CA . ALA B 1 227 ? -15.969 4.316 0.657 1 96.94 227 ALA B CA 1
ATOM 3533 C C . ALA B 1 227 ? -16.406 5.695 1.145 1 96.94 227 ALA B C 1
ATOM 3535 O O . ALA B 1 227 ? -17.547 5.879 1.58 1 96.94 227 ALA B O 1
ATOM 3536 N N . VAL B 1 228 ? -15.539 6.652 1.06 1 97.56 228 VAL B N 1
ATOM 3537 C CA . VAL B 1 228 ? -15.797 7.992 1.572 1 97.56 228 VAL B CA 1
ATOM 3538 C C . VAL B 1 228 ? -16.828 8.695 0.69 1 97.56 228 VAL B C 1
ATOM 3540 O O . VAL B 1 228 ? -17.703 9.398 1.192 1 97.56 228 VAL B O 1
ATOM 3543 N N . GLU B 1 229 ? -16.734 8.477 -0.586 1 95.25 229 GLU B N 1
ATOM 3544 C CA . GLU B 1 229 ? -17.688 9.062 -1.521 1 95.25 229 GLU B CA 1
ATOM 3545 C C . GLU B 1 229 ? -19.094 8.539 -1.282 1 95.25 229 GLU B C 1
ATOM 3547 O O . GLU B 1 229 ? -20.078 9.211 -1.587 1 95.25 229 GLU B O 1
ATOM 3552 N N . SER B 1 230 ? -19.188 7.379 -0.777 1 92.56 230 SER B N 1
ATOM 3553 C CA . SER B 1 230 ? -20.5 6.77 -0.542 1 92.56 230 SER B CA 1
ATOM 3554 C C . SER B 1 230 ? -21.219 7.434 0.63 1 92.56 230 SER B C 1
ATOM 3556 O O . SER B 1 230 ? -22.438 7.312 0.771 1 92.56 230 SER B O 1
ATOM 3558 N N . VAL B 1 231 ? -20.516 8.07 1.561 1 90.31 231 VAL B N 1
ATOM 3559 C CA . VAL B 1 231 ? -21.109 8.781 2.686 1 90.31 231 VAL B CA 1
ATOM 3560 C C . VAL B 1 231 ? -21.781 10.062 2.189 1 90.31 231 VAL B C 1
ATOM 3562 O O . VAL B 1 231 ? -22.828 10.461 2.699 1 90.31 231 VAL B O 1
ATOM 3565 N N . GLU B 1 232 ? -21.156 10.852 1.369 1 71.5 232 GLU B N 1
ATOM 3566 C CA . GLU B 1 232 ? -21.656 12.117 0.852 1 71.5 232 GLU B CA 1
ATOM 3567 C C . GLU B 1 232 ? -22.953 11.914 0.075 1 71.5 232 GLU B C 1
ATOM 3569 O O . GLU B 1 232 ? -23.781 12.836 -0.027 1 71.5 232 GLU B O 1
ATOM 3574 N N . LYS B 1 233 ? -23.062 10.758 -0.458 1 65.5 233 LYS B N 1
ATOM 3575 C CA . LYS B 1 233 ? -24.281 10.484 -1.229 1 65.5 233 LYS B CA 1
ATOM 3576 C C . LYS B 1 233 ? -25.453 10.133 -0.314 1 65.5 233 LYS B C 1
ATOM 3578 O O . LYS B 1 233 ? -26.594 10.07 -0.76 1 65.5 233 LYS B O 1
ATOM 3583 N N . LEU B 1 234 ? -25.328 9.969 1.069 1 51.12 234 LEU B N 1
ATOM 3584 C CA . LEU B 1 234 ? -26.438 9.695 1.973 1 51.12 234 LEU B CA 1
ATOM 3585 C C . LEU B 1 234 ? -26.906 10.969 2.666 1 51.12 234 LEU B C 1
ATOM 3587 O O . LEU B 1 234 ? -26.094 11.844 2.969 1 51.12 234 LEU B O 1
#

Sequence (468 aa):
MNKEQFLEKIKGGIIVSCQALPGEPLYSENGGVMPLMAKAAEQAGAVAIRANSVRDIKEIQKAVSLPIIGIIKKDYLPQKPFITATMKEIDELVATSCEVIALDCTLRERHDGLTINQFIKKIKEKYPTQILMADCSNFKECENAYSAGVDFVGTTLSGYTEESKKQDGPDFELLEKLVEAKIPVIAEGRIHSPEQAQYVQKIGVDGMVIGGAITRPLEIASRFVQAVESVEKLMNKEQFLEKIKGGIIVSCQALPGEPLYSENGGVMPLMAKAAEQAGAVAIRANSVRDIKEIQKAVSLPIIGIIKKDYLPQKPFITATMKEIDELVATSCEVIALDCTLRERHDGLTINQFIKKIKEKYPTQILMADCSNFKECENAYSAGVDFVGTTLSGYTEESKKQDGPDFELLEKLVEAKIPVIAEGRIHSPEQAQYVQKIGVDGMVIGGAITRPLEIASRFVQAVESVEKL

Solvent-accessible surface area (backbone atoms only — not comparable to full-atom values): 24005 Å² total; per-residue (Å²): 129,53,68,69,57,51,45,60,58,27,49,74,39,37,24,39,33,36,65,61,51,92,90,40,53,67,38,50,97,86,54,80,48,48,28,27,51,44,35,16,30,50,74,33,56,39,38,27,36,32,32,44,38,67,67,49,42,56,48,27,59,74,58,42,87,58,53,31,38,35,35,32,78,51,85,39,79,92,35,74,53,24,35,29,64,47,68,66,46,48,53,53,45,59,74,70,64,48,60,28,41,39,26,55,31,43,89,66,62,42,74,84,69,48,53,57,57,55,47,47,45,53,48,41,68,76,41,69,79,65,40,33,32,30,30,10,35,47,66,69,29,37,53,51,39,46,74,49,62,40,68,32,31,26,39,52,35,40,40,73,41,94,89,21,67,74,66,86,52,50,64,58,66,58,51,46,52,35,44,74,67,69,45,55,32,33,44,27,40,52,47,70,42,38,69,51,44,30,52,50,56,71,66,54,53,50,30,33,43,40,31,57,56,41,62,28,41,33,60,38,36,29,50,37,40,54,39,31,47,56,52,73,75,103,130,52,69,68,56,50,46,61,57,27,48,74,37,36,23,38,33,38,68,61,51,91,90,39,53,67,37,50,97,86,55,80,48,47,28,28,51,44,36,16,30,50,75,33,57,38,38,27,35,31,30,45,39,68,67,48,42,56,48,26,58,75,57,43,87,58,52,31,36,35,35,32,78,51,84,40,79,91,35,74,53,24,34,28,64,46,68,68,46,48,52,53,46,58,72,70,63,47,59,28,40,38,27,55,32,44,87,64,62,40,74,83,71,48,53,57,57,56,47,48,44,55,48,41,71,75,40,70,80,64,40,34,32,29,31,9,37,47,66,70,29,37,52,50,39,47,73,47,62,42,68,32,30,25,39,51,35,41,41,74,42,96,89,21,68,75,64,86,53,48,63,59,68,58,51,45,52,35,44,72,69,68,45,57,30,32,45,26,38,52,48,70,44,39,68,52,45,29,51,49,54,71,66,56,52,50,28,34,45,39,30,56,57,41,62,28,41,33,59,38,35,28,51,37,38,53,39,32,47,55,52,76,75,103

Secondary structure (DSSP, 8-state):
--HHHHHHHHTTS-EEEE---TTSTT--TT--SHHHHHHHHHHHT-SEEEEESHHHHHHHHHH--S-EEEE-B---TTS---BS-SHHHHHHHHHHT-SEEEEE--SS--TTS--HHHHHHHHHHH-TT-EEEEE-SSHHHHHHHHHHT-SEEE-TTTTTST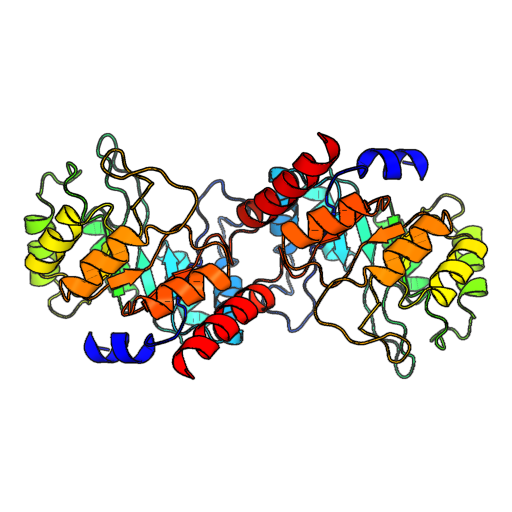TS---SS--HHHHHHHHHTT--EEEES---SHHHHHHHHHHT-SEEEE-HHHH-HHHHHHHHHHHHHHHHT-/--HHHHHHHHTTS-EEEE---TTSTT--TT--SHHHHHHHHHHHT-SEEEEESHHHHHHHHHH--S-EEEE-B---TTS---BS-SHHHHHHHHHHT-SEEEEE--SS--TTS--HHHHHHHHHHH-TT-EEEEE-SSHHHHHHHHHHT-SEEE-TTTTTSTTS---SS--HHHHHHHHHTT--EEEES---SHHHHHHHHHHT-SEEEE-HHHH-HHHHHHHHHHHHHHHHT-